Protein AF-A0A7S2WMI3-F1 (afdb_monomer)

Secondary structure (DSSP, 8-state):
-EEEEETTTTEEEETTEEE-GGG--S--PPPPP-------HHHHHHHHHHHSS-SEEEEEEEEEEEES-----SSS-----EEEEEEEES-STTTT--TT----TTS--TTEEEPPP-S-TTSS---EEEEEEEETTTEEEEEEEEEE--TTSSS-EEEEEEEEPPPSSTT--EEEEEE-TTT--EEEEEEEEEE--S-SS-HHHHHH---EEEEEE-TTS-EEEEEEE--TT--EEEEEEPPTT-----HHHHHHHHHTTEEEEEEE-TTSGGGGGGTTSTTSSGGG-GGGGTS--GGG-HHHIIIIIIHHHHHHHHHH---SEEEEEEETHHHHHHHHHHHHH-STT-SEEEEES----SGGG-TT-HHHHHHHHHHHHHHTS----GGG-PPPP--

pLDDT: mean 71.91, std 23.48, range [24.08, 98.38]

Foldseek 3Di:
DKWWAFQVVCWIADPRDTDHPPDPDDDDAADDDQDDDDDDVVNVVLVQVCLQQHLKKKKKKWFFWKAQQDAPCPDDDQQAKWKKKFFDFPFVCVSNQDPVNDPPPPGPAQRMWIGDGDSDRHGTGDTTMTMHMGRNPTTQFMKMWIWTDDPPDPDIHTQDMDTDGADPDAPDKDKDWDAGPVGRMITIMIIHMHGSRDDLDHPVLVVVLAWDWDWFQWPVQAIKIKTWDDDPQAQAEEEEEEAQQDLDDPSNVVVVCVVVRYIYIYIRFALHHPLLVQCCDGNHPNPNPNVCSRQVALCDPLVNCLVGVVVVSLVVVVVVDNHPFYEYEYEACRLVSVVVNCVVPNDPSHRIYIYHSYHDDPVSVPPPCVVSVCRRPVVVVVVVPDDPDPPPPDDDDDD

Solvent-accessible surface area (backbone atoms only — not comparable to full-atom values): 22653 Å² total; per-residue (Å²): 102,54,33,43,34,37,61,87,73,64,38,37,31,49,87,90,41,83,50,59,86,92,66,88,72,87,88,80,81,80,72,87,80,80,67,64,72,94,55,57,83,69,53,58,46,54,62,53,60,54,53,74,78,34,60,39,28,33,44,39,38,34,39,62,20,29,30,45,54,70,75,76,70,84,74,94,54,93,51,38,34,25,40,40,37,33,50,36,61,63,46,52,66,80,85,65,55,60,91,84,70,63,87,58,89,79,56,74,47,61,36,40,26,78,49,76,62,40,83,56,38,69,47,50,73,39,77,48,68,42,61,25,42,32,27,63,89,48,38,69,23,35,35,43,35,36,33,22,58,48,93,88,48,102,54,72,46,78,74,47,72,49,81,41,71,63,69,89,49,70,80,42,80,49,80,50,71,52,71,37,88,90,64,70,16,39,41,34,33,34,36,29,27,41,82,50,83,70,65,87,65,49,69,70,52,51,72,69,58,73,60,50,80,42,80,42,84,42,98,86,54,41,37,26,31,40,34,31,46,80,56,90,88,41,47,28,34,36,46,33,27,40,29,75,53,30,66,69,73,56,55,56,61,50,50,54,42,42,77,71,30,27,23,43,32,35,45,20,51,68,51,20,25,68,31,56,83,44,51,60,39,92,35,33,43,68,84,63,51,67,73,45,34,74,54,56,52,56,90,53,42,64,67,52,44,39,74,43,56,51,43,51,50,53,51,51,52,56,71,77,46,88,58,83,39,35,31,40,33,12,28,27,45,16,17,33,47,51,52,51,37,34,74,75,72,48,57,89,85,42,57,31,39,39,27,39,44,51,48,87,60,68,72,80,74,44,81,80,45,59,59,55,59,43,52,44,52,45,49,56,57,55,68,69,60,66,83,83,73,80,85,78,74,77,82,81,88,80,137

Nearest PDB structures (foldseek):
  7d79-assembly1_D  TM=6.863E-01  e=3.655E-06  Beauveria bassiana ARSEF 2860
  7yii-assembly1_B  TM=7.870E-01  e=2.075E-04  Rhodococcus opacus
  4ns4-assembly1_A  TM=6.585E-01  e=4.988E-05  Psychrobacter cryohalolentis K5
  4mj3-assembly1_A  TM=7.117E-01  e=1.233E-03  Mycolicibacterium rhodesiae JS60
  8ik2-assembly1_A  TM=6.701E-01  e=6.505E-03  Pseudomonas aeruginosa PAO1

Structure (mmCIF, N/CA/C/O backbone):
data_AF-A0A7S2WMI3-F1
#
_entry.id   AF-A0A7S2WMI3-F1
#
loop_
_atom_site.group_PDB
_atom_site.id
_atom_site.type_symbol
_atom_site.label_atom_id
_atom_site.label_alt_id
_atom_site.label_comp_id
_atom_site.label_asym_id
_atom_site.label_entity_id
_atom_site.label_seq_id
_atom_site.pdbx_PDB_ins_code
_atom_site.Cartn_x
_atom_site.Cartn_y
_atom_site.Cartn_z
_atom_site.occupancy
_atom_site.B_iso_or_equiv
_atom_site.auth_seq_id
_atom_site.auth_comp_id
_atom_site.auth_asym_id
_atom_site.auth_atom_id
_atom_site.pdbx_PDB_model_num
ATOM 1 N N . MET A 1 1 ? 2.627 -7.791 -0.827 1.00 43.22 1 MET A N 1
ATOM 2 C CA . MET A 1 1 ? 2.932 -8.992 -0.014 1.00 43.22 1 MET A CA 1
ATOM 3 C C . MET A 1 1 ? 2.017 -8.978 1.199 1.00 43.22 1 MET A C 1
ATOM 5 O O . MET A 1 1 ? 2.050 -7.990 1.911 1.00 43.22 1 MET A O 1
ATOM 9 N N . VAL A 1 2 ? 1.190 -9.999 1.443 1.00 43.16 2 VAL A N 1
ATOM 10 C CA . VAL A 1 2 ? 0.356 -10.043 2.663 1.00 43.16 2 VAL A CA 1
ATOM 11 C C . VAL A 1 2 ? 0.980 -11.013 3.652 1.00 43.16 2 VAL A C 1
ATOM 13 O O . VAL A 1 2 ? 1.246 -12.169 3.320 1.00 43.16 2 VAL A O 1
ATOM 16 N N . ILE A 1 3 ? 1.223 -10.510 4.855 1.00 52.25 3 ILE A N 1
ATOM 17 C CA . ILE A 1 3 ? 1.780 -11.245 5.975 1.00 52.25 3 ILE A CA 1
ATOM 18 C C . ILE A 1 3 ? 0.677 -11.396 7.030 1.00 52.25 3 ILE A C 1
ATOM 20 O O . ILE A 1 3 ? 0.189 -10.403 7.561 1.00 52.25 3 ILE A O 1
ATOM 24 N N . LEU A 1 4 ? 0.266 -12.623 7.345 1.00 46.03 4 LEU A N 1
ATOM 25 C CA . LEU A 1 4 ? -0.641 -12.897 8.465 1.00 46.03 4 LEU A CA 1
ATOM 26 C C . LEU A 1 4 ? 0.193 -13.355 9.657 1.00 46.03 4 LEU A C 1
ATOM 28 O O . LEU A 1 4 ? 0.969 -14.300 9.537 1.00 46.03 4 LEU A O 1
ATOM 32 N N . TYR A 1 5 ? 0.040 -12.713 10.809 1.00 43.69 5 TYR A N 1
ATOM 33 C CA . TYR A 1 5 ? 0.754 -13.089 12.023 1.00 43.69 5 TYR A CA 1
ATOM 34 C C . TYR A 1 5 ? -0.236 -13.487 13.113 1.00 43.69 5 TYR A C 1
ATOM 36 O O . TYR A 1 5 ? -1.025 -12.670 13.591 1.00 43.69 5 TYR A O 1
ATOM 44 N N . ASN A 1 6 ? -0.208 -14.764 13.501 1.00 50.44 6 ASN A N 1
ATOM 45 C CA . ASN A 1 6 ? -1.013 -15.257 14.612 1.00 50.44 6 ASN A CA 1
ATOM 46 C C . ASN A 1 6 ? -0.178 -15.215 15.893 1.00 50.44 6 ASN A C 1
ATOM 48 O O . ASN A 1 6 ? 0.730 -16.027 16.082 1.00 50.44 6 ASN A O 1
ATOM 52 N N . LEU A 1 7 ? -0.525 -14.276 16.769 1.00 56.56 7 LEU A N 1
ATOM 53 C CA . LEU A 1 7 ? 0.215 -13.957 17.988 1.00 56.56 7 LEU A CA 1
ATOM 54 C C . LEU A 1 7 ? 0.226 -15.130 18.977 1.00 56.56 7 LEU A C 1
ATOM 56 O O . LEU A 1 7 ? 1.274 -15.526 19.485 1.00 56.56 7 LEU A O 1
ATOM 60 N N . LYS A 1 8 ? -0.917 -15.808 19.130 1.00 51.38 8 LYS A N 1
ATOM 61 C CA . LYS A 1 8 ? -1.051 -16.970 20.027 1.00 51.38 8 LYS A CA 1
ATOM 62 C C . LYS A 1 8 ? -0.311 -18.209 19.523 1.00 51.38 8 LYS A C 1
ATOM 64 O O . LYS A 1 8 ? 0.090 -19.043 20.329 1.00 51.38 8 LYS A O 1
ATOM 69 N N . LEU A 1 9 ? -0.124 -18.333 18.208 1.00 43.88 9 LEU A N 1
ATOM 70 C CA . LEU A 1 9 ? 0.641 -19.424 17.594 1.00 43.88 9 LEU A CA 1
ATOM 71 C C . LEU A 1 9 ? 2.122 -19.077 17.375 1.00 43.88 9 LEU A C 1
ATOM 73 O O . LEU A 1 9 ? 2.886 -19.976 17.030 1.00 43.88 9 LEU A O 1
ATOM 77 N N . LYS A 1 10 ? 2.533 -17.812 17.564 1.00 52.00 10 LYS A N 1
ATOM 78 C CA . LYS A 1 10 ? 3.874 -17.293 17.227 1.00 52.00 10 LYS A CA 1
ATOM 79 C C . LYS A 1 10 ? 4.315 -17.656 15.800 1.00 52.00 10 LYS A C 1
ATOM 81 O O . LYS A 1 10 ? 5.463 -18.037 15.574 1.00 52.00 10 LYS A O 1
ATOM 86 N N . ALA A 1 11 ? 3.390 -17.586 14.842 1.00 41.00 11 ALA A N 1
ATOM 87 C CA . ALA A 1 11 ? 3.609 -18.036 13.468 1.00 41.00 11 ALA A CA 1
ATOM 88 C C . ALA A 1 11 ? 3.359 -16.907 12.460 1.00 41.00 11 ALA A C 1
ATOM 90 O O . ALA A 1 11 ? 2.308 -16.258 12.494 1.00 41.00 11 ALA A O 1
ATOM 91 N N . LEU A 1 12 ? 4.324 -16.707 11.555 1.00 41.56 12 LEU A N 1
ATOM 92 C CA . LEU A 1 12 ? 4.274 -15.755 10.447 1.00 41.56 12 LEU A CA 1
ATOM 93 C C . LEU A 1 12 ? 3.899 -16.481 9.156 1.00 41.56 12 LEU A C 1
ATOM 95 O O . LEU A 1 12 ? 4.557 -17.446 8.776 1.00 41.56 12 LEU A O 1
ATOM 99 N N . PHE A 1 13 ? 2.865 -16.008 8.472 1.00 37.06 13 PHE A N 1
ATOM 100 C CA . PHE A 1 13 ? 2.422 -16.541 7.193 1.00 37.06 13 PHE A CA 1
ATOM 101 C C . PHE A 1 13 ? 2.676 -15.511 6.102 1.00 37.06 13 PHE A C 1
ATOM 103 O O . PHE A 1 13 ? 2.051 -14.456 6.108 1.00 37.06 13 PHE A O 1
ATOM 110 N N . VAL A 1 14 ? 3.549 -15.821 5.146 1.00 41.81 14 VAL A N 1
ATOM 111 C CA . VAL A 1 14 ? 3.825 -14.958 3.988 1.00 41.81 14 VAL A CA 1
ATOM 112 C C . VAL A 1 14 ? 3.461 -15.727 2.728 1.00 41.81 14 VAL A C 1
ATOM 114 O O . VAL A 1 14 ? 4.039 -16.780 2.472 1.00 41.81 14 VAL A O 1
ATOM 117 N N . ASN A 1 15 ? 2.486 -15.240 1.952 1.00 36.94 15 ASN A N 1
ATOM 118 C CA . ASN A 1 15 ? 2.070 -15.859 0.681 1.00 36.94 15 ASN A CA 1
ATOM 119 C C . ASN A 1 15 ? 1.832 -17.392 0.765 1.00 36.94 15 ASN A C 1
ATOM 121 O O . ASN A 1 15 ? 2.160 -18.125 -0.162 1.00 36.94 15 ASN A O 1
ATOM 125 N N . GLY A 1 16 ? 1.288 -17.892 1.884 1.00 30.86 16 GLY A N 1
ATOM 126 C CA . GLY A 1 16 ? 1.008 -19.323 2.087 1.00 30.86 16 GLY A CA 1
ATOM 127 C C . GLY A 1 16 ? 2.137 -20.158 2.717 1.00 30.86 16 GLY A C 1
ATOM 128 O O . GLY A 1 16 ? 1.956 -21.361 2.890 1.00 30.86 16 GLY A O 1
ATOM 129 N N . HIS A 1 17 ? 3.262 -19.553 3.112 1.00 28.34 17 HIS A N 1
ATOM 130 C CA . HIS A 1 17 ? 4.374 -20.233 3.792 1.00 28.34 17 HIS A CA 1
ATOM 131 C C . HIS A 1 17 ? 4.467 -19.855 5.276 1.00 28.34 17 HIS A C 1
ATOM 133 O O . HIS A 1 17 ? 4.301 -18.686 5.614 1.00 28.34 17 HIS A O 1
ATOM 139 N N . ILE A 1 18 ? 4.758 -20.834 6.145 1.00 32.53 18 ILE A N 1
ATOM 140 C CA . ILE A 1 18 ? 4.971 -20.646 7.593 1.00 32.53 18 ILE A CA 1
ATOM 141 C C . ILE A 1 18 ? 6.452 -20.347 7.849 1.00 32.53 18 ILE A C 1
ATOM 143 O O . ILE A 1 18 ? 7.305 -21.162 7.506 1.00 32.53 18 ILE A O 1
ATOM 147 N N . LEU A 1 19 ? 6.751 -19.220 8.493 1.00 34.94 19 LEU A N 1
ATOM 148 C CA . LEU A 1 19 ? 8.080 -18.881 9.003 1.00 34.94 19 LEU A CA 1
ATOM 149 C C . LEU A 1 19 ? 8.045 -18.848 10.541 1.00 34.94 19 LEU A C 1
ATOM 151 O O . LEU A 1 19 ? 7.209 -18.169 11.143 1.00 34.94 19 LEU A O 1
ATOM 155 N N . THR A 1 20 ? 8.950 -19.598 11.174 1.00 32.44 20 THR A N 1
ATOM 156 C CA . THR A 1 20 ? 9.228 -19.557 12.620 1.00 32.44 20 THR A CA 1
ATOM 157 C C . THR A 1 20 ? 10.472 -18.703 12.886 1.00 32.44 20 THR A C 1
ATOM 159 O O . THR A 1 20 ? 11.356 -18.621 12.036 1.00 32.44 20 THR A O 1
ATOM 162 N N . PHE A 1 21 ? 10.548 -18.068 14.061 1.00 32.72 21 PHE A N 1
ATOM 163 C CA . PHE A 1 21 ? 11.524 -17.014 14.400 1.00 32.72 21 PHE A CA 1
ATOM 164 C C . PHE A 1 21 ? 13.017 -17.376 14.239 1.00 32.72 21 PHE A C 1
ATOM 166 O O . PHE A 1 21 ? 13.843 -16.473 14.148 1.00 32.72 21 PHE A O 1
ATOM 173 N N . ASP A 1 22 ? 13.379 -18.656 14.132 1.00 30.58 22 ASP A N 1
ATOM 174 C CA . ASP A 1 22 ? 14.781 -19.100 14.094 1.00 30.58 22 ASP A CA 1
ATOM 175 C C . ASP A 1 22 ? 15.519 -18.843 12.758 1.00 30.58 22 ASP A C 1
ATOM 177 O O . ASP A 1 22 ? 16.700 -19.175 12.643 1.00 30.58 22 ASP A O 1
ATOM 181 N N . HIS A 1 23 ? 14.875 -18.266 11.732 1.00 28.62 23 HIS A N 1
ATOM 182 C CA . HIS A 1 23 ? 15.432 -18.200 10.364 1.00 28.62 23 HIS A CA 1
ATOM 183 C C . HIS A 1 23 ? 15.412 -16.830 9.667 1.00 28.62 23 HIS A C 1
ATOM 185 O O . HIS A 1 23 ? 15.590 -16.761 8.451 1.00 28.62 23 HIS A O 1
ATOM 191 N N . ILE A 1 24 ? 15.267 -15.717 10.388 1.00 27.73 24 ILE A N 1
ATOM 192 C CA . ILE A 1 24 ? 15.298 -14.395 9.742 1.00 27.73 24 ILE A CA 1
ATOM 193 C C . ILE A 1 24 ? 16.750 -13.906 9.592 1.00 27.73 24 ILE A C 1
ATOM 195 O O . ILE A 1 24 ? 17.241 -13.105 10.378 1.00 27.73 24 ILE A O 1
ATOM 199 N N . HIS A 1 25 ? 17.432 -14.384 8.546 1.00 24.08 25 HIS A N 1
ATOM 200 C CA . HIS A 1 25 ? 18.592 -13.716 7.953 1.00 24.08 25 HIS A CA 1
ATOM 201 C C . HIS A 1 25 ? 18.391 -13.568 6.434 1.00 24.08 25 HIS A C 1
ATOM 203 O O . HIS A 1 25 ? 18.382 -14.548 5.698 1.00 24.08 25 HIS A O 1
ATOM 209 N N . THR A 1 26 ? 18.323 -12.303 6.000 1.00 28.83 26 THR A N 1
ATOM 210 C CA . THR A 1 26 ? 18.568 -11.758 4.645 1.00 28.83 26 THR A CA 1
ATOM 211 C C . THR A 1 26 ? 17.647 -12.128 3.463 1.00 28.83 26 THR A C 1
ATOM 213 O O . THR A 1 26 ? 17.412 -13.284 3.136 1.00 28.83 26 THR A O 1
ATOM 216 N N . SER A 1 27 ? 17.285 -11.061 2.735 1.00 24.64 27 SER A N 1
ATOM 217 C CA . SER A 1 27 ? 16.659 -10.953 1.403 1.00 24.64 27 SER A CA 1
ATOM 218 C C . SER A 1 27 ? 15.133 -11.115 1.313 1.00 24.64 27 SER A C 1
ATOM 220 O O . SER A 1 27 ? 14.593 -12.214 1.265 1.00 24.64 27 SER A O 1
ATOM 222 N N . MET A 1 28 ? 14.429 -9.980 1.219 1.00 27.03 28 MET A N 1
ATOM 223 C CA . MET A 1 28 ? 13.093 -9.890 0.618 1.00 27.03 28 MET A CA 1
ATOM 224 C C . MET A 1 28 ? 13.031 -8.601 -0.211 1.00 27.03 28 MET A C 1
ATOM 226 O O . MET A 1 28 ? 13.305 -7.524 0.314 1.00 27.03 28 MET A O 1
ATOM 230 N N . GLY A 1 29 ? 12.750 -8.741 -1.511 1.00 26.42 29 GLY A N 1
ATOM 231 C CA . GLY A 1 29 ? 12.672 -7.650 -2.487 1.00 26.42 29 GLY A CA 1
ATOM 232 C C . GLY A 1 29 ? 11.419 -6.787 -2.318 1.00 26.42 29 GLY A C 1
ATOM 233 O O . GLY A 1 29 ? 10.373 -7.255 -1.858 1.00 26.42 29 GLY A O 1
ATOM 234 N N . ALA A 1 30 ? 11.552 -5.508 -2.663 1.00 30.08 30 ALA A N 1
ATOM 235 C CA . ALA A 1 30 ? 10.540 -4.479 -2.477 1.00 30.08 30 ALA A CA 1
ATOM 236 C C . ALA A 1 30 ? 9.494 -4.498 -3.606 1.00 30.08 30 ALA A C 1
ATOM 238 O O . ALA A 1 30 ? 9.829 -4.526 -4.784 1.00 30.08 30 ALA A O 1
ATOM 239 N N . SER A 1 31 ? 8.211 -4.399 -3.255 1.00 29.03 31 SER A N 1
ATOM 240 C CA . SER A 1 31 ? 7.173 -3.943 -4.188 1.00 29.03 31 SER A CA 1
ATOM 241 C C . SER A 1 31 ? 6.920 -2.461 -3.924 1.00 29.03 31 SER A C 1
ATOM 243 O O . SER A 1 31 ? 6.578 -2.113 -2.792 1.00 29.03 31 SER A O 1
ATOM 245 N N . GLY A 1 32 ? 7.110 -1.617 -4.942 1.00 26.47 32 GLY A N 1
ATOM 246 C CA . GLY A 1 32 ? 7.045 -0.156 -4.846 1.00 26.47 32 GLY A CA 1
ATOM 247 C C . GLY A 1 32 ? 5.790 0.378 -4.148 1.00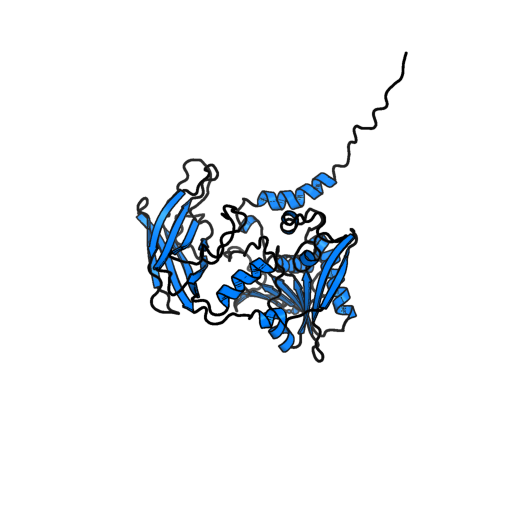 26.47 32 GLY A C 1
ATOM 248 O O . GLY A 1 32 ? 4.679 -0.111 -4.356 1.00 26.47 32 GLY A O 1
ATOM 249 N N . SER A 1 33 ? 5.987 1.391 -3.306 1.00 29.45 33 SER A N 1
ATOM 250 C CA . SER A 1 33 ? 4.928 2.181 -2.685 1.00 29.45 33 SER A CA 1
ATOM 251 C C . SER A 1 33 ? 4.384 3.219 -3.665 1.00 29.45 33 SER A C 1
ATOM 253 O O . SER A 1 33 ? 5.148 3.902 -4.344 1.00 29.45 33 SER A O 1
ATOM 255 N N . ILE A 1 34 ? 3.063 3.377 -3.691 1.00 28.48 34 ILE A N 1
ATOM 256 C CA . ILE A 1 34 ? 2.392 4.485 -4.376 1.00 28.48 34 ILE A CA 1
ATOM 257 C C . ILE A 1 34 ? 2.590 5.737 -3.511 1.00 28.48 34 ILE A C 1
ATOM 259 O O . ILE A 1 34 ? 2.104 5.791 -2.382 1.00 28.48 34 ILE A O 1
ATOM 263 N N . HIS A 1 35 ? 3.320 6.730 -4.019 1.00 28.55 35 HIS A N 1
ATOM 264 C CA . HIS A 1 35 ? 3.350 8.066 -3.428 1.00 28.55 35 HIS A CA 1
ATOM 265 C C . HIS A 1 35 ? 2.082 8.811 -3.848 1.00 28.55 35 HIS A C 1
ATOM 267 O O . HIS A 1 35 ? 1.903 9.112 -5.024 1.00 28.55 35 HIS A O 1
ATOM 273 N N . GLY A 1 36 ? 1.189 9.068 -2.892 1.00 27.41 36 GLY A N 1
ATOM 274 C CA . GLY A 1 36 ? 0.073 9.988 -3.084 1.00 27.41 36 GLY A CA 1
ATOM 275 C C . GLY A 1 36 ? 0.542 11.425 -2.875 1.00 27.41 36 GLY A C 1
ATOM 276 O O . GLY A 1 36 ? 0.925 11.779 -1.759 1.00 27.41 36 GLY A O 1
ATOM 277 N N . THR A 1 37 ? 0.509 12.230 -3.931 1.00 27.97 37 THR A N 1
ATOM 278 C CA . THR A 1 37 ? 0.487 13.697 -3.863 1.00 27.97 37 THR A CA 1
ATOM 279 C C . THR A 1 37 ? -0.924 14.208 -4.138 1.00 27.97 37 THR A C 1
ATOM 281 O O . THR A 1 37 ? -1.792 13.451 -4.575 1.00 27.97 37 THR A O 1
ATOM 284 N N . ASP A 1 38 ? -1.125 15.478 -3.793 1.00 34.00 38 ASP A N 1
ATOM 285 C CA . ASP A 1 38 ? -2.347 16.277 -3.862 1.00 34.00 38 ASP A CA 1
ATOM 286 C C . ASP A 1 38 ? -3.301 15.884 -4.986 1.00 34.00 38 ASP A C 1
ATOM 288 O O . ASP A 1 38 ? -3.156 16.271 -6.141 1.00 34.00 38 ASP A O 1
ATOM 292 N N . LEU A 1 39 ? -4.332 15.140 -4.601 1.00 31.08 39 LEU A N 1
ATOM 293 C CA . LEU A 1 39 ? -5.555 15.074 -5.368 1.00 31.08 39 LEU A CA 1
ATOM 294 C C . LEU A 1 39 ? -6.567 15.887 -4.573 1.00 31.08 39 LEU A C 1
ATOM 296 O O . LEU A 1 39 ? -6.953 15.485 -3.472 1.00 31.08 39 LEU A O 1
ATOM 300 N N . ASN A 1 40 ? -7.015 17.018 -5.121 1.00 29.55 40 ASN A N 1
ATOM 301 C CA . ASN A 1 40 ? -8.311 17.533 -4.698 1.00 29.55 40 ASN A CA 1
ATOM 302 C C . ASN A 1 40 ? -9.345 16.420 -4.946 1.00 29.55 40 ASN A C 1
ATOM 304 O O . ASN A 1 40 ? -9.131 15.555 -5.801 1.00 29.55 40 ASN A O 1
ATOM 308 N N . GLU A 1 41 ? -10.481 16.423 -4.243 1.00 34.31 41 GLU A N 1
ATOM 309 C CA . GLU A 1 41 ? -11.553 15.433 -4.476 1.00 34.31 41 GLU A CA 1
ATOM 310 C C . GLU A 1 41 ? -11.892 15.280 -5.975 1.00 34.31 41 GLU A C 1
ATOM 312 O O . GLU A 1 41 ? -12.257 14.198 -6.419 1.00 34.31 41 GLU A O 1
ATOM 317 N N . THR A 1 42 ? -11.680 16.328 -6.781 1.00 30.84 42 THR A N 1
ATOM 318 C CA . THR A 1 42 ? -11.809 16.358 -8.246 1.00 30.84 42 THR A CA 1
ATOM 319 C C . THR A 1 42 ? -10.743 15.607 -9.048 1.00 30.84 42 THR A C 1
ATOM 321 O O . THR A 1 42 ? -11.061 15.131 -10.133 1.00 30.84 42 THR A O 1
ATOM 324 N N . ASP A 1 43 ? -9.517 15.446 -8.557 1.00 31.61 43 ASP A N 1
ATOM 325 C CA . ASP A 1 43 ? -8.421 14.838 -9.327 1.00 31.61 43 ASP A CA 1
ATOM 326 C C . ASP A 1 43 ? -8.394 13.312 -9.148 1.00 31.61 43 ASP A C 1
ATOM 328 O O . ASP A 1 43 ? -8.185 12.565 -10.104 1.00 31.61 43 ASP A O 1
ATOM 332 N N . GLY A 1 44 ? -8.759 12.821 -7.956 1.00 36.00 44 GLY A N 1
ATOM 333 C CA . GLY A 1 44 ? -9.059 11.399 -7.738 1.00 36.00 44 GLY A CA 1
ATOM 334 C C . GLY A 1 44 ? -10.264 10.910 -8.555 1.00 36.00 44 GLY A C 1
ATOM 335 O O . GLY A 1 44 ? -10.332 9.734 -8.921 1.00 36.00 44 GLY A O 1
ATOM 336 N N . LEU A 1 45 ? -11.178 11.824 -8.905 1.00 35.25 45 LEU A N 1
ATOM 337 C CA . LEU A 1 45 ? -12.346 11.559 -9.746 1.00 35.25 45 LEU A CA 1
ATOM 338 C C . LEU A 1 45 ? -11.987 11.314 -11.224 1.00 35.25 45 LEU A C 1
ATOM 340 O O . LEU A 1 45 ? -12.641 10.490 -11.863 1.00 35.25 45 LEU A O 1
ATOM 344 N N . VAL A 1 46 ? -10.932 11.942 -11.759 1.00 36.75 46 VAL A N 1
ATOM 345 C CA . VAL A 1 46 ? -10.500 11.753 -13.162 1.00 36.75 46 VAL A CA 1
ATOM 346 C C . VAL A 1 46 ? -9.876 10.368 -13.372 1.00 36.75 46 VAL A C 1
ATOM 348 O O . VAL A 1 46 ? -10.185 9.683 -14.349 1.00 36.75 46 VAL A O 1
ATOM 351 N N . ILE A 1 47 ? -9.074 9.899 -12.408 1.00 41.62 47 ILE A N 1
ATOM 352 C CA . ILE A 1 47 ? -8.432 8.574 -12.455 1.00 41.62 47 ILE A CA 1
ATOM 353 C C . ILE A 1 47 ? -9.477 7.450 -12.409 1.00 41.62 47 ILE A C 1
ATOM 355 O O . ILE A 1 47 ? -9.374 6.462 -13.138 1.00 41.62 47 ILE A O 1
ATOM 359 N N . GLN A 1 48 ? -10.503 7.592 -11.566 1.00 41.47 48 GLN A N 1
ATOM 360 C CA . GLN A 1 48 ? -11.531 6.563 -11.391 1.00 41.47 48 GLN A CA 1
ATOM 361 C C . GLN A 1 48 ? -12.544 6.513 -12.545 1.00 41.47 48 GLN A C 1
ATOM 363 O O . GLN A 1 48 ? -13.005 5.424 -12.897 1.00 41.47 48 GLN A O 1
ATOM 368 N N . ASP A 1 49 ? -12.847 7.644 -13.191 1.00 39.66 49 ASP A N 1
ATOM 369 C CA . ASP A 1 49 ? -13.726 7.665 -14.368 1.00 39.66 49 ASP A CA 1
ATOM 370 C C . ASP A 1 49 ? -13.055 7.073 -15.620 1.00 39.66 49 ASP A C 1
ATOM 372 O O . ASP A 1 49 ? -13.724 6.383 -16.394 1.00 39.66 49 ASP A O 1
ATOM 376 N N . ALA A 1 50 ? -11.732 7.213 -15.778 1.00 44.12 50 ALA A N 1
ATOM 377 C CA . ALA A 1 50 ? -10.979 6.507 -16.820 1.00 44.12 50 ALA A CA 1
ATOM 378 C C . ALA A 1 50 ? -11.000 4.974 -16.628 1.00 44.12 50 ALA A C 1
ATOM 380 O O . ALA A 1 50 ? -10.997 4.219 -17.601 1.00 44.12 50 ALA A O 1
ATOM 381 N N . LEU A 1 51 ? -11.081 4.496 -15.381 1.00 45.28 51 LEU A N 1
ATOM 382 C CA . LEU A 1 51 ? -11.092 3.069 -15.039 1.00 45.28 51 LEU A CA 1
ATOM 383 C C . LEU A 1 51 ? -12.486 2.415 -15.144 1.00 45.28 51 LEU A C 1
ATOM 385 O O . LEU A 1 51 ? -12.570 1.191 -15.235 1.00 45.28 51 LEU A O 1
ATOM 389 N N . ARG A 1 52 ? -13.578 3.198 -15.206 1.00 43.56 52 ARG A N 1
ATOM 390 C CA . ARG A 1 52 ? -14.980 2.718 -15.135 1.00 43.56 52 ARG A CA 1
ATOM 391 C C . ARG A 1 52 ? -15.379 1.694 -16.203 1.00 43.56 52 ARG A C 1
ATOM 393 O O . ARG A 1 52 ? -16.257 0.873 -15.943 1.00 43.56 52 ARG A O 1
ATOM 400 N N . LYS A 1 53 ? -14.763 1.762 -17.388 1.00 47.72 53 LYS A N 1
ATOM 401 C CA . LYS A 1 53 ? -14.844 0.815 -18.528 1.00 47.72 53 LYS A CA 1
ATOM 402 C C . LYS A 1 53 ? -13.625 0.972 -19.445 1.00 47.72 53 LYS A C 1
ATOM 404 O O . LYS A 1 53 ? -13.739 0.862 -20.666 1.00 47.72 53 LYS A O 1
ATOM 409 N N . GLY A 1 54 ? -12.501 1.393 -18.875 1.00 53.59 54 GLY A N 1
ATOM 410 C CA . GLY A 1 54 ? -11.400 1.905 -19.672 1.00 53.59 54 GLY A CA 1
ATOM 411 C C . GLY A 1 54 ? -10.792 0.815 -20.550 1.00 53.59 54 GLY A C 1
ATOM 412 O O . GLY A 1 54 ? -10.800 -0.356 -20.165 1.00 53.59 54 GLY A O 1
ATOM 413 N N . PRO A 1 55 ? -10.232 1.165 -21.716 1.00 73.62 55 PRO A N 1
ATOM 414 C CA . PRO A 1 55 ? -9.541 0.227 -22.584 1.00 73.62 55 PRO A CA 1
ATOM 415 C C . PRO A 1 55 ? -8.204 -0.176 -21.953 1.00 73.62 55 PRO A C 1
ATOM 417 O O . PRO A 1 55 ? -7.219 -0.200 -22.657 1.00 73.62 55 PRO A O 1
ATOM 420 N N . PHE A 1 56 ? -8.098 -0.408 -20.643 1.00 80.94 56 PHE A N 1
ATOM 421 C CA . PHE A 1 56 ? -6.822 -0.671 -19.991 1.00 80.94 56 PHE A CA 1
ATOM 422 C C . PHE A 1 56 ? -6.597 -2.162 -19.795 1.00 80.94 56 PHE A C 1
ATOM 424 O O . PHE A 1 56 ? -7.493 -2.904 -19.398 1.00 80.94 56 PHE A O 1
ATOM 431 N N . ASP A 1 57 ? -5.360 -2.574 -20.011 1.00 87.56 57 ASP A N 1
ATOM 432 C CA . ASP A 1 57 ? -4.844 -3.868 -19.610 1.00 87.56 57 ASP A CA 1
ATOM 433 C C . ASP A 1 57 ? -3.643 -3.665 -18.689 1.00 87.56 57 ASP A C 1
ATOM 435 O O . ASP A 1 57 ? -3.049 -2.588 -18.597 1.00 87.56 57 ASP A O 1
ATOM 439 N N . ARG A 1 58 ? -3.303 -4.723 -17.962 1.00 88.50 58 ARG A N 1
ATOM 440 C CA . ARG A 1 58 ? -2.144 -4.768 -17.072 1.00 88.50 58 ARG A CA 1
ATOM 441 C C . ARG A 1 58 ? -0.996 -5.455 -17.787 1.00 88.50 58 ARG A C 1
ATOM 443 O O . ARG A 1 58 ? -1.189 -6.567 -18.283 1.00 88.50 58 ARG A O 1
ATOM 450 N N . LEU A 1 59 ? 0.184 -4.844 -17.797 1.00 91.00 59 LEU A N 1
ATOM 451 C CA . LEU A 1 59 ? 1.435 -5.494 -18.177 1.00 91.00 59 LEU A CA 1
ATOM 452 C C . LEU A 1 59 ? 2.195 -5.857 -16.900 1.00 91.00 59 LEU A C 1
ATOM 454 O O . LEU A 1 59 ? 2.659 -4.991 -16.159 1.00 91.00 59 LEU A O 1
ATOM 458 N N . HIS A 1 60 ? 2.296 -7.156 -16.648 1.00 91.69 60 HIS A N 1
ATOM 459 C CA . HIS A 1 60 ? 3.126 -7.725 -15.595 1.00 91.69 60 HIS A CA 1
ATOM 460 C C . HIS A 1 60 ? 4.521 -7.930 -16.152 1.00 91.69 60 HIS A C 1
ATOM 462 O O . HIS A 1 60 ? 4.669 -8.460 -17.253 1.00 91.69 60 HIS A O 1
ATOM 468 N N . VAL A 1 61 ? 5.534 -7.557 -15.384 1.00 92.44 61 VAL A N 1
ATOM 469 C CA . VAL A 1 61 ? 6.933 -7.676 -15.782 1.00 92.44 61 VAL A CA 1
ATOM 470 C C . VAL A 1 61 ? 7.700 -8.324 -14.642 1.00 92.44 61 VAL A C 1
ATOM 472 O O . VAL A 1 61 ? 7.594 -7.891 -13.498 1.00 92.44 61 VAL A O 1
ATOM 475 N N . ILE A 1 62 ? 8.477 -9.358 -14.947 1.00 93.00 62 ILE A N 1
ATOM 476 C CA . ILE A 1 62 ? 9.395 -9.983 -13.997 1.00 93.00 62 ILE A CA 1
ATOM 477 C C . ILE A 1 62 ? 10.794 -9.946 -14.594 1.00 93.00 62 ILE A C 1
ATOM 479 O O . ILE A 1 62 ? 11.046 -10.594 -15.612 1.00 93.00 62 ILE A O 1
ATOM 483 N N . LEU A 1 63 ? 11.700 -9.225 -13.940 1.00 92.69 63 LEU A N 1
ATOM 484 C CA . LEU A 1 63 ? 13.134 -9.407 -14.129 1.00 92.69 63 LEU A CA 1
ATOM 485 C C . LEU A 1 63 ? 13.513 -10.686 -13.384 1.00 92.69 63 LEU A C 1
ATOM 487 O O . LEU A 1 63 ? 13.059 -10.892 -12.259 1.00 92.69 63 LEU A O 1
ATOM 491 N N . TYR A 1 64 ? 14.272 -11.575 -14.021 1.00 93.56 64 TYR A N 1
ATOM 492 C CA . TYR A 1 64 ? 14.699 -12.828 -13.379 1.00 93.56 64 TYR A CA 1
ATOM 493 C C . TYR A 1 64 ? 16.159 -13.191 -13.644 1.00 93.56 64 TYR A C 1
ATOM 495 O O . TYR A 1 64 ? 16.617 -14.266 -13.256 1.00 93.56 64 TYR A O 1
ATOM 503 N N . GLY A 1 65 ? 16.914 -12.309 -14.294 1.00 91.94 65 GLY A N 1
ATOM 504 C CA . GLY A 1 65 ? 18.359 -12.434 -14.303 1.00 91.94 65 GLY A CA 1
ATOM 505 C C . GLY A 1 65 ? 19.061 -11.371 -15.122 1.00 91.94 65 GLY A C 1
ATOM 506 O O . GLY A 1 65 ? 18.525 -10.885 -16.113 1.00 91.94 65 GLY A O 1
ATOM 507 N N . ALA A 1 66 ? 20.280 -11.031 -14.732 1.00 90.50 66 ALA A N 1
ATOM 508 C CA . ALA A 1 66 ? 21.130 -10.140 -15.499 1.00 90.50 66 ALA A CA 1
ATOM 509 C C . ALA A 1 66 ? 22.604 -10.451 -15.281 1.00 90.50 66 ALA A C 1
ATOM 511 O O . ALA A 1 66 ? 23.013 -10.763 -14.172 1.00 90.50 66 ALA A O 1
ATOM 512 N N . ILE A 1 67 ? 23.387 -10.380 -16.350 1.00 88.94 67 ILE A N 1
ATOM 513 C CA . ILE A 1 67 ? 24.817 -10.693 -16.355 1.00 88.94 67 ILE A CA 1
ATOM 514 C C . ILE A 1 67 ? 25.529 -9.573 -17.100 1.00 88.94 67 ILE A C 1
ATOM 516 O O . ILE A 1 67 ? 25.093 -9.205 -18.192 1.00 88.94 67 ILE A O 1
ATOM 520 N N . ASP A 1 68 ? 26.616 -9.069 -16.519 1.00 88.00 68 ASP A N 1
ATOM 521 C CA . ASP A 1 68 ? 27.492 -8.045 -17.093 1.00 88.00 68 ASP A CA 1
ATOM 522 C C . ASP A 1 68 ? 26.731 -6.785 -17.538 1.00 88.00 68 ASP A C 1
ATOM 524 O O . ASP A 1 68 ? 26.939 -6.253 -18.634 1.00 88.00 68 ASP A O 1
ATOM 528 N N . VAL A 1 69 ? 25.809 -6.311 -16.692 1.00 86.56 69 VAL A N 1
ATOM 529 C CA . VAL A 1 69 ? 25.081 -5.059 -16.948 1.00 86.56 69 VAL A CA 1
ATOM 530 C C . VAL A 1 69 ? 26.080 -3.890 -16.934 1.00 86.56 69 VAL A C 1
ATOM 532 O O . VAL A 1 69 ? 26.897 -3.822 -16.009 1.00 86.56 69 VAL A O 1
ATOM 535 N N . PRO A 1 70 ? 26.062 -2.994 -17.943 1.00 83.88 70 PRO A N 1
ATOM 536 C CA . PRO A 1 70 ? 26.957 -1.845 -17.990 1.00 83.88 70 PRO A CA 1
ATOM 537 C C . PRO A 1 70 ? 26.833 -0.968 -16.742 1.00 83.88 70 PRO A C 1
ATOM 539 O O . PRO A 1 70 ? 25.750 -0.842 -16.179 1.00 83.88 70 PRO A O 1
ATOM 542 N N . LYS A 1 71 ? 27.946 -0.341 -16.360 1.00 78.56 71 LYS A N 1
ATOM 543 C CA . LYS A 1 71 ? 27.999 0.753 -15.385 1.00 78.56 71 LYS A CA 1
ATOM 544 C C . LYS A 1 71 ? 28.444 2.017 -16.121 1.00 78.56 71 LYS A C 1
ATOM 546 O O . LYS A 1 71 ? 29.338 1.919 -16.967 1.00 78.56 71 LYS A O 1
ATOM 551 N N . ALA A 1 72 ? 27.845 3.162 -15.831 1.00 62.69 72 ALA A N 1
ATOM 552 C CA . ALA A 1 72 ? 28.227 4.476 -16.347 1.00 62.69 72 ALA A CA 1
ATOM 553 C C . ALA A 1 72 ? 29.040 5.312 -15.342 1.00 62.69 72 ALA A C 1
ATOM 555 O O . ALA A 1 72 ? 29.354 6.458 -15.656 1.00 62.69 72 ALA A O 1
ATOM 556 N N . ASP A 1 73 ? 29.470 4.735 -14.210 1.00 65.00 73 ASP A N 1
ATOM 557 C CA . ASP A 1 73 ? 30.286 5.390 -13.177 1.00 65.00 73 ASP A CA 1
ATOM 558 C C . ASP A 1 73 ? 31.543 6.098 -13.731 1.00 65.00 73 ASP A C 1
ATOM 560 O O . ASP A 1 73 ? 32.648 5.545 -13.776 1.00 65.00 73 ASP A O 1
ATOM 564 N N . LEU A 1 74 ? 31.412 7.370 -14.110 1.00 53.56 74 LEU A N 1
ATOM 565 C CA . LEU A 1 74 ? 32.548 8.217 -14.483 1.00 53.56 74 LEU A CA 1
ATOM 566 C C . LEU A 1 74 ? 33.192 8.871 -13.252 1.00 53.56 74 LEU A C 1
ATOM 568 O O . LEU A 1 74 ? 34.368 9.233 -13.308 1.00 53.56 74 LEU A O 1
ATOM 572 N N . PHE A 1 75 ? 32.472 8.986 -12.125 1.00 49.53 75 PHE A N 1
ATOM 573 C CA . PHE A 1 75 ? 32.966 9.648 -10.912 1.00 49.53 75 PHE A CA 1
ATOM 574 C C . PHE A 1 75 ? 32.397 9.057 -9.605 1.00 49.53 75 PHE A C 1
ATOM 576 O O . PHE A 1 75 ? 31.496 9.613 -8.983 1.00 49.53 75 PHE A O 1
ATOM 583 N N . GLY A 1 76 ? 32.998 7.960 -9.134 1.00 48.03 76 GLY A N 1
ATOM 584 C CA . GLY A 1 76 ? 33.165 7.664 -7.700 1.00 48.03 76 GLY A CA 1
ATOM 585 C C . GLY A 1 76 ? 31.925 7.407 -6.827 1.00 48.03 76 GLY A C 1
ATOM 586 O O . GLY A 1 76 ? 32.085 7.343 -5.609 1.00 48.03 76 GLY A O 1
ATOM 587 N N . GLY A 1 77 ? 30.732 7.235 -7.392 1.00 53.03 77 GLY A N 1
ATOM 588 C CA . GLY A 1 77 ? 29.537 6.790 -6.669 1.00 53.03 77 GLY A CA 1
ATOM 589 C C . GLY A 1 77 ? 29.109 5.427 -7.194 1.00 53.03 77 GLY A C 1
ATOM 590 O O . GLY A 1 77 ? 29.091 5.241 -8.394 1.00 53.03 77 GLY A O 1
ATOM 591 N N . LYS A 1 78 ? 28.822 4.469 -6.310 1.00 54.06 78 LYS A N 1
ATOM 592 C CA . LYS A 1 78 ? 28.336 3.125 -6.665 1.00 54.06 78 LYS A CA 1
ATOM 593 C C . LYS A 1 78 ? 26.825 3.156 -6.923 1.00 54.06 78 LYS A C 1
ATOM 595 O O . LYS A 1 78 ? 26.076 2.525 -6.177 1.00 54.06 78 LYS A O 1
ATOM 600 N N . SER A 1 79 ? 26.356 3.967 -7.860 1.00 55.56 79 SER A N 1
ATOM 601 C CA . SER A 1 79 ? 24.967 3.813 -8.283 1.00 55.56 79 SER A CA 1
ATOM 602 C C . SER A 1 79 ? 24.980 2.749 -9.361 1.00 55.56 79 SER A C 1
ATOM 604 O O . SER A 1 79 ? 25.580 2.929 -10.405 1.00 55.56 79 SER A O 1
ATOM 606 N N . ASP A 1 80 ? 24.421 1.584 -9.071 1.00 72.00 80 ASP A N 1
ATOM 607 C CA . ASP A 1 80 ? 24.347 0.526 -10.066 1.00 72.00 80 ASP A CA 1
ATOM 608 C C . ASP A 1 80 ? 23.138 0.740 -11.009 1.00 72.00 80 ASP A C 1
ATOM 610 O O . ASP A 1 80 ? 22.194 1.467 -10.673 1.00 72.00 80 ASP A O 1
ATOM 614 N N . PRO A 1 81 ? 23.121 0.094 -12.189 1.00 80.62 81 PRO A N 1
ATOM 615 C CA . PRO A 1 81 ? 22.016 0.195 -13.135 1.00 80.62 81 PRO A CA 1
ATOM 616 C C . PRO A 1 81 ? 20.669 -0.203 -12.525 1.00 80.62 81 PRO A C 1
ATOM 618 O O . PRO A 1 81 ? 20.556 -1.189 -11.790 1.00 80.62 81 PRO A O 1
ATOM 621 N N . PHE A 1 82 ? 19.621 0.512 -12.918 1.00 85.56 82 PHE A N 1
ATOM 622 C CA . PHE A 1 82 ? 18.227 0.170 -12.657 1.00 85.56 82 PHE A CA 1
ATOM 623 C C . PHE A 1 82 ? 17.445 0.060 -13.969 1.00 85.56 82 PHE A C 1
ATOM 625 O O . PHE A 1 82 ? 17.902 0.467 -15.038 1.00 85.56 82 PHE A O 1
ATOM 632 N N . VAL A 1 83 ? 16.260 -0.546 -13.903 1.00 88.31 83 VAL A N 1
ATOM 633 C CA . VAL A 1 83 ? 15.413 -0.766 -15.082 1.00 88.31 83 VAL A CA 1
ATOM 634 C C . VAL A 1 83 ? 14.139 0.050 -14.958 1.00 88.31 83 VAL A C 1
ATOM 636 O O . VAL A 1 83 ? 13.506 0.094 -13.903 1.00 88.31 83 VAL A O 1
ATOM 639 N N . VAL A 1 84 ? 13.741 0.659 -16.067 1.00 90.12 84 VAL A N 1
ATOM 640 C CA . VAL A 1 84 ? 12.460 1.334 -16.241 1.00 90.12 84 VAL A CA 1
ATOM 641 C C . VAL A 1 84 ? 11.716 0.650 -17.379 1.00 90.12 84 VAL A C 1
ATOM 643 O O . VAL A 1 84 ? 12.278 0.423 -18.450 1.00 90.12 84 VAL A O 1
ATOM 646 N N . VAL A 1 85 ? 10.452 0.309 -17.151 1.00 90.50 85 VAL A N 1
ATOM 647 C CA . VAL A 1 85 ? 9.550 -0.197 -18.186 1.00 90.50 85 VAL A CA 1
ATOM 648 C C . VAL A 1 85 ? 8.392 0.764 -18.348 1.00 90.50 85 VAL A C 1
ATOM 650 O O . VAL A 1 85 ? 7.708 1.059 -17.376 1.00 90.50 85 VAL A O 1
ATOM 653 N N . GLU A 1 86 ? 8.159 1.224 -19.571 1.00 91.25 86 GLU A N 1
ATOM 654 C CA . GLU A 1 86 ? 7.159 2.244 -19.891 1.00 91.25 86 GLU A CA 1
ATOM 655 C C . GLU A 1 86 ? 6.242 1.746 -21.009 1.00 91.25 86 GLU A C 1
ATOM 657 O O . GLU A 1 86 ? 6.728 1.289 -22.047 1.00 91.25 86 GLU A O 1
ATOM 662 N N . ALA A 1 87 ? 4.922 1.865 -20.855 1.00 89.38 87 ALA A N 1
ATOM 663 C CA . ALA A 1 87 ? 4.004 1.674 -21.978 1.00 89.38 87 ALA A CA 1
ATOM 664 C C . ALA A 1 87 ? 4.213 2.773 -23.032 1.00 89.38 87 ALA A C 1
ATOM 666 O O . ALA A 1 87 ? 4.487 3.923 -22.695 1.00 89.38 87 ALA A O 1
ATOM 667 N N . GLN A 1 88 ? 4.094 2.424 -24.314 1.00 90.31 88 GLN A N 1
ATOM 668 C CA . GLN A 1 88 ? 4.378 3.338 -25.424 1.00 90.31 88 GLN A CA 1
ATOM 669 C C . GLN A 1 88 ? 3.188 3.457 -26.373 1.00 90.31 88 GLN A C 1
ATOM 671 O O . GLN A 1 88 ? 2.641 2.453 -26.835 1.00 90.31 88 GLN A O 1
ATOM 676 N N . GLY A 1 89 ? 2.830 4.697 -26.701 1.00 81.94 89 GLY A N 1
ATOM 677 C CA . GLY A 1 89 ? 1.649 5.062 -27.484 1.00 81.94 89 GLY A CA 1
ATOM 678 C C . GLY A 1 89 ? 0.861 6.163 -26.779 1.00 81.94 89 GLY A C 1
ATOM 679 O O . GLY A 1 89 ? 1.398 6.836 -25.902 1.00 81.94 89 GLY A O 1
ATOM 680 N N . ASP A 1 90 ? -0.419 6.319 -27.121 1.00 72.38 90 ASP A N 1
ATOM 681 C CA . ASP A 1 90 ? -1.346 7.068 -26.264 1.00 72.38 90 ASP A CA 1
ATOM 682 C C . ASP A 1 90 ? -1.644 6.190 -25.046 1.00 72.38 90 ASP A C 1
ATOM 684 O O . ASP A 1 90 ? -2.562 5.372 -25.040 1.00 72.38 90 ASP A O 1
ATOM 688 N N . CYS A 1 91 ? -0.776 6.295 -24.045 1.00 61.66 91 CYS A N 1
ATOM 689 C CA . CYS A 1 91 ? -0.883 5.609 -22.765 1.00 61.66 91 CYS A CA 1
ATOM 690 C C . CYS A 1 91 ? -1.662 6.435 -21.726 1.00 61.66 91 CYS A C 1
ATOM 692 O O . CYS A 1 91 ? -1.668 6.076 -20.552 1.00 61.66 91 CYS A O 1
ATOM 694 N N . GLY A 1 92 ? -2.345 7.511 -22.147 1.00 56.97 92 GLY A N 1
ATOM 695 C CA . GLY A 1 92 ? -3.061 8.422 -21.248 1.00 56.97 92 GLY A CA 1
ATOM 696 C C . GLY A 1 92 ? -2.178 9.464 -20.561 1.00 56.97 92 GLY A C 1
ATOM 697 O O . GLY A 1 92 ? -2.659 10.150 -19.666 1.00 56.97 92 GLY A O 1
ATOM 698 N N . SER A 1 93 ? -0.917 9.633 -20.980 1.00 56.06 93 SER A N 1
ATOM 699 C CA . SER A 1 93 ? -0.005 10.620 -20.383 1.00 56.06 93 SER A CA 1
ATOM 700 C C . SER A 1 93 ? -0.522 12.061 -20.466 1.00 56.06 93 SER A C 1
ATOM 702 O O . SER A 1 93 ? -0.151 12.871 -19.629 1.00 56.06 93 SER A O 1
ATOM 704 N N . GLU A 1 94 ? -1.369 12.385 -21.452 1.00 53.50 94 GLU A N 1
ATOM 705 C CA . GLU A 1 94 ? -2.010 13.704 -21.582 1.00 53.50 94 GLU A CA 1
ATOM 706 C C . GLU A 1 94 ? -3.188 13.903 -20.610 1.00 53.50 94 GLU A C 1
ATOM 708 O O . GLU A 1 94 ? -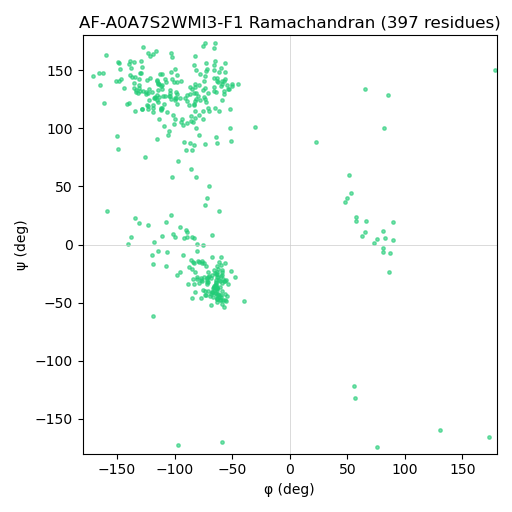3.416 15.018 -20.157 1.00 53.50 94 GLU A O 1
ATOM 713 N N . GLU A 1 95 ? -3.912 12.838 -20.243 1.00 51.06 95 GLU A N 1
ATOM 714 C CA . GLU A 1 95 ? -5.080 12.909 -19.340 1.00 51.06 95 GLU A CA 1
ATOM 715 C C . GLU A 1 95 ? -4.686 13.029 -17.858 1.00 51.06 95 GLU A C 1
ATOM 717 O O . GLU A 1 95 ? -5.517 13.371 -17.022 1.00 51.06 95 GLU A O 1
ATOM 722 N N . PHE A 1 96 ? -3.421 12.754 -17.538 1.00 49.72 96 PHE A N 1
ATOM 723 C CA . PHE A 1 96 ? -2.873 12.723 -16.180 1.00 49.72 96 PHE A CA 1
ATOM 724 C C . PHE A 1 96 ? -1.691 13.684 -16.000 1.00 49.72 96 PHE A C 1
ATOM 726 O O . PHE A 1 96 ? -0.921 13.539 -15.047 1.00 49.72 96 PHE A O 1
ATOM 733 N N . GLN A 1 97 ? -1.507 14.645 -16.916 1.00 46.06 97 GLN A N 1
ATOM 734 C CA . GLN A 1 97 ? -0.548 15.720 -16.682 1.00 46.06 97 GLN A CA 1
ATOM 735 C C . GLN A 1 97 ? -0.957 16.460 -15.414 1.00 46.06 97 GLN A C 1
ATOM 737 O O . GLN A 1 97 ? -2.090 16.925 -15.306 1.00 46.06 97 GLN A O 1
ATOM 742 N N . ASP A 1 98 ? -0.024 16.546 -14.468 1.00 44.47 98 ASP A N 1
ATOM 743 C CA . ASP A 1 98 ? -0.173 17.391 -13.295 1.00 44.47 98 ASP A CA 1
ATOM 744 C C . ASP A 1 98 ? -0.534 18.811 -13.773 1.00 44.47 98 ASP A C 1
ATOM 746 O O . ASP A 1 98 ? 0.269 19.436 -14.479 1.00 44.47 98 ASP A O 1
ATOM 750 N N . PRO A 1 99 ? -1.727 19.336 -13.439 1.00 41.22 99 PRO A N 1
ATOM 751 C CA . PRO A 1 99 ? -2.132 20.675 -13.850 1.00 41.22 99 PRO A CA 1
ATOM 752 C C . PRO A 1 99 ? -1.198 21.768 -13.303 1.00 41.22 99 PRO A C 1
ATOM 754 O O . PRO A 1 99 ? -1.221 22.889 -13.814 1.00 41.22 99 PRO A O 1
ATOM 757 N N . ALA A 1 100 ? -0.354 21.461 -12.309 1.00 41.88 100 ALA A N 1
ATOM 758 C CA . ALA A 1 100 ? 0.671 22.361 -11.790 1.00 41.88 100 ALA A CA 1
ATOM 759 C C . ALA A 1 100 ? 1.960 22.409 -12.636 1.00 41.88 100 ALA A C 1
ATOM 761 O O . ALA A 1 100 ? 2.832 23.235 -12.360 1.00 41.88 100 ALA A O 1
ATOM 762 N N . GLY A 1 101 ? 2.099 21.575 -13.675 1.00 37.38 101 GLY A N 1
ATOM 763 C CA . GLY A 1 101 ? 3.255 21.599 -14.579 1.00 37.38 101 GLY A CA 1
ATOM 764 C C . GLY A 1 101 ? 4.582 21.208 -13.920 1.00 37.38 101 GLY A C 1
ATOM 765 O O . GLY A 1 101 ? 5.643 21.569 -14.430 1.00 37.38 101 GLY A O 1
ATOM 766 N N . GLY A 1 102 ? 4.541 20.506 -12.784 1.00 41.66 102 GLY A N 1
ATOM 767 C CA . GLY A 1 102 ? 5.733 19.960 -12.152 1.00 41.66 102 GLY A CA 1
ATOM 768 C C . GLY A 1 102 ? 6.286 18.793 -12.964 1.00 41.66 102 GLY A C 1
ATOM 769 O O . GLY A 1 102 ? 5.551 17.865 -13.305 1.00 41.66 102 GLY A O 1
ATOM 770 N N . ASP A 1 103 ? 7.590 18.809 -13.247 1.00 37.97 103 ASP A N 1
ATOM 771 C CA . ASP A 1 103 ? 8.316 17.642 -13.747 1.00 37.97 103 ASP A CA 1
ATOM 772 C C . ASP A 1 103 ? 8.265 16.545 -12.669 1.00 37.97 103 ASP A C 1
ATOM 774 O O . ASP A 1 103 ? 9.118 16.448 -11.784 1.00 37.97 103 ASP A O 1
ATOM 778 N N . GLY A 1 104 ? 7.202 15.741 -12.704 1.00 37.16 104 GLY A N 1
ATOM 779 C CA . GLY A 1 104 ? 6.879 14.680 -11.753 1.00 37.16 104 GLY A CA 1
ATOM 780 C C . GLY A 1 104 ? 7.815 13.477 -11.855 1.00 37.16 104 GLY A C 1
ATOM 781 O O . GLY A 1 104 ? 7.356 12.340 -11.920 1.00 37.16 104 GLY A O 1
ATOM 782 N N . HIS A 1 105 ? 9.132 13.695 -11.841 1.00 35.38 105 HIS A N 1
ATOM 783 C CA . HIS A 1 105 ? 10.165 12.659 -11.927 1.00 35.38 105 HIS A CA 1
ATOM 784 C C . HIS A 1 105 ? 10.104 11.611 -10.797 1.00 35.38 105 HIS A C 1
ATOM 786 O O . HIS A 1 105 ? 10.747 10.560 -10.910 1.00 35.38 105 HIS A O 1
ATOM 792 N N . ASN A 1 106 ? 9.299 11.864 -9.758 1.00 36.44 106 ASN A N 1
ATOM 793 C CA . ASN A 1 106 ? 9.073 10.984 -8.610 1.00 36.44 106 ASN A CA 1
ATOM 794 C C . ASN A 1 106 ? 7.622 10.498 -8.446 1.00 36.44 106 ASN A C 1
ATOM 796 O O . ASN A 1 106 ? 7.340 9.773 -7.492 1.00 36.44 106 ASN A O 1
ATOM 800 N N . MET A 1 107 ? 6.700 10.848 -9.349 1.00 40.59 107 MET A N 1
ATOM 801 C CA . MET A 1 107 ? 5.348 10.290 -9.295 1.00 40.59 107 MET A CA 1
ATOM 802 C C . MET A 1 107 ? 5.352 8.907 -9.940 1.00 40.59 107 MET A C 1
ATOM 804 O O . MET A 1 107 ? 5.785 8.741 -11.082 1.00 40.59 107 MET A O 1
ATOM 808 N N . ALA A 1 108 ? 4.884 7.899 -9.204 1.00 51.03 108 ALA A N 1
ATOM 809 C CA . ALA A 1 108 ? 4.615 6.581 -9.760 1.00 51.03 108 ALA A CA 1
ATOM 810 C C . ALA A 1 108 ? 3.484 6.721 -10.786 1.00 51.03 108 ALA A C 1
ATOM 812 O O . ALA A 1 108 ? 2.305 6.712 -10.440 1.00 51.03 108 ALA A O 1
ATOM 813 N N . THR A 1 109 ? 3.841 6.921 -12.051 1.00 64.50 109 THR A N 1
ATOM 814 C CA . THR A 1 109 ? 2.865 6.981 -13.131 1.00 64.50 109 THR A CA 1
ATOM 815 C C . THR A 1 109 ? 2.359 5.568 -13.414 1.00 64.50 109 THR A C 1
ATOM 817 O O . THR A 1 109 ? 3.158 4.632 -13.484 1.00 64.50 109 THR A O 1
ATOM 820 N N . PRO A 1 110 ? 1.041 5.362 -13.577 1.00 68.19 110 PRO A N 1
ATOM 821 C CA . PRO A 1 110 ? 0.487 4.018 -13.708 1.00 68.19 110 PRO A CA 1
ATOM 822 C C . PRO A 1 110 ? 0.984 3.285 -14.961 1.00 68.19 110 PRO A C 1
ATOM 824 O O . PRO A 1 110 ? 0.901 2.064 -15.003 1.00 68.19 110 PRO A O 1
ATOM 827 N N . TRP A 1 111 ? 1.521 3.994 -15.958 1.00 79.69 111 TRP A N 1
ATOM 828 C CA . TRP A 1 111 ? 2.088 3.441 -17.195 1.00 79.69 111 TRP A CA 1
ATOM 829 C C . TRP A 1 111 ? 3.598 3.161 -17.140 1.00 79.69 111 TRP A C 1
ATOM 831 O O . TRP A 1 111 ? 4.170 2.770 -18.161 1.00 79.69 111 TRP A O 1
ATOM 841 N N . THR A 1 112 ? 4.235 3.316 -15.975 1.00 81.12 112 THR A N 1
ATOM 842 C CA . THR A 1 112 ? 5.668 3.065 -15.792 1.00 81.12 112 THR A CA 1
ATOM 843 C C . THR A 1 112 ? 5.929 2.184 -14.571 1.00 81.12 112 THR A C 1
ATOM 845 O O . THR A 1 112 ? 5.405 2.415 -13.487 1.00 81.12 112 THR A O 1
ATOM 848 N N . ALA A 1 113 ? 6.798 1.186 -14.724 1.00 82.81 113 ALA A N 1
ATOM 849 C CA . ALA A 1 113 ? 7.334 0.381 -13.633 1.00 82.81 113 ALA A CA 1
ATOM 850 C C . ALA A 1 113 ? 8.844 0.622 -13.506 1.00 82.81 113 ALA A C 1
ATOM 852 O O . ALA A 1 113 ? 9.594 0.409 -14.460 1.00 82.81 113 ALA A O 1
ATOM 853 N N . ARG A 1 114 ? 9.293 1.055 -12.324 1.00 84.50 114 ARG A N 1
ATOM 854 C CA . ARG A 1 114 ? 10.717 1.196 -11.987 1.00 84.50 114 ARG A CA 1
ATOM 855 C C . ARG A 1 114 ? 11.149 0.050 -11.083 1.00 84.50 114 ARG A C 1
ATOM 857 O O . ARG A 1 114 ? 10.471 -0.262 -10.108 1.00 84.50 114 ARG A O 1
ATOM 864 N N . PHE A 1 115 ? 12.275 -0.558 -11.418 1.00 84.25 115 PHE A N 1
ATOM 865 C CA . PHE A 1 115 ? 12.864 -1.673 -10.691 1.00 84.25 115 PHE A CA 1
ATOM 866 C C . PHE A 1 115 ? 14.042 -1.181 -9.849 1.00 84.25 115 PHE A C 1
ATOM 868 O O . PHE A 1 115 ? 14.707 -0.226 -10.252 1.00 84.25 115 PHE A O 1
ATOM 875 N N . PRO A 1 116 ? 14.310 -1.803 -8.689 1.00 79.31 116 PRO A N 1
ATOM 876 C CA . PRO A 1 116 ? 15.406 -1.392 -7.823 1.00 79.31 116 PRO A CA 1
ATOM 877 C C . PRO A 1 116 ? 16.764 -1.602 -8.494 1.00 79.31 116 PRO A C 1
ATOM 879 O O . PRO A 1 116 ? 16.913 -2.426 -9.392 1.00 79.31 116 PRO A O 1
ATOM 882 N N . VAL A 1 117 ? 17.755 -0.860 -8.015 1.00 81.56 117 VAL A N 1
ATOM 883 C CA . VAL A 1 117 ? 19.146 -0.885 -8.478 1.00 81.56 117 VAL A CA 1
ATOM 884 C C . VAL A 1 117 ? 19.784 -2.280 -8.344 1.00 81.56 117 VAL A C 1
ATOM 886 O O . VAL A 1 117 ? 19.639 -2.955 -7.321 1.00 81.56 117 VAL A O 1
ATOM 889 N N . LYS A 1 118 ? 20.547 -2.708 -9.359 1.00 80.62 118 LYS A N 1
ATOM 890 C CA . LYS A 1 118 ? 21.284 -3.983 -9.375 1.00 80.62 118 LYS A CA 1
ATOM 891 C C . LYS A 1 118 ? 22.698 -3.855 -8.814 1.00 80.62 118 LYS A C 1
ATOM 893 O O . LYS A 1 118 ? 23.666 -3.857 -9.563 1.00 80.62 118 LYS A O 1
ATOM 898 N N . ASN A 1 119 ? 22.821 -3.872 -7.489 1.00 75.19 119 ASN A N 1
ATOM 899 C CA . ASN A 1 119 ? 24.097 -3.613 -6.800 1.00 75.19 119 ASN A CA 1
ATOM 900 C C . ASN A 1 119 ? 25.295 -4.509 -7.214 1.00 75.19 119 ASN A C 1
ATOM 902 O O . ASN A 1 119 ? 26.456 -4.117 -7.142 1.00 75.19 119 ASN A O 1
ATOM 906 N N . ASP A 1 120 ? 25.035 -5.753 -7.623 1.00 79.31 120 ASP A N 1
ATOM 907 C CA . ASP A 1 120 ? 26.065 -6.651 -8.158 1.00 79.31 120 ASP A CA 1
ATOM 908 C C . ASP A 1 120 ? 25.766 -6.951 -9.625 1.00 79.31 120 ASP A C 1
ATOM 910 O O . ASP A 1 120 ? 25.043 -7.896 -9.932 1.00 79.31 120 ASP A O 1
ATOM 914 N N . THR A 1 121 ? 26.306 -6.159 -10.547 1.00 78.12 121 THR A N 1
ATOM 915 C CA . THR A 1 121 ? 26.036 -6.315 -11.987 1.00 78.12 121 THR A CA 1
ATOM 916 C C . THR A 1 121 ? 26.596 -7.599 -12.601 1.00 78.12 121 THR A C 1
ATOM 918 O O . THR A 1 121 ? 26.247 -7.931 -13.735 1.00 78.12 121 THR A O 1
ATOM 921 N N . THR A 1 122 ? 27.437 -8.333 -11.864 1.00 74.25 122 THR A N 1
ATOM 922 C CA . THR A 1 122 ? 28.022 -9.608 -12.302 1.00 74.25 122 THR A CA 1
ATOM 923 C C . THR A 1 122 ? 27.236 -10.817 -11.805 1.00 74.25 122 THR A C 1
ATOM 925 O O . THR A 1 122 ? 27.271 -11.878 -12.430 1.00 74.25 122 THR A O 1
ATOM 928 N N . HIS A 1 123 ? 26.485 -10.670 -10.710 1.00 79.62 123 HIS A N 1
ATOM 929 C CA . HIS A 1 123 ? 25.665 -11.752 -10.184 1.00 79.62 123 HIS A CA 1
ATOM 930 C C . HIS A 1 123 ? 24.431 -11.991 -11.068 1.00 79.62 123 HIS A C 1
ATOM 932 O O . HIS A 1 123 ? 23.633 -11.065 -11.237 1.00 79.62 123 HIS A O 1
ATOM 938 N N . PRO A 1 124 ? 24.205 -13.227 -11.555 1.00 82.88 124 PRO A N 1
ATOM 939 C CA . PRO A 1 124 ? 23.187 -13.528 -12.559 1.00 82.88 124 PRO A CA 1
ATOM 940 C C . PRO A 1 124 ? 21.753 -13.305 -12.080 1.00 82.88 124 PRO A C 1
ATOM 942 O O . PRO A 1 124 ? 20.857 -13.164 -12.905 1.00 82.88 124 PRO A O 1
ATOM 945 N N . GLU A 1 125 ? 21.510 -13.311 -10.772 1.00 87.00 125 GLU A N 1
ATOM 946 C CA . GLU A 1 125 ? 20.164 -13.186 -10.213 1.00 87.00 125 GLU A CA 1
ATOM 947 C C . GLU A 1 125 ? 19.748 -11.727 -10.040 1.00 87.00 125 GLU A C 1
ATOM 949 O O . GLU A 1 125 ? 20.458 -10.924 -9.428 1.00 87.00 125 GLU A O 1
ATOM 954 N N . TRP A 1 126 ? 18.561 -11.416 -10.556 1.00 86.06 126 TRP A N 1
ATOM 955 C CA . TRP A 1 126 ? 17.845 -10.164 -10.342 1.00 86.06 126 TRP A CA 1
ATOM 956 C C . TRP A 1 126 ? 16.355 -10.488 -10.419 1.00 86.06 126 TRP A C 1
ATOM 958 O O . TRP A 1 126 ? 15.823 -10.590 -11.519 1.00 86.06 126 TRP A O 1
ATOM 968 N N . TYR A 1 127 ? 15.723 -10.765 -9.278 1.00 88.25 127 TYR A N 1
ATOM 969 C CA . TYR A 1 127 ? 14.328 -11.209 -9.209 1.00 88.25 127 TYR A CA 1
ATOM 970 C C . TYR A 1 127 ? 13.440 -10.084 -8.707 1.00 88.25 127 TYR A C 1
ATOM 972 O O . TYR A 1 127 ? 13.273 -9.914 -7.505 1.00 88.25 127 TYR A O 1
ATOM 980 N N . GLU A 1 128 ? 12.863 -9.338 -9.639 1.00 85.88 128 GLU A N 1
ATOM 981 C CA . GLU A 1 128 ? 12.031 -8.185 -9.319 1.00 85.88 128 GLU A CA 1
ATOM 982 C C . GLU A 1 128 ? 10.759 -8.209 -10.155 1.00 85.88 128 GLU A C 1
ATOM 984 O O . GLU A 1 128 ? 10.775 -8.618 -11.318 1.00 85.88 128 GLU A O 1
ATOM 989 N N . SER A 1 129 ? 9.649 -7.763 -9.573 1.00 86.38 129 SER A N 1
ATOM 990 C CA . SER A 1 129 ? 8.348 -7.741 -10.242 1.00 86.38 129 SER A CA 1
ATOM 991 C C . SER A 1 129 ? 7.774 -6.334 -10.291 1.00 86.38 129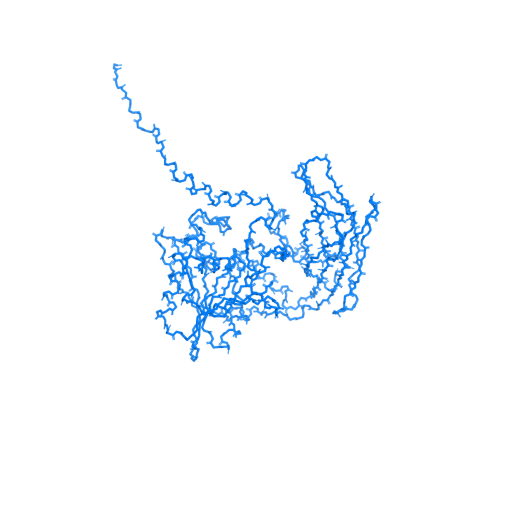 SER A C 1
ATOM 993 O O . SER A 1 129 ? 7.730 -5.649 -9.272 1.00 86.38 129 SER A O 1
ATOM 995 N N . GLY A 1 130 ? 7.274 -5.949 -11.459 1.00 84.06 130 GLY A N 1
ATOM 996 C CA . GLY A 1 130 ? 6.604 -4.682 -11.702 1.00 84.06 130 GLY A CA 1
ATOM 997 C C . GLY A 1 130 ? 5.257 -4.889 -12.384 1.00 84.06 130 GLY A C 1
ATOM 998 O O . GLY A 1 130 ? 5.008 -5.911 -13.032 1.00 84.06 130 GLY A O 1
ATOM 999 N N . LEU A 1 131 ? 4.390 -3.896 -12.232 1.00 85.44 131 LEU A N 1
ATOM 1000 C CA . LEU A 1 131 ? 3.080 -3.833 -12.862 1.00 85.44 131 LEU A CA 1
ATOM 1001 C C . LEU A 1 131 ? 2.889 -2.425 -13.411 1.00 85.44 131 LEU A C 1
ATOM 1003 O O . LEU A 1 131 ? 3.143 -1.457 -12.699 1.00 85.44 131 LEU A O 1
ATOM 1007 N N . LEU A 1 132 ? 2.402 -2.327 -14.641 1.00 86.44 132 LEU A N 1
ATOM 1008 C CA . LEU A 1 132 ? 1.926 -1.074 -15.212 1.00 86.44 132 LEU A CA 1
ATOM 1009 C C . LEU A 1 132 ? 0.596 -1.291 -15.945 1.00 86.44 132 LEU A C 1
ATOM 1011 O O . LEU A 1 132 ? 0.257 -2.407 -16.348 1.00 86.44 132 LEU A O 1
ATOM 1015 N N . LEU A 1 133 ? -0.160 -0.213 -16.099 1.00 84.44 133 LEU A N 1
ATOM 1016 C CA . LEU A 1 133 ? -1.387 -0.120 -16.875 1.00 84.44 133 LEU A CA 1
ATOM 1017 C C . LEU A 1 133 ? -1.083 0.475 -18.248 1.00 84.44 133 LEU A C 1
ATOM 1019 O O . LEU A 1 133 ? -0.229 1.346 -18.389 1.00 84.44 133 LEU A O 1
ATOM 1023 N N . TYR A 1 134 ? -1.804 0.025 -19.266 1.00 85.25 134 TYR A N 1
ATOM 1024 C CA . TYR A 1 134 ? -1.698 0.585 -20.609 1.00 85.25 134 TYR A CA 1
ATOM 1025 C C . TYR A 1 134 ? -3.039 0.524 -21.333 1.00 85.25 134 TYR A C 1
ATOM 1027 O O . TYR A 1 134 ? -3.834 -0.378 -21.073 1.00 85.25 134 TYR A O 1
ATOM 1035 N N . LYS A 1 135 ? -3.293 1.462 -22.253 1.00 85.56 135 LYS A N 1
ATOM 1036 C CA . LYS A 1 135 ? -4.501 1.461 -23.091 1.00 85.56 135 LYS A CA 1
ATOM 1037 C C . LYS A 1 135 ? -4.378 0.392 -24.194 1.00 85.56 135 LYS A C 1
ATOM 1039 O O . LYS A 1 135 ? -3.616 0.573 -25.138 1.00 85.56 135 LYS A O 1
ATOM 1044 N N . ARG A 1 136 ? -5.119 -0.709 -24.095 1.00 85.44 136 ARG A N 1
ATOM 1045 C CA . ARG A 1 136 ? -5.251 -1.845 -25.022 1.00 85.44 136 ARG A CA 1
ATOM 1046 C C . ARG A 1 136 ? -5.272 -1.449 -26.497 1.00 85.44 136 ARG A C 1
ATOM 1048 O O . ARG A 1 136 ? -4.539 -2.040 -27.281 1.00 85.44 136 ARG A O 1
ATOM 1055 N N . ASP A 1 137 ? -6.082 -0.458 -26.862 1.00 84.56 137 ASP A N 1
ATOM 1056 C CA . ASP A 1 137 ? -6.347 -0.147 -28.275 1.00 84.56 137 ASP A CA 1
ATOM 1057 C C . ASP A 1 137 ? -5.334 0.832 -28.890 1.00 84.56 137 ASP A C 1
ATOM 1059 O O . ASP A 1 137 ? -5.208 0.912 -30.112 1.00 84.56 137 ASP A O 1
ATOM 1063 N N . THR A 1 138 ? -4.608 1.583 -28.060 1.00 86.69 138 THR A N 1
ATOM 1064 C CA . THR A 1 138 ? -3.721 2.674 -28.500 1.00 86.69 138 THR A CA 1
ATOM 1065 C C . THR A 1 138 ? -2.255 2.472 -28.117 1.00 86.69 138 THR A C 1
ATOM 1067 O O . THR A 1 138 ? -1.385 3.206 -28.590 1.00 86.69 138 THR A O 1
ATOM 1070 N N . THR A 1 139 ? -1.954 1.473 -27.286 1.00 89.69 139 THR A N 1
ATOM 1071 C CA . THR A 1 139 ? -0.583 1.130 -26.894 1.00 89.69 139 THR A CA 1
ATOM 1072 C C . THR A 1 139 ? 0.047 0.236 -27.957 1.00 89.69 139 THR A C 1
ATOM 1074 O O . THR A 1 139 ? -0.432 -0.859 -28.239 1.00 89.69 139 THR A O 1
ATOM 1077 N N . ALA A 1 140 ? 1.154 0.689 -28.541 1.00 90.75 140 ALA A N 1
ATOM 1078 C CA . ALA A 1 140 ? 1.869 -0.044 -29.586 1.00 90.75 140 ALA A CA 1
ATOM 1079 C C . ALA A 1 140 ? 2.811 -1.124 -29.023 1.00 90.75 140 ALA A C 1
ATOM 1081 O O . ALA A 1 140 ? 3.171 -2.076 -29.719 1.00 90.75 140 ALA A O 1
ATOM 1082 N N . GLY A 1 141 ? 3.244 -0.962 -27.774 1.00 94.56 141 GLY A N 1
ATOM 1083 C CA . GLY A 1 141 ? 4.269 -1.786 -27.151 1.00 94.56 141 GLY A CA 1
ATOM 1084 C C . GLY A 1 141 ? 4.672 -1.252 -25.785 1.00 94.56 141 GLY A C 1
ATOM 1085 O O . GLY A 1 141 ? 4.028 -0.366 -25.223 1.00 94.56 141 GLY A O 1
ATOM 1086 N N . PHE A 1 142 ? 5.785 -1.760 -25.279 1.00 95.12 142 PHE A N 1
ATOM 1087 C CA . PHE A 1 142 ? 6.455 -1.208 -24.111 1.00 95.12 142 PHE A CA 1
ATOM 1088 C C . PHE A 1 142 ? 7.937 -1.001 -24.409 1.00 95.12 142 PHE A C 1
ATOM 1090 O O . PHE A 1 142 ? 8.551 -1.743 -25.180 1.00 95.12 142 PHE A O 1
ATOM 1097 N N . LYS A 1 143 ? 8.507 0.028 -23.796 1.00 95.81 143 LYS A N 1
ATOM 1098 C CA . LYS A 1 143 ? 9.934 0.320 -23.817 1.00 95.81 143 LYS A CA 1
ATOM 1099 C C . LYS A 1 143 ? 10.539 -0.207 -22.530 1.00 95.81 143 LYS A C 1
ATOM 1101 O O . LYS A 1 143 ? 10.007 0.060 -21.457 1.00 95.81 143 LYS A O 1
ATOM 1106 N N . LEU A 1 144 ? 11.638 -0.940 -22.639 1.00 96.12 144 LEU A N 1
ATOM 1107 C CA . LEU A 1 144 ? 12.479 -1.278 -21.500 1.00 96.12 144 LEU A CA 1
ATOM 1108 C C . LEU A 1 144 ? 13.780 -0.496 -21.636 1.00 96.12 144 LEU A C 1
ATOM 1110 O O . LEU A 1 144 ? 14.487 -0.660 -22.630 1.00 96.12 144 LEU A O 1
ATOM 1114 N N . SER A 1 145 ? 14.081 0.322 -20.635 1.00 94.06 145 SER A N 1
ATOM 1115 C CA . SER A 1 145 ? 15.285 1.141 -20.551 1.00 94.06 145 SER A CA 1
ATOM 1116 C C . SER A 1 145 ? 16.102 0.701 -19.341 1.00 94.06 145 SER A C 1
ATOM 1118 O O . SER A 1 145 ? 15.585 0.611 -18.229 1.00 94.06 145 SER A O 1
ATOM 1120 N N . CYS A 1 146 ? 17.377 0.405 -19.562 1.00 91.69 146 CYS A N 1
ATOM 1121 C CA . CYS A 1 146 ? 18.360 0.241 -18.503 1.00 91.69 1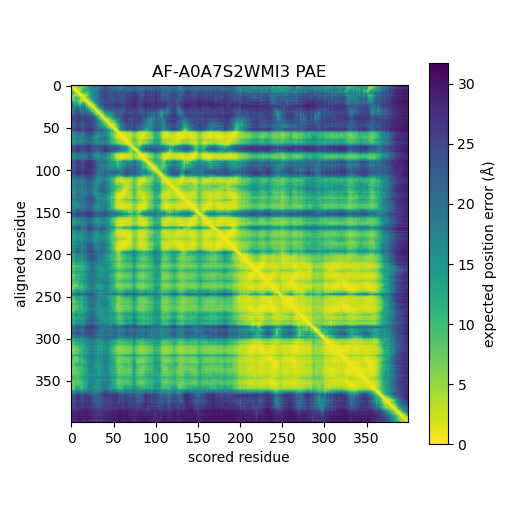46 CYS A CA 1
ATOM 1122 C C . CYS A 1 146 ? 19.083 1.573 -18.336 1.00 91.69 146 CYS A C 1
ATOM 1124 O O . CYS A 1 146 ? 19.589 2.135 -19.311 1.00 91.69 146 CYS A O 1
ATOM 1126 N N . VAL A 1 147 ? 19.088 2.079 -17.116 1.00 87.94 147 VAL A N 1
ATOM 1127 C CA . VAL A 1 147 ? 19.485 3.442 -16.799 1.00 87.94 147 VAL A CA 1
ATOM 1128 C C . VAL A 1 147 ? 20.472 3.400 -15.648 1.00 87.94 147 VAL A C 1
ATOM 1130 O O . VAL A 1 147 ? 20.322 2.588 -14.737 1.00 87.94 147 VAL A O 1
ATOM 1133 N N . ASP A 1 148 ? 21.468 4.270 -15.692 1.00 83.62 148 ASP A N 1
ATOM 1134 C CA . ASP A 1 148 ? 22.365 4.517 -14.576 1.00 83.62 148 ASP A CA 1
ATOM 1135 C C . ASP A 1 148 ? 22.133 5.917 -14.002 1.00 83.62 148 ASP A C 1
ATOM 1137 O O . ASP A 1 148 ? 21.938 6.881 -14.745 1.00 83.62 148 ASP A O 1
ATOM 1141 N N . LYS A 1 149 ? 22.124 6.034 -12.673 1.00 70.75 149 LYS A N 1
ATOM 1142 C CA . LYS A 1 149 ? 21.870 7.302 -11.986 1.00 70.75 149 LYS A CA 1
ATOM 1143 C C . LYS A 1 149 ? 23.164 7.870 -11.429 1.00 70.75 149 LYS A C 1
ATOM 1145 O O . LYS A 1 149 ? 23.562 7.575 -10.298 1.00 70.75 149 LYS A O 1
ATOM 1150 N N . ASP A 1 150 ? 23.752 8.791 -12.177 1.00 67.75 150 ASP A N 1
ATOM 1151 C CA . ASP A 1 150 ? 24.885 9.573 -11.704 1.00 67.75 150 ASP A CA 1
ATOM 1152 C C . ASP A 1 150 ? 24.434 10.577 -10.632 1.00 67.75 150 ASP A C 1
ATOM 1154 O O . ASP A 1 150 ? 23.691 11.520 -10.894 1.00 67.75 150 ASP A O 1
ATOM 1158 N N . TRP A 1 151 ? 24.951 10.431 -9.412 1.00 52.88 151 TRP A N 1
ATOM 1159 C CA . TRP A 1 151 ? 24.649 11.324 -8.283 1.00 52.88 151 TRP A CA 1
ATOM 1160 C C . TRP A 1 151 ? 25.016 12.801 -8.533 1.00 52.88 151 TRP A C 1
ATOM 1162 O O . TRP A 1 151 ? 24.489 13.688 -7.864 1.00 52.88 151 TRP A O 1
ATOM 1172 N N . ALA A 1 152 ? 25.929 13.068 -9.474 1.00 57.75 152 ALA A N 1
ATOM 1173 C CA . ALA A 1 152 ? 26.482 14.393 -9.754 1.00 57.75 152 ALA A CA 1
ATOM 1174 C C . ALA A 1 152 ? 25.969 15.037 -11.057 1.00 57.75 152 ALA A C 1
ATOM 1176 O O . ALA A 1 152 ? 26.295 16.198 -11.321 1.00 57.75 152 ALA A O 1
ATOM 1177 N N . LYS A 1 153 ? 25.190 14.323 -11.881 1.00 54.41 153 LYS A N 1
ATOM 1178 C CA . LYS A 1 153 ? 24.610 14.870 -13.116 1.00 54.41 153 LYS A CA 1
ATOM 1179 C C . LYS A 1 153 ? 23.106 15.078 -12.953 1.00 54.41 153 LYS A C 1
ATOM 1181 O O . LYS A 1 153 ? 22.411 14.271 -12.353 1.00 54.41 153 LYS A O 1
ATOM 1186 N N . LEU A 1 154 ? 22.594 16.159 -13.541 1.00 55.69 154 LEU A N 1
ATOM 1187 C CA . LEU A 1 154 ? 21.161 16.488 -13.623 1.00 55.69 154 LEU A CA 1
ATOM 1188 C C . LEU A 1 154 ? 20.406 15.593 -14.633 1.00 55.69 154 LEU A C 1
ATOM 1190 O O . LEU A 1 154 ? 19.505 16.062 -15.323 1.00 55.69 154 LEU A O 1
ATOM 1194 N N . GLY A 1 155 ? 20.798 14.329 -14.779 1.00 62.84 155 GLY A N 1
ATOM 1195 C CA . GLY A 1 155 ? 20.218 13.436 -15.770 1.00 62.84 155 GLY A CA 1
ATOM 1196 C C . GLY A 1 155 ? 20.671 11.996 -15.597 1.00 62.84 155 GLY A C 1
ATOM 1197 O O . GLY A 1 155 ? 21.809 11.726 -15.222 1.00 62.84 155 GLY A O 1
ATOM 1198 N N . ASP A 1 156 ? 19.738 11.108 -15.891 1.00 74.25 156 ASP A N 1
ATOM 1199 C CA . ASP A 1 156 ? 19.894 9.665 -15.936 1.00 74.25 156 ASP A CA 1
ATOM 1200 C C . ASP A 1 156 ? 20.679 9.256 -17.204 1.00 74.25 156 ASP A C 1
ATOM 1202 O O . ASP A 1 156 ? 20.305 9.632 -18.321 1.00 74.25 156 ASP A O 1
ATOM 1206 N N . ASP A 1 157 ? 21.762 8.485 -17.054 1.00 81.56 157 ASP A N 1
ATOM 1207 C CA . ASP A 1 157 ? 22.574 7.988 -18.168 1.00 81.56 157 ASP A CA 1
ATOM 1208 C C . ASP A 1 157 ? 21.909 6.731 -18.760 1.00 81.56 157 ASP A C 1
ATOM 1210 O O . ASP A 1 157 ? 21.876 5.653 -18.161 1.00 81.56 157 ASP A O 1
ATOM 1214 N N . LEU A 1 158 ? 21.354 6.856 -19.968 1.00 87.00 158 LEU A N 1
ATOM 1215 C CA . LEU A 1 158 ? 20.739 5.733 -20.675 1.00 87.00 158 LEU A CA 1
ATOM 1216 C C . LEU A 1 158 ? 21.809 4.732 -21.140 1.00 87.00 158 LEU A C 1
ATOM 1218 O O . LEU A 1 158 ? 22.612 5.036 -22.024 1.00 87.00 158 LEU A O 1
ATOM 1222 N N . LEU A 1 159 ? 21.781 3.515 -20.593 1.00 89.50 159 LEU A N 1
ATOM 1223 C CA . LEU A 1 159 ? 22.741 2.459 -20.925 1.00 89.50 159 LEU A CA 1
ATOM 1224 C C . LEU A 1 159 ? 22.335 1.674 -22.174 1.00 89.50 159 LEU A C 1
ATOM 1226 O O . LEU A 1 159 ? 23.159 1.392 -23.042 1.00 89.50 159 LEU A O 1
ATOM 1230 N N . GLU A 1 160 ? 21.065 1.280 -22.243 1.00 94.38 160 GLU A N 1
ATOM 1231 C CA . GLU A 1 160 ? 20.462 0.598 -23.388 1.00 94.38 160 GLU A CA 1
ATOM 1232 C C . GLU A 1 160 ? 18.941 0.715 -23.286 1.00 94.38 160 GLU A C 1
AT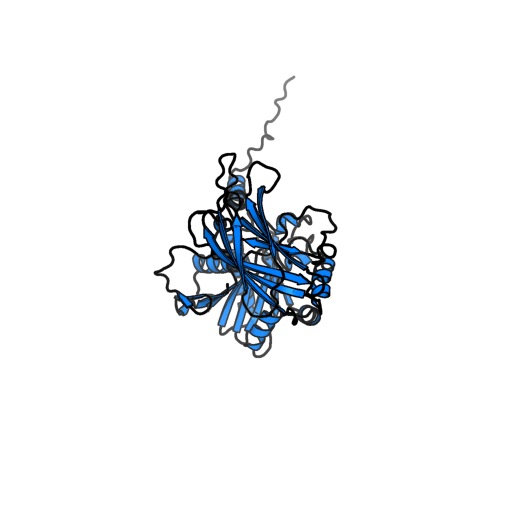OM 1234 O O . GLU A 1 160 ? 18.375 0.689 -22.192 1.00 94.38 160 GLU A O 1
ATOM 1239 N N . GLU A 1 161 ? 18.267 0.783 -24.427 1.00 95.00 161 GLU A N 1
ATOM 1240 C CA . GLU A 1 161 ? 16.815 0.681 -24.495 1.00 95.00 161 GLU A CA 1
ATOM 1241 C C . GLU A 1 161 ? 16.376 -0.192 -25.658 1.00 95.00 161 GLU A C 1
ATOM 1243 O O . GLU A 1 161 ? 17.043 -0.290 -26.692 1.00 95.00 161 GLU A O 1
ATOM 1248 N N . GLN A 1 162 ? 15.217 -0.819 -25.497 1.00 97.19 162 GLN A N 1
ATOM 1249 C CA . GLN A 1 162 ? 14.592 -1.558 -26.576 1.00 97.19 162 GLN A CA 1
ATOM 1250 C C . GLN A 1 162 ? 13.071 -1.514 -26.470 1.00 97.19 162 GLN A C 1
ATOM 1252 O O . GLN A 1 162 ? 12.487 -1.633 -25.393 1.00 97.19 162 GLN A O 1
ATOM 1257 N N . MET A 1 163 ? 12.444 -1.379 -27.637 1.00 96.94 163 MET A N 1
ATOM 1258 C CA . MET A 1 163 ? 11.006 -1.500 -27.824 1.00 96.94 163 MET A CA 1
ATOM 1259 C C . MET A 1 163 ? 10.599 -2.958 -28.007 1.00 96.94 163 MET A C 1
ATOM 1261 O O . MET A 1 163 ? 11.187 -3.680 -28.818 1.00 96.94 163 MET A O 1
ATOM 1265 N N . TYR A 1 164 ? 9.547 -3.362 -27.304 1.00 96.44 164 TYR A N 1
ATOM 1266 C CA . TYR A 1 164 ? 8.945 -4.686 -27.392 1.00 96.44 164 TYR A CA 1
ATOM 1267 C C . TYR A 1 164 ? 7.454 -4.566 -27.725 1.00 96.44 164 TYR A C 1
ATOM 1269 O O . TYR A 1 164 ? 6.784 -3.656 -27.228 1.00 96.44 164 TYR A O 1
ATOM 1277 N N . PRO A 1 165 ? 6.908 -5.463 -28.566 1.00 95.12 165 PRO A N 1
ATOM 1278 C CA . PRO A 1 165 ? 5.467 -5.538 -28.759 1.00 95.12 165 PRO A CA 1
ATOM 1279 C C . PRO A 1 165 ? 4.789 -6.001 -27.465 1.00 95.12 165 PRO A C 1
ATOM 1281 O O . PRO A 1 165 ? 5.389 -6.712 -26.658 1.00 95.12 165 PRO A O 1
ATOM 1284 N N . LEU A 1 166 ? 3.520 -5.639 -27.287 1.00 93.25 166 LEU A N 1
ATOM 1285 C CA . LEU A 1 166 ? 2.709 -6.218 -26.218 1.00 93.25 166 LEU A CA 1
ATOM 1286 C C . LEU A 1 166 ? 2.533 -7.736 -26.434 1.00 93.25 166 LEU A C 1
ATOM 1288 O O . LEU A 1 166 ? 2.365 -8.165 -27.583 1.00 93.25 166 LEU A O 1
ATOM 1292 N N . PRO A 1 167 ? 2.519 -8.539 -25.354 1.00 93.06 167 PRO A N 1
ATOM 1293 C CA . PRO A 1 167 ? 2.202 -9.961 -25.424 1.00 93.06 167 PRO A CA 1
ATOM 1294 C C . PRO A 1 167 ? 0.873 -10.234 -26.127 1.00 93.06 167 PRO A C 1
ATOM 1296 O O . PRO A 1 167 ? -0.138 -9.592 -25.836 1.00 93.06 167 PRO A O 1
ATOM 1299 N N . LYS A 1 168 ? 0.866 -11.210 -27.039 1.00 81.75 168 LYS A N 1
ATOM 1300 C CA . LYS A 1 168 ? -0.300 -11.502 -27.898 1.00 81.75 168 LYS A CA 1
ATOM 1301 C C . LYS A 1 168 ? -1.369 -12.328 -27.194 1.00 81.75 168 LYS A C 1
ATOM 1303 O O . LYS A 1 168 ? -2.536 -12.276 -27.573 1.00 81.75 168 LYS A O 1
ATOM 1308 N N . SER A 1 169 ? -0.964 -13.135 -26.217 1.00 76.81 169 SER A N 1
ATOM 1309 C CA . SER A 1 169 ? -1.850 -14.015 -25.457 1.00 76.81 169 SER A CA 1
ATOM 1310 C C . SER A 1 169 ? -1.965 -13.540 -24.016 1.00 76.81 169 SER A C 1
ATOM 1312 O O . SER A 1 169 ? -0.983 -13.573 -23.272 1.00 76.81 169 SER A O 1
ATOM 1314 N N . HIS A 1 170 ? -3.175 -13.168 -23.602 1.00 82.25 170 HIS A N 1
ATOM 1315 C CA . HIS A 1 170 ? -3.458 -12.881 -22.200 1.00 82.25 170 HIS A CA 1
ATOM 1316 C C . HIS A 1 170 ? -3.168 -14.103 -21.317 1.00 82.25 170 HIS A C 1
ATOM 1318 O O . HIS A 1 170 ? -3.460 -15.243 -21.687 1.00 82.25 170 HIS A O 1
ATOM 1324 N N . GLY A 1 171 ? -2.602 -13.864 -20.135 1.00 81.75 171 GLY A N 1
ATOM 1325 C CA . GLY A 1 171 ? -2.383 -14.899 -19.121 1.00 81.75 171 GLY A CA 1
ATOM 1326 C C . GLY A 1 171 ? -1.213 -15.855 -19.382 1.00 81.75 171 GLY A C 1
ATOM 1327 O O . GLY A 1 171 ? -1.032 -16.794 -18.610 1.00 81.75 171 GLY A O 1
ATOM 1328 N N . SER A 1 172 ? -0.416 -15.643 -20.436 1.00 91.06 172 SER A N 1
ATOM 1329 C CA . SER A 1 172 ? 0.801 -16.423 -20.704 1.00 91.06 172 SER A CA 1
ATOM 1330 C C . SER A 1 172 ? 2.046 -15.547 -20.619 1.00 91.06 172 SER A C 1
ATOM 1332 O O . SER A 1 172 ? 2.036 -14.401 -21.063 1.00 91.06 172 SER A O 1
ATOM 1334 N N . TRP A 1 173 ? 3.118 -16.096 -20.047 1.00 95.25 173 TRP A N 1
ATOM 1335 C CA . TRP A 1 173 ? 4.409 -15.416 -19.960 1.00 95.25 173 TRP A CA 1
ATOM 1336 C C . TRP A 1 173 ? 5.172 -15.516 -21.285 1.00 95.25 173 TRP A C 1
ATOM 1338 O O . TRP A 1 173 ? 5.386 -16.617 -21.790 1.00 95.25 173 TRP A O 1
ATOM 1348 N N . GLU A 1 174 ? 5.626 -14.379 -21.805 1.00 96.62 174 GLU A N 1
ATOM 1349 C CA . GLU A 1 174 ? 6.563 -14.277 -22.927 1.00 96.62 174 GLU A CA 1
ATOM 1350 C C . GLU A 1 174 ? 7.948 -13.880 -22.396 1.00 96.62 174 GLU A C 1
ATOM 1352 O O . GLU A 1 174 ? 8.073 -12.924 -21.630 1.00 96.62 174 GLU A O 1
ATOM 1357 N N . GLU A 1 175 ? 8.987 -14.638 -22.758 1.00 97.19 175 GLU A N 1
ATOM 1358 C CA . GLU A 1 175 ? 10.365 -14.393 -22.316 1.00 97.19 175 GLU A CA 1
ATOM 1359 C C . GLU A 1 175 ? 11.146 -13.551 -23.328 1.00 97.19 175 GLU A C 1
ATOM 1361 O O . GLU A 1 175 ? 11.074 -13.763 -24.541 1.00 97.19 175 GLU A O 1
ATOM 1366 N N . HIS A 1 176 ? 11.961 -12.636 -22.813 1.00 97.06 176 HIS A N 1
ATOM 1367 C CA . HIS A 1 176 ? 12.786 -11.735 -23.599 1.00 97.06 176 HIS A CA 1
ATOM 1368 C C . HIS A 1 176 ? 14.182 -11.583 -22.994 1.00 97.06 176 HIS A C 1
ATOM 1370 O O . HIS A 1 176 ? 14.421 -11.799 -21.802 1.00 97.06 176 HIS A O 1
ATOM 1376 N N . VAL A 1 177 ? 15.122 -11.182 -23.851 1.00 96.94 177 VAL A N 1
ATOM 1377 C CA . VAL A 1 177 ? 16.501 -10.890 -23.465 1.00 96.94 177 VAL A CA 1
ATOM 1378 C C . VAL A 1 177 ? 16.921 -9.577 -24.110 1.00 96.94 177 VAL A C 1
ATOM 1380 O O . VAL A 1 177 ? 17.044 -9.508 -25.334 1.00 96.94 177 VAL A O 1
ATOM 1383 N N . LEU A 1 178 ? 17.187 -8.566 -23.286 1.00 96.19 178 LEU A N 1
ATOM 1384 C CA . LEU A 1 178 ? 17.889 -7.359 -23.708 1.00 96.19 178 LEU A CA 1
ATOM 1385 C C . LEU A 1 178 ? 19.393 -7.652 -23.709 1.00 96.19 178 LEU A C 1
ATOM 1387 O O . LEU A 1 178 ? 19.918 -8.186 -22.732 1.00 96.19 178 LEU A O 1
ATOM 1391 N N . LYS A 1 179 ? 20.088 -7.318 -24.799 1.00 96.00 179 LYS A N 1
ATOM 1392 C CA . LYS A 1 179 ? 21.548 -7.448 -24.907 1.00 96.00 179 LYS A CA 1
ATOM 1393 C C . LYS A 1 179 ? 22.185 -6.068 -24.889 1.00 96.00 179 LYS A C 1
ATOM 1395 O O . LYS A 1 179 ? 21.818 -5.233 -25.707 1.00 96.00 179 LYS A O 1
ATOM 1400 N N . PHE A 1 180 ? 23.163 -5.869 -24.016 1.00 93.81 180 PHE A N 1
ATOM 1401 C CA . PHE A 1 180 ? 23.884 -4.606 -23.900 1.00 93.81 180 PHE A CA 1
ATOM 1402 C C . PHE A 1 180 ? 25.002 -4.539 -24.936 1.00 93.81 180 PHE A C 1
ATOM 1404 O O . PHE A 1 180 ? 25.910 -5.373 -24.928 1.00 93.81 180 PHE A O 1
ATOM 1411 N N . LYS A 1 181 ? 24.970 -3.547 -25.832 1.00 92.19 181 LYS A N 1
ATOM 1412 C CA . LYS A 1 181 ? 25.987 -3.420 -26.897 1.00 92.19 181 LYS A CA 1
ATOM 1413 C C . LYS A 1 181 ? 27.397 -3.166 -26.362 1.00 92.19 181 LYS A C 1
ATOM 1415 O O . LYS A 1 181 ? 28.362 -3.604 -26.981 1.00 92.19 181 LYS A O 1
ATOM 1420 N N . SER A 1 182 ? 27.515 -2.452 -25.245 1.00 88.62 182 SER A N 1
ATOM 1421 C CA . SER A 1 182 ? 28.798 -2.025 -24.674 1.00 88.62 182 SER A CA 1
ATOM 1422 C C . SER A 1 182 ? 29.556 -3.156 -23.979 1.00 88.62 182 SER A C 1
ATOM 1424 O O . SER A 1 182 ? 30.774 -3.241 -24.117 1.00 88.62 182 SER A O 1
ATOM 1426 N N . THR A 1 183 ? 28.854 -4.035 -23.261 1.00 89.31 183 THR A N 1
ATOM 1427 C CA . THR A 1 183 ? 29.467 -5.118 -22.473 1.00 89.31 183 THR A CA 1
ATOM 1428 C C . THR A 1 183 ? 29.268 -6.503 -23.081 1.00 89.31 183 THR A C 1
ATOM 1430 O O . THR A 1 183 ? 29.977 -7.437 -22.721 1.00 89.31 183 THR A O 1
ATOM 1433 N N . GLY A 1 184 ? 28.297 -6.671 -23.984 1.00 92.38 184 GLY A N 1
ATOM 1434 C CA . GLY A 1 184 ? 27.822 -7.990 -24.411 1.00 92.38 184 GLY A CA 1
ATOM 1435 C C . GLY A 1 184 ? 26.979 -8.711 -23.352 1.00 92.38 184 GLY A C 1
ATOM 1436 O O . GLY A 1 184 ? 26.522 -9.828 -23.606 1.00 92.38 184 GLY A O 1
ATOM 1437 N N . GLY A 1 185 ? 26.754 -8.076 -22.196 1.00 92.56 185 GLY A N 1
ATOM 1438 C CA . GLY A 1 185 ? 25.917 -8.585 -21.121 1.00 92.56 185 GLY A CA 1
ATOM 1439 C C . GLY A 1 185 ? 24.452 -8.706 -21.522 1.00 92.56 185 GLY A C 1
ATOM 1440 O O . GLY A 1 185 ? 24.021 -8.271 -22.597 1.00 92.56 185 GLY A O 1
ATOM 1441 N N . THR A 1 186 ? 23.653 -9.288 -20.634 1.00 95.00 186 THR A N 1
ATOM 1442 C CA . THR A 1 186 ? 22.231 -9.531 -20.892 1.00 95.00 186 THR A CA 1
ATOM 1443 C C . THR A 1 186 ? 21.364 -9.238 -19.684 1.00 95.00 186 THR A C 1
ATOM 1445 O O . THR A 1 186 ? 21.765 -9.537 -18.565 1.00 95.00 186 THR A O 1
ATOM 1448 N N . LEU A 1 187 ? 20.149 -8.753 -19.925 1.00 95.62 187 LEU A N 1
ATOM 1449 C CA . LEU A 1 187 ? 19.051 -8.693 -18.963 1.00 95.62 187 LEU A CA 1
ATOM 1450 C C . LEU A 1 187 ? 17.920 -9.598 -19.462 1.00 95.62 187 LEU A C 1
ATOM 1452 O O . LEU A 1 187 ? 17.447 -9.454 -20.590 1.00 95.62 187 LEU A O 1
ATOM 1456 N N . ARG A 1 188 ? 17.497 -10.542 -18.625 1.00 96.50 188 ARG A N 1
ATOM 1457 C CA . ARG A 1 188 ? 16.418 -11.496 -18.878 1.00 96.50 188 ARG A CA 1
ATOM 1458 C C . ARG A 1 188 ? 15.181 -11.081 -18.109 1.00 96.50 188 ARG A C 1
ATOM 1460 O O . ARG A 1 188 ? 15.229 -10.838 -16.901 1.00 96.50 188 ARG A O 1
ATOM 1467 N N . PHE A 1 189 ? 14.070 -11.046 -18.820 1.00 97.12 189 PHE A N 1
ATOM 1468 C CA . PHE A 1 189 ? 12.797 -10.670 -18.246 1.00 97.12 189 PHE A CA 1
ATOM 1469 C C . PHE A 1 189 ? 11.668 -11.390 -18.963 1.00 97.12 189 PHE A C 1
ATOM 1471 O O . PHE A 1 189 ? 11.814 -11.863 -20.090 1.00 97.12 189 PHE A O 1
ATOM 1478 N N . LYS A 1 190 ? 10.540 -11.515 -18.277 1.00 96.75 190 LYS A N 1
ATOM 1479 C CA . LYS A 1 190 ? 9.322 -12.071 -18.847 1.00 96.75 190 LYS A CA 1
ATOM 1480 C C . LYS A 1 190 ? 8.165 -11.137 -18.592 1.00 96.75 190 LYS A C 1
ATOM 1482 O O . LYS A 1 190 ? 8.117 -10.466 -17.560 1.00 96.75 190 LYS A O 1
ATOM 1487 N N . VAL A 1 191 ? 7.242 -11.117 -19.534 1.00 96.81 191 VAL A N 1
ATOM 1488 C CA . VAL A 1 191 ? 6.070 -10.254 -19.486 1.00 96.81 191 VAL A CA 1
ATOM 1489 C C . VAL A 1 191 ? 4.796 -11.046 -19.703 1.00 96.81 191 VAL A C 1
ATOM 1491 O O . VAL A 1 191 ? 4.803 -12.092 -20.345 1.00 96.81 191 VAL A O 1
ATOM 1494 N N . MET A 1 192 ? 3.697 -10.552 -19.155 1.00 94.88 192 MET A N 1
ATOM 1495 C CA . MET A 1 192 ? 2.370 -11.121 -19.351 1.00 94.88 192 MET A CA 1
ATOM 1496 C C . MET A 1 192 ? 1.352 -9.992 -19.347 1.00 94.88 192 MET A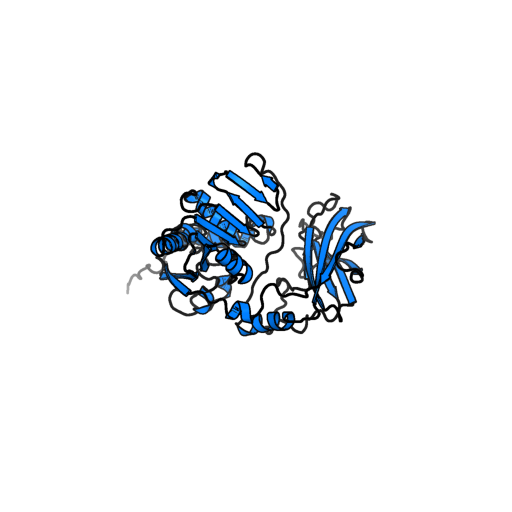 C 1
ATOM 1498 O O . MET A 1 192 ? 1.454 -9.061 -18.550 1.00 94.88 192 MET A O 1
ATOM 1502 N N . THR A 1 193 ? 0.336 -10.097 -20.196 1.00 92.62 193 THR A N 1
ATOM 1503 C CA . THR A 1 193 ? -0.804 -9.183 -20.162 1.00 92.62 193 THR A CA 1
ATOM 1504 C C . THR A 1 193 ? -1.985 -9.836 -19.466 1.00 92.62 193 THR A C 1
ATOM 1506 O O . THR A 1 193 ? -2.268 -11.020 -19.662 1.00 92.62 193 THR A O 1
ATOM 1509 N N . THR A 1 194 ? -2.704 -9.071 -18.651 1.00 88.00 194 THR A N 1
ATOM 1510 C CA . THR A 1 194 ? -3.991 -9.509 -18.094 1.00 88.00 194 THR A CA 1
ATOM 1511 C C . THR A 1 194 ? -5.034 -8.422 -18.288 1.00 88.00 194 THR A C 1
ATOM 1513 O O . THR A 1 194 ? -4.715 -7.263 -17.995 1.00 88.00 194 THR A O 1
ATOM 1516 N N . PRO A 1 195 ? -6.266 -8.774 -18.691 1.00 85.94 195 PRO A N 1
ATOM 1517 C CA . PRO A 1 195 ? -7.326 -7.794 -18.846 1.00 85.94 195 PRO A CA 1
ATOM 1518 C C . PRO A 1 195 ? -7.575 -7.013 -17.554 1.00 85.94 195 PRO A C 1
ATOM 1520 O O . PRO A 1 195 ? -7.510 -7.592 -16.464 1.00 85.94 195 PRO A O 1
ATOM 1523 N N . CYS A 1 196 ? -7.834 -5.709 -17.646 1.00 79.75 196 CYS A N 1
ATOM 1524 C CA . CYS A 1 196 ? -8.330 -4.901 -16.525 1.00 79.75 196 CYS A CA 1
ATOM 1525 C C . CYS A 1 196 ? -9.840 -4.661 -16.695 1.00 79.75 196 CYS A C 1
ATOM 1527 O O . CYS A 1 196 ? -10.296 -3.534 -16.841 1.00 79.75 196 CYS A O 1
ATOM 1529 N N . GLU A 1 197 ? -10.610 -5.749 -16.779 1.00 71.38 197 GLU A N 1
ATOM 1530 C CA . GLU A 1 197 ? -12.044 -5.697 -17.119 1.00 71.38 197 GLU A CA 1
ATOM 1531 C C . GLU A 1 197 ? -12.937 -5.323 -15.935 1.00 71.38 197 GLU A C 1
ATOM 1533 O O . GLU A 1 197 ? -13.990 -4.717 -16.121 1.00 71.38 197 GLU A O 1
ATOM 1538 N N . GLU A 1 198 ? -12.515 -5.665 -14.720 1.00 62.41 198 GLU A N 1
ATOM 1539 C CA . GLU A 1 198 ? -13.294 -5.442 -13.509 1.00 62.41 198 GLU A CA 1
ATOM 1540 C C . GLU A 1 198 ? -12.532 -4.511 -12.574 1.00 62.41 198 GLU A C 1
ATOM 1542 O O . GLU A 1 198 ? -11.425 -4.811 -12.114 1.00 62.41 198 GLU A O 1
ATOM 1547 N N . MET A 1 199 ? -13.144 -3.366 -12.271 1.00 63.38 199 MET A N 1
ATOM 1548 C CA . MET A 1 199 ? -12.699 -2.564 -11.145 1.00 63.38 199 MET A CA 1
ATOM 1549 C C . MET A 1 199 ? -12.955 -3.347 -9.862 1.00 63.38 199 MET A C 1
ATOM 1551 O O . MET A 1 199 ? -14.056 -3.845 -9.637 1.00 63.38 199 MET A O 1
ATOM 1555 N N . ILE A 1 200 ? -11.946 -3.403 -8.994 1.00 67.38 200 ILE A N 1
ATOM 1556 C CA . ILE A 1 200 ? -12.071 -4.064 -7.690 1.00 67.38 200 ILE A CA 1
ATOM 1557 C C . ILE A 1 200 ? -13.165 -3.380 -6.847 1.00 67.38 200 ILE A C 1
ATOM 1559 O O . ILE A 1 200 ? -13.833 -4.031 -6.047 1.00 67.38 200 ILE A O 1
ATOM 1563 N N . VAL A 1 201 ? -13.353 -2.067 -7.031 1.00 70.88 201 VAL A N 1
ATOM 1564 C CA . VAL A 1 201 ? -14.397 -1.260 -6.390 1.00 70.88 201 VAL A CA 1
ATOM 1565 C C . VAL A 1 201 ? -14.886 -0.205 -7.374 1.00 70.88 201 VAL A C 1
ATOM 1567 O O . VAL A 1 201 ? -14.087 0.459 -8.029 1.00 70.88 201 VAL A O 1
ATOM 1570 N N . THR A 1 202 ? -16.200 -0.050 -7.472 1.00 73.38 202 THR A N 1
ATOM 1571 C CA . THR A 1 202 ? -16.848 1.029 -8.225 1.00 73.38 202 THR A CA 1
ATOM 1572 C C . THR A 1 202 ? -16.939 2.302 -7.395 1.00 73.38 202 THR A C 1
ATOM 1574 O O . THR A 1 202 ? -16.998 2.252 -6.169 1.00 73.38 202 THR A O 1
ATOM 1577 N N . ARG A 1 203 ? -17.011 3.457 -8.057 1.00 71.56 203 ARG A N 1
ATOM 1578 C CA . ARG A 1 203 ? -17.245 4.737 -7.384 1.00 71.56 203 ARG A CA 1
ATOM 1579 C C . ARG A 1 203 ? -18.504 4.692 -6.521 1.00 71.56 203 ARG A C 1
ATOM 1581 O O . ARG A 1 203 ? -18.462 5.103 -5.373 1.00 71.56 203 ARG A O 1
ATOM 1588 N N . GLU A 1 204 ? -19.584 4.125 -7.048 1.00 79.50 204 GLU A N 1
ATOM 1589 C CA . GLU A 1 204 ? -20.838 3.945 -6.323 1.00 79.50 204 GLU A CA 1
ATOM 1590 C C . GLU A 1 204 ? -20.643 3.094 -5.061 1.00 79.50 204 GLU A C 1
ATOM 1592 O O . GLU A 1 204 ? -21.216 3.402 -4.021 1.00 79.50 204 GLU A O 1
ATOM 1597 N N . GLN A 1 205 ? -19.818 2.041 -5.125 1.00 78.75 205 GLN A N 1
ATOM 1598 C CA . GLN A 1 205 ? -19.463 1.250 -3.945 1.00 78.75 205 GLN A CA 1
ATOM 1599 C C . GLN A 1 205 ? -18.629 2.054 -2.948 1.00 78.75 205 GLN A C 1
ATOM 1601 O O . GLN A 1 205 ? -18.889 1.935 -1.758 1.00 78.75 205 GLN A O 1
ATOM 1606 N N . THR A 1 206 ? -17.669 2.865 -3.399 1.00 78.94 206 THR A N 1
ATOM 1607 C CA . THR A 1 206 ? -16.880 3.746 -2.523 1.00 78.94 206 THR A CA 1
ATOM 1608 C C . THR A 1 206 ? -17.764 4.789 -1.843 1.00 78.94 206 THR A C 1
ATOM 1610 O O . THR A 1 206 ? -17.730 4.910 -0.625 1.00 78.94 206 THR A O 1
ATOM 1613 N N . GLU A 1 207 ? -18.609 5.489 -2.600 1.00 80.75 207 GLU A N 1
ATOM 1614 C CA . GLU A 1 207 ? -19.538 6.504 -2.082 1.00 80.75 207 GLU A CA 1
ATOM 1615 C C . GLU A 1 207 ? -20.586 5.896 -1.138 1.00 80.75 207 GLU A C 1
ATOM 1617 O O . GLU A 1 207 ? -20.972 6.515 -0.149 1.00 80.75 207 GLU A O 1
ATOM 1622 N N . ALA A 1 208 ? -21.037 4.667 -1.405 1.00 84.88 208 ALA A N 1
ATOM 1623 C CA . ALA A 1 208 ? -21.943 3.943 -0.516 1.00 84.88 208 ALA A CA 1
ATOM 1624 C C . ALA A 1 208 ? -21.246 3.396 0.742 1.00 84.88 208 ALA A C 1
ATOM 1626 O O . ALA A 1 208 ? -21.921 3.021 1.709 1.00 84.88 208 ALA A O 1
ATOM 1627 N N . TYR A 1 209 ? -19.913 3.328 0.748 1.00 85.94 209 TYR A N 1
ATOM 1628 C CA . TYR A 1 209 ? -19.119 2.819 1.859 1.00 85.94 209 TYR A CA 1
ATOM 1629 C C . TYR A 1 209 ? -18.842 3.916 2.892 1.00 85.94 209 TYR A C 1
ATOM 1631 O O . TYR A 1 209 ? -17.712 4.331 3.122 1.00 85.94 209 TYR A O 1
ATOM 1639 N N . VAL A 1 210 ? -19.912 4.397 3.523 1.00 86.75 210 VAL A N 1
ATOM 1640 C CA . VAL A 1 210 ? -19.841 5.453 4.538 1.00 86.75 210 VAL A CA 1
ATOM 1641 C C . VAL A 1 210 ? -19.496 4.859 5.904 1.00 86.75 210 VAL A C 1
ATOM 1643 O O . VAL A 1 210 ? -20.142 3.908 6.359 1.00 86.75 210 VAL A O 1
ATOM 1646 N N . MET A 1 211 ? -18.508 5.452 6.572 1.00 91.56 211 MET A N 1
ATOM 1647 C CA . MET A 1 211 ? -18.121 5.149 7.952 1.00 91.56 211 MET A CA 1
ATOM 1648 C C . MET A 1 211 ? -18.437 6.346 8.858 1.00 91.56 211 MET A C 1
ATOM 1650 O O . MET A 1 211 ? -18.374 7.495 8.429 1.00 91.56 211 MET A O 1
ATOM 1654 N N . GLU A 1 212 ? -18.809 6.077 10.108 1.00 95.06 212 GLU A N 1
ATOM 1655 C CA . GLU A 1 212 ? -18.937 7.107 11.141 1.00 95.06 212 GLU A CA 1
ATOM 1656 C C . GLU A 1 212 ? -17.548 7.601 11.554 1.00 95.06 212 GLU A C 1
ATOM 1658 O O . GLU A 1 212 ? -16.588 6.840 11.512 1.00 95.06 212 GLU A O 1
ATOM 1663 N N . GLU A 1 213 ? -17.430 8.850 11.997 1.00 95.19 213 GLU A N 1
ATOM 1664 C CA . GLU A 1 213 ? -16.156 9.433 12.424 1.00 95.19 213 GLU A CA 1
ATOM 1665 C C . GLU A 1 213 ? -16.172 9.720 13.927 1.00 95.19 213 GLU A C 1
ATOM 1667 O O . GLU A 1 213 ? -17.145 10.235 14.483 1.00 95.19 213 GLU A O 1
ATOM 1672 N N . HIS A 1 214 ? -15.064 9.409 14.591 1.00 96.44 214 HIS A N 1
ATOM 1673 C CA . HIS A 1 214 ? -14.785 9.845 15.948 1.00 96.44 214 HIS A CA 1
ATOM 1674 C C . HIS A 1 214 ? -13.458 10.602 15.983 1.00 96.44 214 HIS A C 1
ATOM 1676 O O . HIS A 1 214 ? -12.410 10.045 15.658 1.00 96.44 214 HIS A O 1
ATOM 1682 N N . ILE A 1 215 ? -13.514 11.871 16.389 1.00 95.75 215 ILE A N 1
ATOM 1683 C CA . ILE A 1 215 ? -12.329 12.713 16.556 1.00 95.75 215 ILE A CA 1
ATOM 1684 C C . ILE A 1 215 ? -11.646 12.347 17.874 1.00 95.75 215 ILE A C 1
ATOM 1686 O O . ILE A 1 215 ? -12.257 12.388 18.944 1.00 95.75 215 ILE A O 1
ATOM 1690 N N . LEU A 1 216 ? -10.370 11.996 17.780 1.00 95.00 216 LEU A N 1
ATOM 1691 C CA . LEU A 1 216 ? -9.491 11.738 18.906 1.00 95.00 216 LEU A CA 1
ATOM 1692 C C . LEU A 1 216 ? -8.723 13.019 19.228 1.00 95.00 216 LEU A C 1
ATOM 1694 O O . LEU A 1 216 ? -7.790 13.376 18.516 1.00 95.00 216 LEU A O 1
ATOM 1698 N N . GLU A 1 217 ? -9.105 13.682 20.315 1.00 93.44 217 GLU A N 1
ATOM 1699 C CA . GLU A 1 217 ? -8.357 14.816 20.868 1.00 93.44 217 GLU A CA 1
ATOM 1700 C C . GLU A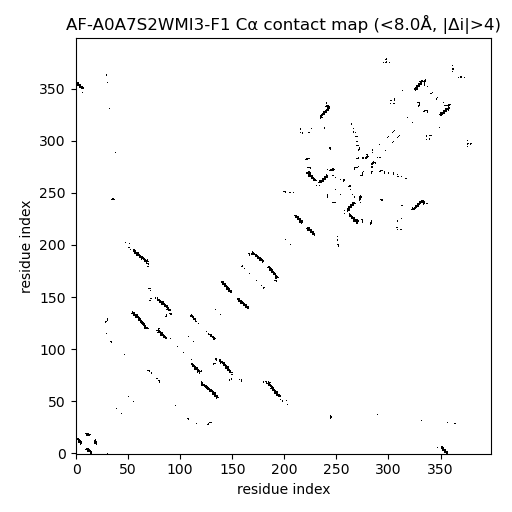 1 217 ? -7.069 14.309 21.538 1.00 93.44 217 GLU A C 1
ATOM 1702 O O . GLU A 1 217 ? -7.130 13.458 22.444 1.00 93.44 217 GLU A O 1
ATOM 1707 N N . LEU A 1 218 ? -5.913 14.812 21.100 1.00 89.56 218 LEU A N 1
ATOM 1708 C CA . LEU A 1 218 ? -4.586 14.416 21.579 1.00 89.56 218 LEU A CA 1
ATOM 1709 C C . LEU A 1 218 ? -4.018 15.465 22.552 1.00 89.56 218 LEU A C 1
ATOM 1711 O O . LEU A 1 218 ? -4.493 16.598 22.644 1.00 89.56 218 LEU A O 1
ATOM 1715 N N . LYS A 1 219 ? -3.026 15.077 2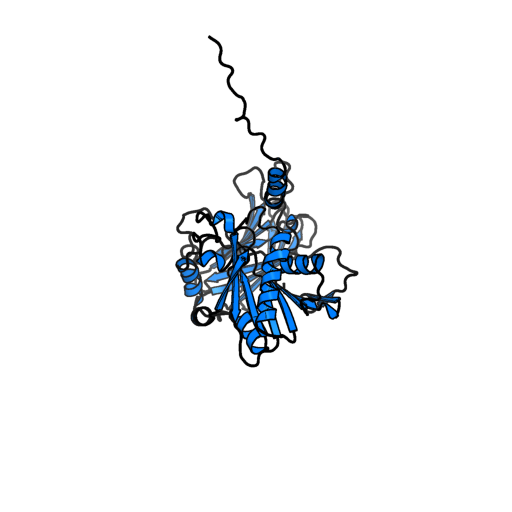3.357 1.00 87.25 219 LYS A N 1
ATOM 1716 C CA . LYS A 1 219 ? -2.491 15.876 24.477 1.00 87.25 219 LYS A CA 1
ATOM 1717 C C . LYS A 1 219 ? -1.852 17.190 24.042 1.00 87.25 219 LYS A C 1
ATOM 1719 O O . LYS A 1 219 ? -1.813 18.126 24.835 1.00 87.25 219 LYS A O 1
ATOM 1724 N N . ASP A 1 220 ? -1.325 17.239 22.829 1.00 83.31 220 ASP A N 1
ATOM 1725 C CA . ASP A 1 220 ? -0.678 18.402 22.224 1.00 83.31 220 ASP A CA 1
ATOM 1726 C C . ASP A 1 220 ? -1.664 19.313 21.472 1.00 83.31 220 ASP A C 1
ATOM 1728 O O . ASP A 1 220 ? -1.242 20.281 20.847 1.00 83.31 220 ASP A O 1
ATOM 1732 N N . GLY A 1 221 ? -2.970 19.033 21.555 1.00 83.75 221 GLY A N 1
ATOM 1733 C CA . GLY A 1 221 ? -4.007 19.761 20.825 1.00 83.75 221 GLY A CA 1
ATOM 1734 C C . GLY A 1 221 ? -4.164 19.308 19.374 1.00 83.75 221 GLY A C 1
ATOM 1735 O O . GLY A 1 221 ? -5.068 19.790 18.695 1.00 83.75 221 GLY A O 1
ATOM 1736 N N . VAL A 1 222 ? -3.334 18.367 18.906 1.00 85.94 222 VAL A N 1
ATOM 1737 C CA . VAL A 1 222 ? -3.504 17.721 17.602 1.00 85.94 222 VAL A CA 1
ATOM 1738 C C . VAL A 1 222 ? -4.687 16.755 17.667 1.00 85.94 222 VAL A C 1
ATOM 1740 O O . VAL A 1 222 ? -5.070 16.266 18.731 1.00 85.94 222 VAL A O 1
ATOM 1743 N N . LYS A 1 223 ? -5.286 16.471 16.515 1.00 90.31 223 LYS A N 1
ATOM 1744 C CA . LYS A 1 223 ? -6.413 15.559 16.361 1.00 90.31 223 LYS A CA 1
ATOM 1745 C C . LYS A 1 223 ? -6.074 14.426 15.402 1.00 90.31 223 LYS A C 1
ATOM 1747 O O . LYS A 1 223 ? -5.400 14.613 14.388 1.00 90.31 223 LYS A O 1
ATOM 1752 N N . ALA A 1 224 ? -6.591 13.247 15.722 1.00 92.12 224 ALA A N 1
ATOM 1753 C CA . ALA A 1 224 ? -6.649 12.093 14.828 1.00 92.12 224 ALA A CA 1
ATOM 1754 C C . ALA A 1 224 ? -8.112 11.696 14.592 1.00 92.12 224 ALA A C 1
ATOM 1756 O O . ALA A 1 224 ? -9.005 12.112 15.335 1.00 92.12 224 ALA A O 1
ATOM 1757 N N . ILE A 1 225 ? -8.378 10.886 13.569 1.00 93.62 225 ILE A N 1
ATOM 1758 C CA . ILE A 1 225 ? -9.737 10.440 13.243 1.00 93.62 225 ILE A CA 1
ATOM 1759 C C . ILE A 1 225 ? -9.793 8.925 13.254 1.00 93.62 225 ILE A C 1
ATOM 1761 O O . ILE A 1 225 ? -9.065 8.249 12.530 1.00 93.62 225 ILE A O 1
ATOM 1765 N N . LEU A 1 226 ? -10.709 8.391 14.053 1.00 96.12 226 LEU A N 1
ATOM 1766 C CA . LEU A 1 226 ? -11.100 6.996 13.994 1.00 96.12 226 LEU A CA 1
ATOM 1767 C C . LEU A 1 226 ? -12.412 6.884 13.221 1.00 96.12 226 LEU A C 1
ATOM 1769 O O . LEU A 1 226 ? -13.482 7.188 13.750 1.00 96.12 226 LEU A O 1
ATOM 1773 N N . SER A 1 227 ? -12.334 6.431 11.976 1.00 95.19 227 SER A N 1
ATOM 1774 C CA . SER A 1 227 ? -13.517 6.098 11.185 1.00 95.19 227 SER A CA 1
ATOM 1775 C C . SER A 1 227 ? -13.980 4.695 11.560 1.00 95.19 227 SER A C 1
ATOM 1777 O O . SER A 1 227 ? -13.151 3.801 11.714 1.00 95.19 227 SER A O 1
ATOM 1779 N N . TYR A 1 228 ? -15.277 4.443 11.704 1.00 96.12 228 TYR A N 1
ATOM 1780 C CA . TYR A 1 228 ? -15.766 3.124 12.092 1.00 96.12 228 TYR A CA 1
ATOM 1781 C C . TYR A 1 228 ? -17.129 2.762 11.501 1.00 96.12 228 TYR A C 1
ATOM 1783 O O . TYR A 1 228 ? -17.944 3.615 11.159 1.00 96.12 228 TYR A O 1
ATOM 1791 N N . ARG A 1 229 ? -17.386 1.458 11.400 1.00 95.25 229 ARG A N 1
ATOM 1792 C CA . ARG A 1 229 ? -18.663 0.888 10.972 1.00 95.25 229 ARG A CA 1
ATOM 1793 C C . ARG A 1 229 ? -18.959 -0.350 11.799 1.00 95.25 229 ARG A C 1
ATOM 1795 O O . ARG A 1 229 ? -18.174 -1.295 11.836 1.00 95.25 229 ARG A O 1
ATOM 1802 N N . VAL A 1 230 ? -20.087 -0.307 12.498 1.00 95.81 230 VAL A N 1
ATOM 1803 C CA . VAL A 1 230 ? -20.533 -1.361 13.410 1.00 95.81 230 VAL A CA 1
ATOM 1804 C C . VAL A 1 230 ? -21.835 -1.933 12.869 1.00 95.81 230 VAL A C 1
ATOM 1806 O O . VAL A 1 230 ? -22.780 -1.184 12.623 1.00 95.81 230 VAL A O 1
ATOM 1809 N N . LYS A 1 231 ? -21.900 -3.254 12.690 1.00 95.00 231 LYS A N 1
ATOM 1810 C CA . LYS A 1 231 ? -23.107 -3.961 12.247 1.00 95.00 231 LYS A CA 1
ATOM 1811 C C . LYS A 1 231 ? -23.675 -4.823 13.368 1.00 95.00 231 LYS A C 1
ATOM 1813 O O . LYS A 1 231 ? -22.964 -5.389 14.204 1.00 95.00 231 LYS A O 1
ATOM 1818 N N . GLU A 1 232 ? -24.998 -4.935 13.387 1.00 94.81 232 GLU A N 1
ATOM 1819 C CA . GLU A 1 232 ? -25.675 -5.879 14.271 1.00 94.81 232 GLU A CA 1
ATOM 1820 C C . GLU A 1 232 ? -25.272 -7.318 13.912 1.00 94.81 232 GLU A C 1
ATOM 1822 O O . GLU A 1 232 ? -25.111 -7.660 12.744 1.00 94.81 232 GLU A O 1
ATOM 1827 N N . GLY A 1 233 ? -25.081 -8.165 14.925 1.00 95.56 233 GLY A N 1
ATOM 1828 C CA . GLY A 1 233 ? -24.681 -9.564 14.742 1.00 95.56 233 GLY A CA 1
ATOM 1829 C C . GLY A 1 233 ? -23.172 -9.798 14.637 1.00 95.56 233 GLY A C 1
ATOM 1830 O O . GLY A 1 233 ? -22.715 -10.875 15.020 1.00 95.56 233 GLY A O 1
ATOM 1831 N N . ASN A 1 234 ? -22.385 -8.795 14.237 1.00 97.56 234 ASN A N 1
ATOM 1832 C CA . ASN A 1 234 ? -20.927 -8.884 14.307 1.00 97.56 234 ASN A CA 1
ATOM 1833 C C . ASN A 1 234 ? -20.478 -9.073 15.758 1.00 97.56 234 ASN A C 1
ATOM 1835 O O . ASN A 1 234 ? -21.118 -8.594 16.694 1.00 97.56 234 ASN A O 1
ATOM 1839 N N . ASN A 1 235 ? -19.381 -9.778 15.985 1.00 98.00 235 ASN A N 1
ATOM 1840 C CA . ASN A 1 235 ? -18.858 -10.032 17.331 1.00 98.00 235 ASN A CA 1
ATOM 1841 C C . ASN A 1 235 ? -17.333 -9.957 17.403 1.00 98.00 235 ASN A C 1
ATOM 1843 O O . ASN A 1 235 ? -16.769 -10.109 18.487 1.00 98.00 235 ASN A O 1
ATOM 1847 N N . ASN A 1 236 ? -16.684 -9.667 16.279 1.00 98.31 236 ASN A N 1
ATOM 1848 C CA . ASN A 1 236 ? -15.257 -9.417 16.168 1.00 98.31 236 ASN A CA 1
ATOM 1849 C C . ASN A 1 236 ? -15.025 -7.977 15.700 1.00 98.31 236 ASN A C 1
ATOM 1851 O O . ASN A 1 236 ? -15.962 -7.326 15.245 1.00 98.31 236 ASN A O 1
ATOM 1855 N N . ALA A 1 237 ? -13.796 -7.486 15.802 1.00 98.38 237 ALA A N 1
ATOM 1856 C CA . ALA A 1 237 ? -13.414 -6.170 15.312 1.00 98.38 237 ALA A CA 1
ATOM 1857 C C . ALA A 1 237 ? -12.040 -6.183 14.638 1.00 98.38 237 ALA A C 1
ATOM 1859 O O . ALA A 1 237 ? -11.194 -7.032 14.935 1.00 98.38 237 ALA A O 1
ATOM 1860 N N . VAL A 1 238 ? -11.820 -5.225 13.741 1.00 97.81 238 VAL A N 1
ATOM 1861 C CA . VAL A 1 238 ? -10.512 -4.917 13.155 1.00 97.81 238 VAL A CA 1
ATOM 1862 C C . VAL A 1 238 ? -10.198 -3.446 13.388 1.00 97.81 238 VAL A C 1
ATOM 1864 O O . VAL A 1 238 ? -11.020 -2.594 13.063 1.00 97.81 238 VAL A O 1
ATOM 1867 N N . LEU A 1 239 ? -9.003 -3.158 13.908 1.00 97.69 239 LEU A N 1
ATOM 1868 C CA . LEU A 1 239 ? -8.405 -1.827 13.869 1.00 97.69 239 LEU A CA 1
ATOM 1869 C C . LEU A 1 239 ? -7.393 -1.766 12.721 1.00 97.69 239 LEU A C 1
ATOM 1871 O O . LEU A 1 239 ? -6.323 -2.372 12.767 1.00 97.69 239 LEU A O 1
ATOM 1875 N N . TRP A 1 240 ? -7.760 -1.039 11.676 1.00 95.94 240 TRP A N 1
ATOM 1876 C CA . TRP A 1 240 ? -6.972 -0.788 10.483 1.00 95.94 240 TRP A CA 1
ATOM 1877 C C . TRP A 1 240 ? -6.143 0.486 10.656 1.00 95.94 240 TRP A C 1
ATOM 1879 O O . TRP A 1 240 ? -6.690 1.555 10.904 1.00 95.94 240 TRP A O 1
ATOM 1889 N N . ILE A 1 241 ? -4.830 0.394 10.456 1.00 93.94 241 ILE A N 1
ATOM 1890 C CA . ILE A 1 241 ? -3.920 1.540 10.370 1.00 93.94 241 ILE A CA 1
ATOM 1891 C C . ILE A 1 241 ? -3.410 1.632 8.920 1.00 93.94 241 ILE A C 1
ATOM 1893 O O . ILE A 1 241 ? -2.801 0.675 8.419 1.00 93.94 241 ILE A O 1
ATOM 1897 N N . PRO A 1 242 ? -3.722 2.718 8.192 1.00 89.56 242 PRO A N 1
ATOM 1898 C CA . PRO A 1 242 ? -3.343 2.877 6.799 1.00 89.56 242 PRO A CA 1
ATOM 1899 C C . PRO A 1 242 ? -1.844 3.178 6.669 1.00 89.56 242 PRO A C 1
ATOM 1901 O O . PRO A 1 242 ? -1.124 3.349 7.654 1.00 89.56 242 PRO A O 1
ATOM 1904 N N . GLY A 1 243 ? -1.359 3.206 5.430 1.00 84.62 243 GLY A N 1
ATOM 1905 C CA . GLY A 1 243 ? 0.021 3.591 5.146 1.00 84.62 243 GLY A CA 1
ATOM 1906 C C . GLY A 1 243 ? 0.246 5.098 5.248 1.00 84.62 243 GLY A C 1
ATOM 1907 O O . GLY A 1 243 ? -0.694 5.890 5.308 1.00 84.62 243 GLY A O 1
ATOM 1908 N N . ARG A 1 244 ? 1.518 5.500 5.187 1.00 78.38 244 ARG A N 1
ATOM 1909 C CA . ARG A 1 244 ? 1.917 6.906 5.042 1.00 78.38 244 ARG A CA 1
ATOM 1910 C C . ARG A 1 244 ? 1.235 7.515 3.814 1.00 78.38 244 ARG A C 1
ATOM 1912 O O . ARG A 1 244 ? 1.170 6.866 2.772 1.00 78.38 244 ARG A O 1
ATOM 1919 N N . ASN A 1 245 ? 0.740 8.747 3.946 1.00 72.75 245 ASN A N 1
ATOM 1920 C CA . ASN A 1 245 ? 0.026 9.486 2.893 1.00 72.75 245 ASN A CA 1
ATOM 1921 C C . ASN A 1 245 ? -1.218 8.796 2.329 1.00 72.75 245 ASN A C 1
ATOM 1923 O O . ASN A 1 245 ? -1.634 9.073 1.207 1.00 72.75 245 ASN A O 1
ATOM 1927 N N . SER A 1 246 ? -1.822 7.901 3.102 1.00 73.50 246 SER A N 1
ATOM 1928 C CA . SER A 1 246 ? -2.970 7.132 2.657 1.00 73.50 246 SER A CA 1
ATOM 1929 C C . SER A 1 246 ? -4.233 7.583 3.391 1.00 73.50 246 SER A C 1
ATOM 1931 O O . SER A 1 246 ? -4.261 7.619 4.615 1.00 73.50 246 SER A O 1
ATOM 1933 N N . CYS A 1 247 ? -5.290 7.901 2.643 1.00 68.12 247 CYS A N 1
ATOM 1934 C CA . CYS A 1 247 ? -6.684 7.949 3.118 1.00 68.12 247 CYS A CA 1
ATOM 1935 C C . CYS A 1 247 ? -7.421 6.639 2.830 1.00 68.12 247 CYS A C 1
ATOM 1937 O O . CYS A 1 247 ? -8.643 6.562 2.832 1.00 68.12 247 CYS A O 1
ATOM 1939 N N . PHE A 1 248 ? -6.665 5.593 2.506 1.00 64.81 248 PHE A N 1
ATOM 1940 C CA . PHE A 1 248 ? -7.202 4.465 1.782 1.00 64.81 248 PHE A CA 1
ATOM 1941 C C . PHE A 1 248 ? -7.836 3.448 2.719 1.00 64.81 248 PHE A C 1
ATOM 1943 O O . PHE A 1 248 ? -7.161 2.660 3.384 1.00 64.81 248 PHE A O 1
ATOM 1950 N N . GLN A 1 249 ? -9.159 3.425 2.706 1.00 67.19 249 GLN A N 1
ATOM 1951 C CA . GLN A 1 249 ? -9.942 2.281 3.136 1.00 67.19 249 GLN A CA 1
ATOM 1952 C C . GLN A 1 249 ? -10.354 1.556 1.864 1.00 67.19 249 GLN A C 1
ATOM 1954 O O . GLN A 1 249 ? -10.905 2.177 0.966 1.00 67.19 249 GLN A O 1
ATOM 1959 N N . HIS A 1 250 ? -10.050 0.266 1.735 1.00 78.62 250 HIS A N 1
ATOM 1960 C CA . HIS A 1 250 ? -10.457 -0.516 0.569 1.00 78.62 250 HIS A CA 1
ATOM 1961 C C . HIS A 1 250 ? -11.894 -1.019 0.785 1.00 78.62 250 HIS A C 1
ATOM 1963 O O . HIS A 1 250 ? -12.053 -1.990 1.535 1.00 78.62 250 HIS A O 1
ATOM 1969 N N . PRO A 1 251 ? -12.940 -0.466 0.132 1.00 84.38 251 PRO A N 1
ATOM 1970 C CA . PRO A 1 251 ? -14.322 -0.840 0.450 1.00 84.38 251 PRO A CA 1
ATOM 1971 C C . PRO A 1 251 ? -14.610 -2.331 0.268 1.00 84.38 251 PRO A C 1
ATOM 1973 O O . PRO A 1 251 ? -15.365 -2.913 1.039 1.00 84.38 251 PRO A O 1
ATOM 1976 N N . HIS A 1 252 ? -13.964 -2.984 -0.704 1.00 81.94 252 HIS A N 1
ATOM 1977 C CA . HIS A 1 252 ? -14.069 -4.432 -0.909 1.00 81.94 252 HIS A CA 1
ATOM 1978 C C . HIS A 1 252 ? -13.443 -5.249 0.231 1.00 81.94 252 HIS A C 1
ATOM 1980 O O . HIS A 1 252 ? -14.026 -6.248 0.641 1.00 81.94 252 HIS A O 1
ATOM 1986 N N . VAL A 1 253 ? -12.283 -4.839 0.764 1.00 87.19 253 VAL A N 1
ATOM 1987 C CA . VAL A 1 253 ? -11.653 -5.524 1.910 1.00 87.19 253 VAL A CA 1
ATOM 1988 C C . VAL A 1 253 ? -12.488 -5.296 3.160 1.00 87.19 253 VAL A C 1
ATOM 1990 O O . VAL A 1 253 ? -12.748 -6.238 3.900 1.00 87.19 253 VAL A O 1
ATOM 1993 N N . GLY A 1 254 ? -12.939 -4.058 3.368 1.00 88.88 254 GLY A N 1
ATOM 1994 C CA . GLY A 1 254 ? -13.830 -3.717 4.465 1.00 88.88 254 GLY A CA 1
ATOM 1995 C C . GLY A 1 254 ? -15.118 -4.542 4.420 1.00 88.88 254 GLY A C 1
ATOM 1996 O O . GLY A 1 254 ? -15.407 -5.281 5.354 1.00 88.88 254 GLY A O 1
ATOM 1997 N N . SER A 1 255 ? -15.821 -4.541 3.288 1.00 88.94 255 SER A N 1
ATOM 1998 C CA . SER A 1 255 ? -17.040 -5.343 3.106 1.00 88.94 255 SER A CA 1
ATOM 1999 C C . SER A 1 255 ? -16.793 -6.834 3.361 1.00 88.94 255 SER A C 1
ATOM 2001 O O . SER A 1 255 ? -17.568 -7.464 4.070 1.00 88.94 255 SER A O 1
ATOM 2003 N N . ALA A 1 256 ? -15.678 -7.392 2.872 1.00 90.44 256 ALA A N 1
ATOM 2004 C CA . ALA A 1 256 ? -15.334 -8.792 3.119 1.00 90.44 256 ALA A CA 1
ATOM 2005 C C . ALA A 1 256 ? -15.089 -9.103 4.609 1.00 90.44 256 ALA A C 1
ATOM 2007 O O . ALA A 1 256 ? -15.461 -10.175 5.083 1.00 90.44 256 ALA A O 1
ATOM 2008 N N . LEU A 1 257 ? -14.477 -8.181 5.361 1.00 92.75 257 LEU A N 1
ATOM 2009 C CA . LEU A 1 257 ? -14.303 -8.312 6.811 1.00 92.75 257 LEU A CA 1
ATOM 2010 C C . LEU A 1 257 ? -15.646 -8.212 7.547 1.00 92.75 257 LEU A C 1
ATOM 2012 O O . LEU A 1 257 ? -15.914 -9.012 8.444 1.00 92.75 257 LEU A O 1
ATOM 2016 N N . GLU A 1 258 ? -16.509 -7.282 7.141 1.00 93.81 258 GLU A N 1
ATOM 2017 C CA . GLU A 1 258 ? -17.854 -7.146 7.702 1.00 93.81 258 GLU A CA 1
ATOM 2018 C C . GLU A 1 258 ? -18.695 -8.403 7.474 1.00 93.81 258 GLU A C 1
ATOM 2020 O O . GLU A 1 258 ? -19.314 -8.898 8.413 1.00 93.81 258 GLU A O 1
ATOM 2025 N N . ASP A 1 259 ? -18.673 -8.952 6.259 1.00 93.31 259 ASP A N 1
ATOM 2026 C CA . ASP A 1 259 ? -19.372 -10.192 5.906 1.00 93.31 259 ASP A CA 1
ATOM 2027 C C . ASP A 1 259 ? -18.813 -11.404 6.675 1.00 93.31 259 ASP A C 1
ATOM 2029 O O . ASP A 1 259 ? -19.527 -12.373 6.934 1.00 93.31 259 ASP A O 1
ATOM 2033 N N . ALA A 1 260 ? -17.547 -11.334 7.100 1.00 95.31 260 ALA A N 1
ATOM 2034 C CA . ALA A 1 260 ? -16.909 -12.311 7.978 1.00 95.31 260 ALA A CA 1
ATOM 2035 C C . ALA A 1 260 ? -17.202 -12.087 9.479 1.00 95.31 260 ALA A C 1
ATOM 2037 O O . ALA A 1 260 ? -16.648 -12.795 10.325 1.00 95.31 260 ALA A O 1
ATOM 2038 N N . GLY A 1 261 ? -18.066 -11.132 9.835 1.00 97.44 261 GLY A N 1
ATOM 2039 C CA . GLY A 1 261 ? -18.503 -10.889 11.212 1.00 97.44 261 GLY A CA 1
ATOM 2040 C C . GLY A 1 261 ? -17.643 -9.896 12.002 1.00 97.44 261 GLY A C 1
ATOM 2041 O O . GLY A 1 261 ? -17.676 -9.921 13.240 1.00 97.44 261 GLY A O 1
ATOM 2042 N N . TYR A 1 262 ? -16.853 -9.058 11.320 1.00 98.00 262 TYR A N 1
ATOM 2043 C CA . TYR A 1 262 ? -16.000 -8.043 11.942 1.00 98.00 262 TYR A CA 1
ATOM 2044 C C . TYR A 1 262 ? -16.583 -6.635 11.814 1.00 98.00 262 TYR A C 1
ATOM 2046 O O . TYR A 1 262 ? -16.868 -6.161 10.721 1.00 98.00 262 TYR A O 1
ATOM 2054 N N . ASP A 1 263 ? -16.685 -5.932 12.936 1.00 97.88 263 ASP A N 1
ATOM 2055 C CA . ASP A 1 263 ? -16.846 -4.482 12.952 1.00 97.88 263 ASP A CA 1
ATOM 2056 C C . ASP A 1 263 ? -15.516 -3.813 12.571 1.00 97.88 263 ASP A C 1
ATOM 2058 O O . ASP A 1 263 ? -14.430 -4.313 12.883 1.00 97.88 263 ASP A O 1
ATOM 2062 N N . LEU A 1 264 ? -15.589 -2.688 11.868 1.00 96.75 264 LEU A N 1
ATOM 2063 C CA . LEU A 1 264 ? -14.416 -2.038 11.297 1.00 96.75 264 LEU A CA 1
ATOM 2064 C C . LEU A 1 264 ? -14.125 -0.717 11.968 1.00 96.75 264 LEU A C 1
ATOM 2066 O O . LEU A 1 264 ? -15.018 0.101 12.164 1.00 96.75 264 LEU A O 1
ATOM 2070 N N . TYR A 1 265 ? -12.847 -0.504 12.239 1.00 97.31 265 TYR A N 1
ATOM 2071 C CA . TYR A 1 265 ? -12.289 0.730 12.751 1.00 97.31 265 TYR A CA 1
ATOM 2072 C C . TYR A 1 265 ? -11.042 1.041 11.931 1.00 97.31 265 TYR A C 1
ATOM 2074 O O . TYR A 1 265 ? -10.215 0.158 11.730 1.00 97.31 265 TYR A O 1
ATOM 2082 N N . ALA A 1 266 ? -10.898 2.264 11.444 1.00 95.38 266 ALA A N 1
ATOM 2083 C CA . ALA A 1 266 ? -9.765 2.717 10.655 1.00 95.38 266 ALA A CA 1
ATOM 2084 C C . ALA A 1 266 ? -9.211 4.005 11.265 1.00 95.38 266 ALA A C 1
ATOM 2086 O O . ALA A 1 266 ? -9.907 5.016 11.338 1.00 95.38 266 ALA A O 1
ATOM 2087 N N . LEU A 1 267 ? -7.969 3.947 11.738 1.00 95.06 267 LEU A N 1
ATOM 2088 C CA . LEU A 1 267 ? -7.285 5.069 12.367 1.00 95.06 267 LEU A CA 1
ATOM 2089 C C . LEU A 1 267 ? -6.551 5.885 11.305 1.00 95.06 267 LEU A C 1
ATOM 2091 O O . LEU A 1 267 ? -5.475 5.500 10.855 1.00 95.06 267 LEU A O 1
ATOM 2095 N N . SER A 1 268 ? -7.105 7.039 10.950 1.00 91.50 268 SER A N 1
ATOM 2096 C CA . SER A 1 268 ? -6.338 8.114 10.326 1.00 91.50 268 SER A CA 1
ATOM 2097 C C . SER A 1 268 ? -5.566 8.827 11.429 1.00 91.50 268 SER A C 1
ATOM 2099 O O . SER A 1 268 ? -6.107 9.687 12.126 1.00 91.50 268 SER A O 1
ATOM 2101 N N . TYR A 1 269 ? -4.321 8.402 11.637 1.00 88.81 269 TYR A N 1
ATOM 2102 C CA . TYR A 1 269 ? -3.426 9.033 12.602 1.00 88.81 269 TYR A CA 1
ATOM 2103 C C . TYR A 1 269 ? -3.076 10.466 12.165 1.00 88.81 269 TYR A C 1
ATOM 2105 O O . TYR A 1 269 ? -3.420 10.896 11.056 1.00 88.81 269 TYR A O 1
ATOM 2113 N N . ARG A 1 270 ? -2.449 11.241 13.054 1.00 85.50 270 ARG A N 1
ATOM 2114 C CA . ARG A 1 270 ? -2.195 12.676 12.847 1.00 85.50 270 ARG A CA 1
ATOM 2115 C C . ARG A 1 270 ? -1.662 12.994 11.441 1.00 85.50 270 ARG A C 1
ATOM 2117 O O . ARG A 1 270 ? -0.787 12.304 10.917 1.00 85.50 270 ARG A O 1
ATOM 2124 N N . ASN A 1 271 ? -2.180 14.072 10.851 1.00 77.56 271 ASN A N 1
ATOM 2125 C CA . ASN A 1 271 ? -1.760 14.642 9.561 1.00 77.56 271 ASN A CA 1
ATOM 2126 C C . ASN A 1 271 ? -1.930 13.753 8.314 1.00 77.56 271 ASN A C 1
ATOM 2128 O O . ASN A 1 271 ? -1.497 14.144 7.227 1.00 77.56 271 ASN A O 1
ATOM 2132 N N . ILE A 1 272 ? -2.581 12.592 8.420 1.00 79.56 272 ILE A N 1
ATOM 2133 C CA . ILE A 1 272 ? -2.814 11.704 7.277 1.00 79.56 272 ILE A CA 1
ATOM 2134 C C . ILE A 1 272 ? -4.286 11.318 7.126 1.00 79.56 272 ILE A C 1
ATOM 2136 O O . ILE A 1 272 ? -5.114 11.539 8.005 1.00 79.56 272 ILE A O 1
ATOM 2140 N N . GLY A 1 273 ? -4.595 10.693 5.994 1.00 80.38 273 GLY A N 1
ATOM 2141 C CA . GLY A 1 273 ? -5.891 10.092 5.733 1.00 80.38 273 GLY A CA 1
ATOM 2142 C C . GLY A 1 273 ? -7.063 11.058 5.850 1.00 80.38 273 GLY A C 1
ATOM 2143 O O . GLY A 1 273 ? -7.009 12.160 5.306 1.00 80.38 273 GLY A O 1
ATOM 2144 N N . GLU A 1 274 ? -8.106 10.642 6.567 1.00 84.94 274 GLU A N 1
ATOM 2145 C CA . GLU A 1 274 ? -9.331 11.429 6.768 1.00 84.94 274 GLU A CA 1
ATOM 2146 C C . GLU A 1 274 ? -9.076 12.749 7.511 1.00 84.94 274 GLU A C 1
ATOM 2148 O O . GLU A 1 274 ? -9.846 13.694 7.362 1.00 84.94 274 GLU A O 1
ATOM 2153 N N . CYS A 1 275 ? -7.965 12.886 8.250 1.00 83.56 275 CYS A N 1
ATOM 2154 C CA . CYS A 1 275 ? -7.607 14.152 8.903 1.00 83.56 275 CYS A CA 1
ATOM 2155 C C . CYS A 1 275 ? -7.447 15.302 7.892 1.00 83.56 275 CYS A C 1
ATOM 2157 O O . CYS A 1 275 ? -7.617 16.466 8.250 1.00 83.56 275 CYS A O 1
ATOM 2159 N N . ARG A 1 276 ? -7.156 14.991 6.620 1.00 78.12 276 ARG A N 1
ATOM 2160 C CA . ARG A 1 276 ? -7.009 15.981 5.539 1.00 78.12 276 ARG A CA 1
ATOM 2161 C C . ARG A 1 276 ? -8.317 16.685 5.181 1.00 78.12 276 ARG A C 1
ATOM 2163 O O . ARG A 1 276 ? -8.276 17.825 4.734 1.00 78.12 276 ARG A O 1
ATOM 2170 N N . LYS A 1 277 ? -9.467 16.050 5.421 1.00 80.69 277 LYS A N 1
ATOM 2171 C CA . LYS A 1 277 ? -10.799 16.646 5.219 1.00 80.69 277 LYS A CA 1
ATOM 2172 C C . LYS A 1 277 ? -11.013 17.910 6.059 1.00 80.69 277 LYS A C 1
ATOM 2174 O O . LYS A 1 277 ? -11.777 18.782 5.662 1.00 80.69 277 LYS A O 1
ATOM 2179 N N . TYR A 1 278 ? -10.313 18.009 7.188 1.00 83.00 278 TYR A N 1
ATOM 2180 C CA . TYR A 1 278 ? -10.404 19.099 8.161 1.00 83.00 278 TYR A CA 1
ATOM 2181 C C . TYR A 1 278 ? -9.166 20.007 8.130 1.00 83.00 278 TYR A C 1
ATOM 2183 O O . TYR A 1 278 ? -8.871 20.703 9.099 1.00 83.00 278 TYR A O 1
ATOM 2191 N N . CYS A 1 279 ? -8.393 19.979 7.039 1.00 78.19 279 CYS A N 1
ATOM 2192 C CA . CYS A 1 279 ? -7.196 20.804 6.906 1.00 78.19 279 CYS A CA 1
ATOM 2193 C C . CYS A 1 279 ? -7.533 22.298 7.073 1.00 78.19 279 CYS A C 1
ATOM 2195 O O . CYS A 1 279 ? -8.484 22.801 6.474 1.00 78.19 279 CYS A O 1
ATOM 2197 N N . GLY A 1 280 ? -6.757 23.007 7.899 1.00 74.31 280 GLY A N 1
ATOM 2198 C CA . GLY A 1 280 ? -7.022 24.401 8.268 1.00 74.31 280 GLY A CA 1
ATOM 2199 C C . GLY A 1 280 ? -7.959 24.607 9.467 1.00 74.31 280 GLY A C 1
ATOM 2200 O O . GLY A 1 280 ? -8.080 25.742 9.930 1.00 74.31 280 GLY A O 1
ATOM 2201 N N . GLU A 1 281 ? -8.583 23.556 10.005 1.00 85.44 281 GLU A N 1
ATOM 2202 C CA . GLU A 1 281 ? -9.260 23.618 11.305 1.00 85.44 281 GLU A CA 1
ATOM 2203 C C . GLU A 1 281 ? -8.264 23.471 12.469 1.00 85.44 281 GLU A C 1
ATOM 2205 O O . GLU A 1 281 ? -7.240 22.797 12.355 1.00 85.44 281 GLU A O 1
ATOM 2210 N N . GLU A 1 282 ? -8.576 24.086 13.616 1.00 83.69 282 GLU A N 1
ATOM 2211 C CA . GLU A 1 282 ? -7.740 24.025 14.825 1.00 83.69 282 GLU A CA 1
ATOM 2212 C C . GLU A 1 282 ? -7.515 22.572 15.278 1.00 83.69 282 GLU A C 1
ATOM 2214 O O . GLU A 1 282 ? -8.469 21.797 15.442 1.00 83.69 282 GLU A O 1
ATOM 2219 N N . GLY A 1 283 ? -6.249 22.215 15.506 1.00 79.38 283 GLY A N 1
ATOM 2220 C CA . GLY A 1 283 ? -5.828 20.870 15.907 1.00 79.38 283 GLY A CA 1
ATOM 2221 C C . GLY A 1 283 ? -5.718 19.856 14.763 1.00 79.38 283 GLY A C 1
ATOM 2222 O O . GLY A 1 283 ? -5.235 18.748 14.979 1.00 79.38 283 GLY A O 1
ATOM 2223 N N . PHE A 1 284 ? -6.116 20.206 13.541 1.00 82.31 284 PHE A N 1
ATOM 2224 C CA . PHE A 1 284 ? -5.757 19.453 12.335 1.00 82.31 284 PHE A CA 1
ATOM 2225 C C . PHE A 1 284 ? -4.549 20.112 11.657 1.00 82.31 284 PHE A C 1
ATOM 2227 O O . PHE A 1 284 ? -3.929 20.988 12.250 1.00 82.31 284 PHE A O 1
ATOM 2234 N N . VAL A 1 285 ? -4.155 19.666 10.458 1.00 68.88 285 VAL A N 1
ATOM 2235 C CA . VAL A 1 285 ? -2.973 20.185 9.738 1.00 68.88 285 VAL A CA 1
ATOM 2236 C C . VAL A 1 285 ? -3.049 21.720 9.643 1.00 68.88 285 VAL A C 1
ATOM 2238 O O . VAL A 1 285 ? -3.794 22.272 8.827 1.00 68.88 285 VAL A O 1
ATOM 2241 N N . GLU A 1 286 ? -2.310 22.410 10.517 1.00 58.03 286 GLU A N 1
ATOM 2242 C CA . GLU A 1 286 ? -2.319 23.869 10.603 1.00 58.03 286 GLU A CA 1
ATOM 2243 C C . GLU A 1 286 ? -1.542 24.474 9.430 1.00 58.03 286 GLU A C 1
ATOM 2245 O O . GLU A 1 286 ? -0.495 23.979 9.017 1.00 58.03 286 GLU A O 1
ATOM 2250 N N . GLY A 1 287 ? -2.060 25.574 8.881 1.00 53.69 287 GLY A N 1
ATOM 2251 C CA . GLY A 1 287 ? -1.386 26.322 7.817 1.00 53.69 287 GLY A CA 1
ATOM 2252 C C . GLY A 1 287 ? -1.587 25.780 6.402 1.00 53.69 287 GLY A C 1
ATOM 2253 O O . GLY A 1 287 ? -1.007 26.335 5.473 1.00 53.69 287 GLY A O 1
ATOM 2254 N N . ASN A 1 288 ? -2.435 24.760 6.216 1.00 49.59 288 ASN A N 1
ATOM 2255 C CA . ASN A 1 288 ? -2.726 24.175 4.903 1.00 49.59 288 ASN A CA 1
ATOM 2256 C C . ASN A 1 288 ? -1.469 23.645 4.182 1.00 49.59 288 ASN A C 1
ATOM 2258 O O . ASN A 1 288 ? -1.461 23.504 2.959 1.00 49.59 288 ASN A O 1
ATOM 2262 N N . ASP A 1 289 ? -0.392 23.384 4.931 1.00 58.31 289 ASP A N 1
ATOM 2263 C CA . ASP A 1 289 ? 0.864 22.918 4.366 1.00 58.31 289 ASP A CA 1
ATOM 2264 C C . ASP A 1 289 ? 0.798 21.404 4.157 1.00 58.31 289 ASP A C 1
ATOM 2266 O O . ASP A 1 289 ? 1.208 20.592 4.990 1.00 58.31 289 ASP A O 1
ATOM 2270 N N . LEU A 1 290 ? 0.249 21.028 3.004 1.00 55.09 290 LEU A N 1
ATOM 2271 C CA . LEU A 1 290 ? 0.147 19.641 2.566 1.00 55.09 290 LEU A CA 1
ATOM 2272 C C . LEU A 1 290 ? 1.528 18.975 2.440 1.00 55.09 290 LEU A C 1
ATOM 2274 O O . LEU A 1 290 ? 1.611 17.747 2.517 1.00 55.09 290 LEU A O 1
ATOM 2278 N N . SER A 1 291 ? 2.628 19.739 2.366 1.00 52.44 291 SER A N 1
ATOM 2279 C CA . SER A 1 291 ? 3.984 19.174 2.380 1.00 52.44 291 SER A CA 1
ATOM 2280 C C . SER A 1 291 ? 4.351 18.549 3.736 1.00 52.44 291 SER A C 1
ATOM 2282 O O . SER A 1 291 ? 5.051 17.532 3.779 1.00 52.44 291 SER A O 1
ATOM 2284 N N . LEU A 1 292 ? 3.778 19.049 4.840 1.00 52.59 292 LEU A N 1
ATOM 2285 C CA . LEU A 1 292 ? 3.945 18.483 6.186 1.00 52.59 292 LEU A CA 1
ATOM 2286 C C . LEU A 1 292 ? 3.126 17.203 6.409 1.00 52.59 292 LEU A C 1
ATOM 2288 O O . LEU A 1 292 ? 3.389 16.462 7.355 1.00 52.59 292 LEU A O 1
ATOM 2292 N N . THR A 1 293 ? 2.166 16.891 5.531 1.00 53.50 293 THR A N 1
ATOM 2293 C CA . THR A 1 293 ? 1.376 15.646 5.622 1.00 53.50 293 THR A CA 1
ATOM 2294 C C . THR A 1 293 ? 2.193 14.408 5.271 1.00 53.50 293 THR A C 1
ATOM 2296 O O . THR A 1 293 ? 1.886 13.309 5.730 1.00 53.50 293 THR A O 1
ATOM 2299 N N . SER A 1 294 ? 3.263 14.597 4.492 1.00 50.81 294 SER A N 1
ATOM 2300 C CA . SER A 1 294 ? 4.200 13.534 4.146 1.00 50.81 294 SER A CA 1
ATOM 2301 C C . SER A 1 294 ? 5.245 13.326 5.226 1.00 50.81 294 SER A C 1
ATOM 2303 O O . SER A 1 294 ? 5.640 12.190 5.449 1.00 50.81 294 SER A O 1
ATOM 2305 N N . HIS A 1 295 ? 5.673 14.374 5.922 1.00 55.50 295 HIS A N 1
ATOM 2306 C CA . HIS A 1 295 ? 6.727 14.317 6.935 1.00 55.50 295 HIS A CA 1
ATOM 2307 C C . HIS A 1 295 ? 6.170 14.901 8.223 1.00 55.50 295 HIS A C 1
ATOM 2309 O O . HIS A 1 295 ? 6.447 16.059 8.551 1.00 55.50 295 HIS A O 1
ATOM 2315 N N . PRO A 1 296 ? 5.312 14.141 8.919 1.00 52.75 296 PRO A N 1
ATOM 2316 C CA . PRO A 1 296 ? 4.722 14.642 10.135 1.00 52.75 296 PRO A CA 1
ATOM 2317 C C . PRO A 1 296 ? 5.922 14.803 11.086 1.00 52.75 296 PRO A C 1
ATOM 2319 O O . PRO A 1 296 ? 6.694 13.868 11.282 1.00 52.75 296 PRO A O 1
ATOM 2322 N N . GLY A 1 297 ? 6.192 16.040 11.521 1.00 54.94 297 GLY A N 1
ATOM 2323 C CA . GLY A 1 297 ? 7.450 16.416 12.180 1.00 54.94 297 GLY A CA 1
ATOM 2324 C C . GLY A 1 297 ? 7.743 15.611 13.460 1.00 54.94 297 GLY A C 1
ATOM 2325 O O . GLY A 1 297 ? 7.011 14.679 13.783 1.00 54.94 297 GLY A O 1
ATOM 2326 N N . PRO A 1 298 ? 8.746 15.980 14.279 1.00 53.81 298 PRO A N 1
ATOM 2327 C CA . PRO A 1 298 ? 9.172 15.197 15.459 1.00 53.81 298 PRO A CA 1
ATOM 2328 C C . PRO A 1 298 ? 8.037 14.798 16.427 1.00 53.81 298 PRO A C 1
ATOM 2330 O O . PRO A 1 298 ? 8.149 13.802 17.139 1.00 53.81 298 PRO A O 1
ATOM 2333 N N . ALA A 1 299 ? 6.918 15.527 16.412 1.00 53.53 299 ALA A N 1
ATOM 2334 C CA . ALA A 1 299 ? 5.671 15.182 17.092 1.00 53.53 299 ALA A CA 1
ATOM 2335 C C . ALA A 1 299 ? 4.942 13.938 16.527 1.00 53.53 299 ALA A C 1
ATOM 2337 O O . ALA A 1 299 ? 3.816 13.676 16.924 1.00 53.53 299 ALA A O 1
ATOM 2338 N N . SER A 1 300 ? 5.534 13.175 15.605 1.00 58.94 300 SER A N 1
ATOM 2339 C CA . SER A 1 300 ? 4.845 12.110 14.850 1.00 58.94 300 SER A CA 1
ATOM 2340 C C . SER A 1 300 ? 5.643 10.814 14.780 1.00 58.94 300 SER A C 1
ATOM 2342 O O . SER A 1 300 ? 5.444 9.988 13.889 1.00 58.94 300 SER A O 1
ATOM 2344 N N . SER A 1 301 ? 6.555 10.631 15.735 1.00 73.62 301 SER A N 1
ATOM 2345 C CA . SER A 1 301 ? 7.254 9.364 15.912 1.00 73.62 301 SER A CA 1
ATOM 2346 C C . SER A 1 301 ? 6.262 8.229 16.188 1.00 73.62 301 SER A C 1
ATOM 2348 O O . SER A 1 301 ? 5.195 8.436 16.775 1.00 73.62 301 SER A O 1
ATOM 2350 N N . PHE A 1 302 ? 6.633 7.001 15.816 1.00 76.56 302 PHE A N 1
ATOM 2351 C CA . PHE A 1 302 ? 5.802 5.825 16.096 1.00 76.56 302 PHE A CA 1
ATOM 2352 C C . PHE A 1 302 ? 5.487 5.663 17.586 1.00 76.56 302 PHE A C 1
ATOM 2354 O O . PHE A 1 302 ? 4.393 5.217 17.914 1.00 76.56 302 PHE A O 1
ATOM 2361 N N . GLY A 1 303 ? 6.391 6.087 18.476 1.00 76.44 303 GLY A N 1
ATOM 2362 C CA . GLY A 1 303 ? 6.145 6.072 19.918 1.00 76.44 303 GLY A CA 1
ATOM 2363 C C . GLY A 1 303 ? 4.957 6.949 20.325 1.00 76.44 303 GLY A C 1
ATOM 2364 O O . GLY A 1 303 ? 4.108 6.505 21.089 1.00 76.44 303 GLY A O 1
ATOM 2365 N N . ILE A 1 304 ? 4.836 8.162 19.769 1.00 81.25 304 ILE A N 1
ATOM 2366 C CA . ILE A 1 304 ? 3.697 9.056 20.048 1.00 81.25 304 ILE A CA 1
ATOM 2367 C C . ILE A 1 304 ? 2.396 8.459 19.498 1.00 81.25 304 ILE A C 1
ATOM 2369 O O . ILE A 1 304 ? 1.385 8.418 20.202 1.00 81.25 304 ILE A O 1
ATOM 2373 N N . ILE A 1 305 ? 2.432 7.952 18.261 1.00 86.56 305 ILE A N 1
ATOM 2374 C CA . ILE A 1 305 ? 1.266 7.333 17.618 1.00 86.56 305 ILE A CA 1
ATOM 2375 C C . ILE A 1 305 ? 0.775 6.129 18.441 1.00 86.56 305 ILE A C 1
ATOM 2377 O O . ILE A 1 305 ? -0.426 5.994 18.676 1.00 86.56 305 ILE A O 1
ATOM 2381 N N . ASN A 1 306 ? 1.682 5.281 18.930 1.00 85.88 306 ASN A N 1
ATOM 2382 C CA . ASN A 1 306 ? 1.333 4.108 19.734 1.00 85.88 306 ASN A CA 1
ATOM 2383 C C . ASN A 1 306 ? 0.770 4.480 21.113 1.00 85.88 306 ASN A C 1
ATOM 2385 O O . ASN A 1 306 ? -0.315 4.024 21.486 1.00 85.88 306 ASN A O 1
ATOM 2389 N N . GLU A 1 307 ? 1.484 5.329 21.859 1.00 86.38 307 GLU A N 1
ATOM 2390 C CA . GLU A 1 307 ? 1.141 5.697 23.242 1.00 86.38 307 GLU A CA 1
ATOM 2391 C C . GLU A 1 307 ? -0.177 6.464 23.354 1.00 86.38 307 GLU A C 1
ATOM 2393 O O . GLU A 1 307 ? -0.831 6.458 24.405 1.00 86.38 307 GLU A O 1
ATOM 2398 N N . GLU A 1 308 ? -0.577 7.136 22.277 1.00 90.81 308 GLU A N 1
ATOM 2399 C CA . GLU A 1 308 ? -1.756 7.979 22.291 1.00 90.81 308 GLU A CA 1
ATOM 2400 C C . GLU A 1 308 ? -2.837 7.534 21.313 1.00 90.81 308 GLU A C 1
ATOM 2402 O O . GLU A 1 308 ? -3.940 7.198 21.740 1.00 90.81 308 GLU A O 1
ATOM 2407 N N . GLU A 1 309 ? -2.558 7.516 20.016 1.00 93.25 309 GLU A N 1
ATOM 2408 C CA . GLU A 1 309 ? -3.591 7.373 18.987 1.00 93.25 309 GLU A CA 1
ATOM 2409 C C . GLU A 1 309 ? -4.081 5.930 18.864 1.00 93.25 309 GLU A C 1
ATOM 2411 O O . GLU A 1 309 ? -5.293 5.681 18.879 1.00 93.25 309 GLU A O 1
ATOM 2416 N N . VAL A 1 310 ? -3.160 4.961 18.830 1.00 95.88 310 VAL A N 1
ATOM 2417 C CA . VAL A 1 310 ? -3.506 3.530 18.848 1.00 95.88 310 VAL A CA 1
ATOM 2418 C C . VAL A 1 310 ? -4.210 3.191 20.158 1.00 95.88 310 VAL A C 1
ATOM 2420 O O . VAL A 1 310 ? -5.287 2.593 20.146 1.00 95.88 310 VAL A O 1
ATOM 2423 N N . LYS A 1 311 ? -3.665 3.639 21.293 1.00 95.06 311 LYS A N 1
ATOM 2424 C CA . LYS A 1 311 ? -4.258 3.398 22.610 1.00 95.06 311 LYS A CA 1
ATOM 2425 C C . LYS A 1 311 ? -5.676 3.962 22.738 1.00 95.06 311 LYS A C 1
ATOM 2427 O O . LYS A 1 311 ? -6.587 3.215 23.094 1.00 95.06 311 LYS A O 1
ATOM 2432 N N . LYS A 1 312 ? -5.896 5.238 22.401 1.00 96.81 312 LYS A N 1
ATOM 2433 C CA . LYS A 1 312 ? -7.232 5.865 22.419 1.00 96.81 312 LYS A CA 1
ATOM 2434 C C . LYS A 1 312 ? -8.198 5.159 21.470 1.00 96.81 312 LYS A C 1
ATOM 2436 O O . LYS A 1 312 ? -9.370 4.994 21.803 1.00 96.81 312 LYS A O 1
ATOM 2441 N N . SER A 1 313 ? -7.713 4.688 20.320 1.00 97.56 313 SER A N 1
ATOM 2442 C CA . SER A 1 313 ? -8.526 3.900 19.389 1.00 97.56 313 SER A CA 1
ATOM 2443 C C . SER A 1 313 ? -8.976 2.577 20.008 1.00 97.56 313 SER A C 1
ATOM 2445 O O . SER A 1 313 ? -10.157 2.242 19.959 1.00 97.56 313 SER A O 1
ATOM 2447 N N . LEU A 1 314 ? -8.066 1.840 20.649 1.00 97.44 314 LEU A N 1
ATOM 2448 C CA . LEU A 1 314 ? -8.377 0.583 21.339 1.00 97.44 314 LEU A CA 1
ATOM 2449 C C . LEU A 1 314 ? -9.330 0.790 22.529 1.00 97.44 314 LEU A C 1
ATOM 2451 O O . LEU A 1 314 ? -10.237 -0.020 22.747 1.00 97.44 314 LEU A O 1
ATOM 2455 N N . GLU A 1 315 ? -9.169 1.885 23.275 1.00 96.50 315 GLU A N 1
ATOM 2456 C CA . GLU A 1 315 ? -10.080 2.289 24.353 1.00 96.50 315 GLU A CA 1
ATOM 2457 C C . GLU A 1 315 ? -11.484 2.589 23.810 1.00 96.50 315 GLU A C 1
ATOM 2459 O O . GLU A 1 315 ? -12.476 2.074 24.336 1.00 96.50 315 GLU A O 1
ATOM 2464 N N . PHE A 1 316 ? -11.581 3.344 22.713 1.00 97.81 316 PHE A N 1
ATOM 2465 C CA . PHE A 1 316 ? -12.850 3.619 22.045 1.00 97.81 316 PHE A CA 1
ATOM 2466 C C . PHE A 1 316 ? -13.528 2.334 21.559 1.00 97.81 316 PHE A C 1
ATOM 2468 O O . PHE A 1 316 ? -14.705 2.116 21.856 1.00 97.81 316 PHE A O 1
ATOM 2475 N N . ILE A 1 317 ? -12.791 1.449 20.881 1.00 97.75 317 ILE A N 1
ATOM 2476 C CA . ILE A 1 317 ? -13.289 0.144 20.415 1.00 97.75 317 ILE A CA 1
ATOM 2477 C C . ILE A 1 317 ? -13.856 -0.656 21.591 1.00 97.75 317 ILE A C 1
ATOM 2479 O O . ILE A 1 317 ? -14.991 -1.135 21.533 1.00 97.75 317 ILE A O 1
ATOM 2483 N N . SER A 1 318 ? -13.099 -0.735 22.686 1.00 95.94 318 SER A N 1
ATOM 2484 C CA . SER A 1 318 ? -13.499 -1.452 23.900 1.00 95.94 318 SER A CA 1
ATOM 2485 C C . SER A 1 318 ? -14.736 -0.842 24.567 1.00 95.94 318 SER A C 1
ATOM 2487 O O . SER A 1 318 ? -15.544 -1.568 25.148 1.00 95.94 318 SER A O 1
ATOM 2489 N N . SER A 1 319 ? -14.916 0.480 24.467 1.00 96.38 319 SER A N 1
ATOM 2490 C CA . SER A 1 319 ? -16.086 1.184 25.007 1.00 96.38 319 SER A CA 1
ATOM 2491 C C . SER A 1 319 ? -17.371 0.917 24.219 1.00 96.38 319 SER A C 1
ATOM 2493 O O . SER A 1 319 ? -18.460 0.941 24.792 1.00 96.38 319 SER A O 1
ATOM 2495 N N . LYS A 1 320 ? -17.262 0.641 22.911 1.00 94.25 320 LYS A N 1
ATOM 2496 C CA . LYS A 1 320 ? -18.423 0.384 22.049 1.00 94.25 320 LYS A CA 1
ATOM 2497 C C . LYS A 1 320 ? -19.027 -0.983 22.320 1.00 94.25 320 LYS A C 1
ATOM 2499 O O . LYS A 1 320 ? -20.250 -1.120 22.350 1.00 94.25 320 LYS A O 1
ATOM 2504 N N . LYS A 1 321 ? -18.179 -2.004 22.463 1.00 93.06 321 LYS A N 1
ATOM 2505 C CA . LYS A 1 321 ? -18.621 -3.398 22.515 1.00 93.06 321 LYS A CA 1
ATOM 2506 C C . LYS A 1 321 ? -17.516 -4.311 23.024 1.00 93.06 321 LYS A C 1
ATOM 2508 O O . LYS A 1 321 ? -16.341 -4.122 22.730 1.00 93.06 321 LYS A O 1
ATOM 2513 N N . LYS A 1 322 ? -17.909 -5.374 23.730 1.00 95.56 322 LYS A N 1
ATOM 2514 C CA . LYS A 1 322 ? -16.994 -6.463 24.077 1.00 95.56 322 LYS A CA 1
ATOM 2515 C C . LYS A 1 322 ? -16.862 -7.423 22.895 1.00 95.56 322 LYS A C 1
ATOM 2517 O O . LYS A 1 322 ? -17.726 -8.276 22.692 1.00 95.56 322 LYS A O 1
ATOM 2522 N N . TYR A 1 323 ? -15.779 -7.284 22.144 1.00 97.69 323 TYR A N 1
ATOM 2523 C CA . TYR A 1 323 ? -15.460 -8.162 21.023 1.00 97.69 323 TYR A CA 1
ATOM 2524 C C . TYR A 1 323 ? -14.878 -9.504 21.484 1.00 97.69 323 TYR A C 1
ATOM 2526 O O . TYR A 1 323 ? -14.194 -9.590 22.503 1.00 97.69 323 TYR A O 1
ATOM 2534 N N . GLN A 1 324 ? -15.171 -10.569 20.736 1.00 97.50 324 GLN A N 1
ATOM 2535 C CA . GLN A 1 324 ? -14.576 -11.895 20.929 1.00 97.50 324 GLN A CA 1
ATOM 2536 C C . GLN A 1 324 ? -13.169 -11.974 20.339 1.00 97.50 324 GLN A C 1
ATOM 2538 O O . GLN A 1 324 ? -12.325 -12.706 20.862 1.00 97.50 324 GLN A O 1
ATOM 2543 N N . LYS A 1 325 ? -12.950 -11.247 19.238 1.00 97.25 325 LYS A N 1
ATOM 2544 C CA . LYS A 1 325 ? -11.663 -11.086 18.573 1.00 97.25 325 LYS A CA 1
ATOM 2545 C C . LYS A 1 325 ? -11.426 -9.638 18.199 1.00 97.25 325 LYS A C 1
ATOM 2547 O O . LYS A 1 325 ? -12.340 -9.003 17.680 1.00 97.25 325 LYS A O 1
ATOM 2552 N N . LEU A 1 326 ? -10.202 -9.164 18.396 1.00 97.75 326 LEU A N 1
ATOM 2553 C CA . LEU A 1 326 ? -9.740 -7.886 17.863 1.00 97.75 326 LEU A CA 1
ATOM 2554 C C . LEU A 1 326 ? -8.485 -8.110 17.022 1.00 97.75 326 LEU A C 1
ATOM 2556 O O . LEU A 1 326 ? -7.492 -8.624 17.525 1.00 97.75 326 LEU A O 1
ATOM 2560 N N . LEU A 1 327 ? -8.532 -7.763 15.738 1.00 97.62 327 LEU A N 1
ATOM 2561 C CA . LEU A 1 327 ? -7.377 -7.860 14.845 1.00 97.62 327 LEU A CA 1
ATOM 2562 C C . LEU A 1 327 ? -6.753 -6.486 14.636 1.00 97.62 327 LEU A C 1
ATOM 2564 O O . LEU A 1 327 ? -7.470 -5.501 14.470 1.00 97.62 327 LEU A O 1
ATOM 2568 N N . GLY A 1 328 ? -5.428 -6.442 14.560 1.00 96.50 328 GLY A N 1
ATOM 2569 C CA . GLY A 1 328 ? -4.730 -5.312 13.961 1.00 96.50 328 GLY A CA 1
ATOM 2570 C C . GLY A 1 328 ? -4.557 -5.540 12.465 1.00 96.50 328 GLY A C 1
ATOM 2571 O O . GLY A 1 328 ? -4.084 -6.593 12.048 1.00 96.50 328 GLY A O 1
ATOM 2572 N N . TYR A 1 329 ? -4.938 -4.578 11.637 1.00 95.69 329 TYR A N 1
ATOM 2573 C CA . TYR A 1 329 ? -4.624 -4.571 10.212 1.00 95.69 329 TYR A CA 1
ATOM 2574 C C . TYR A 1 329 ? -3.717 -3.377 9.930 1.00 95.69 329 TYR A C 1
ATOM 2576 O O . TYR A 1 329 ? -4.043 -2.258 10.309 1.00 95.69 329 TYR A O 1
ATOM 2584 N N . GLY A 1 330 ? -2.589 -3.585 9.260 1.00 92.81 330 GLY A N 1
ATOM 2585 C CA . GLY A 1 330 ? -1.655 -2.522 8.906 1.00 92.81 330 GLY A CA 1
ATOM 2586 C C . GLY A 1 330 ? -1.275 -2.579 7.437 1.00 92.81 330 GLY A C 1
ATOM 2587 O O . GLY A 1 330 ? -0.901 -3.642 6.944 1.00 92.81 330 GLY A O 1
ATOM 2588 N N . HIS A 1 331 ? -1.332 -1.446 6.741 1.00 88.75 331 HIS A N 1
ATOM 2589 C CA . HIS A 1 331 ? -0.813 -1.323 5.378 1.00 88.75 331 HIS A CA 1
ATOM 2590 C C . HIS A 1 331 ? 0.426 -0.428 5.341 1.00 88.75 331 HIS A C 1
ATOM 2592 O O . HIS A 1 331 ? 0.401 0.650 5.925 1.00 88.75 331 HIS A O 1
ATOM 2598 N N . GLY A 1 332 ? 1.501 -0.836 4.657 1.00 86.75 332 GLY A N 1
ATOM 2599 C CA . GLY A 1 332 ? 2.709 -0.010 4.553 1.00 86.75 332 GLY A CA 1
ATOM 2600 C C . GLY A 1 332 ? 3.255 0.359 5.934 1.00 86.75 332 GLY A C 1
ATOM 2601 O O . GLY A 1 332 ? 3.510 -0.516 6.765 1.00 86.75 332 GLY A O 1
ATOM 2602 N N . VAL A 1 333 ? 3.361 1.665 6.194 1.00 86.31 333 VAL A N 1
ATOM 2603 C CA . VAL A 1 333 ? 3.757 2.221 7.502 1.00 86.31 333 VAL A CA 1
ATOM 2604 C C . VAL A 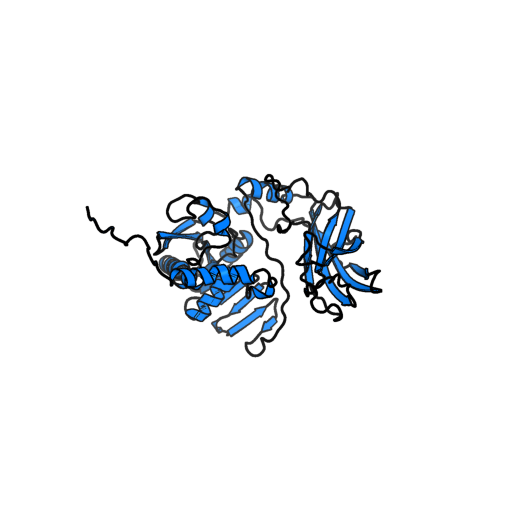1 333 ? 2.792 1.843 8.632 1.00 86.31 333 VAL A C 1
ATOM 2606 O O . VAL A 1 333 ? 3.235 1.613 9.751 1.00 86.31 333 VAL A O 1
ATOM 2609 N N . GLY A 1 334 ? 1.498 1.655 8.363 1.00 90.31 334 GLY A N 1
ATOM 2610 C CA . GLY A 1 334 ? 0.555 1.145 9.361 1.00 90.31 334 GLY A CA 1
ATOM 2611 C C . GLY A 1 334 ? 0.888 -0.270 9.839 1.00 90.31 334 GLY A C 1
ATOM 2612 O O . GLY A 1 334 ? 0.612 -0.628 10.981 1.00 90.31 334 GLY A O 1
ATOM 2613 N N . GLY A 1 335 ? 1.544 -1.073 8.992 1.00 90.62 335 GLY A N 1
ATOM 2614 C CA . GLY A 1 335 ? 2.116 -2.353 9.406 1.00 90.62 335 GLY A CA 1
ATOM 2615 C C . GLY A 1 335 ? 3.281 -2.176 10.382 1.00 90.62 335 GLY A C 1
ATOM 2616 O O . GLY A 1 335 ? 3.362 -2.896 11.373 1.00 90.62 335 GLY A O 1
ATOM 2617 N N . THR A 1 336 ? 4.145 -1.190 10.138 1.00 88.31 336 THR A N 1
ATOM 2618 C CA . THR A 1 336 ? 5.255 -0.816 11.029 1.00 88.31 336 THR A CA 1
ATOM 2619 C C . THR A 1 336 ? 4.755 -0.328 12.381 1.00 88.31 336 THR A C 1
ATOM 2621 O O . THR A 1 336 ? 5.283 -0.752 13.402 1.00 88.31 336 THR A O 1
ATOM 2624 N N . ILE A 1 337 ? 3.712 0.510 12.391 1.00 90.94 337 ILE A N 1
ATOM 2625 C CA . ILE A 1 337 ? 3.074 1.015 13.614 1.00 90.94 337 ILE A CA 1
ATOM 2626 C C . ILE A 1 337 ? 2.578 -0.161 14.460 1.00 90.94 337 ILE A C 1
ATOM 2628 O O . ILE A 1 337 ? 2.929 -0.255 15.632 1.00 90.94 337 ILE A O 1
ATOM 2632 N N . TRP A 1 338 ? 1.870 -1.125 13.856 1.00 93.12 338 TRP A N 1
ATOM 2633 C CA . TRP A 1 338 ? 1.447 -2.339 14.561 1.00 93.12 338 TRP A CA 1
ATOM 2634 C C . TRP A 1 338 ? 2.612 -3.156 15.114 1.00 93.12 338 TRP A C 1
ATOM 2636 O O . TRP A 1 338 ? 2.553 -3.596 16.259 1.00 93.12 338 TRP A O 1
ATOM 2646 N N . ILE A 1 339 ? 3.668 -3.366 14.325 1.00 90.19 339 ILE A N 1
ATOM 2647 C CA . ILE A 1 339 ? 4.860 -4.084 14.793 1.00 90.19 339 ILE A CA 1
ATOM 2648 C C . ILE A 1 339 ? 5.470 -3.357 15.995 1.00 90.19 339 ILE A C 1
ATOM 2650 O O . ILE A 1 339 ? 5.732 -3.998 17.011 1.00 90.19 339 ILE A O 1
ATOM 2654 N N . ASN A 1 340 ? 5.649 -2.037 15.907 1.00 88.56 340 ASN A N 1
ATOM 2655 C CA . ASN A 1 340 ? 6.210 -1.246 16.997 1.00 88.56 340 ASN A CA 1
ATOM 2656 C C . ASN A 1 340 ? 5.324 -1.309 18.249 1.00 88.56 340 ASN A C 1
ATOM 2658 O O . ASN A 1 340 ? 5.827 -1.542 19.343 1.00 88.56 340 ASN A O 1
ATOM 2662 N N . HIS A 1 341 ? 4.000 -1.209 18.081 1.00 90.50 341 HIS A N 1
ATOM 2663 C CA . HIS A 1 341 ? 3.040 -1.301 19.183 1.00 90.50 341 HIS A CA 1
ATOM 2664 C C . HIS A 1 341 ? 3.196 -2.609 19.957 1.00 90.50 341 HIS A C 1
ATOM 2666 O O . HIS A 1 341 ? 3.297 -2.587 21.180 1.00 90.50 341 HIS A O 1
ATOM 2672 N N . ILE A 1 342 ? 3.273 -3.740 19.247 1.00 91.06 342 ILE A N 1
ATOM 2673 C CA . ILE A 1 342 ? 3.446 -5.061 19.865 1.00 91.06 342 ILE A CA 1
ATOM 2674 C C . ILE A 1 342 ? 4.808 -5.201 20.551 1.00 91.06 342 ILE A C 1
ATOM 2676 O O . ILE A 1 342 ? 4.896 -5.828 21.606 1.00 91.06 342 ILE A O 1
ATOM 2680 N N . LEU A 1 343 ? 5.873 -4.641 19.972 1.00 86.81 343 LEU A N 1
ATOM 2681 C CA . LEU A 1 343 ? 7.209 -4.682 20.575 1.00 86.81 343 LEU A CA 1
ATOM 2682 C C . LEU A 1 343 ? 7.284 -3.866 21.875 1.00 86.81 343 LEU A C 1
ATOM 2684 O O . LEU A 1 343 ? 7.949 -4.294 22.816 1.00 86.81 343 LEU A O 1
ATOM 2688 N N . GLU A 1 344 ? 6.603 -2.722 21.932 1.00 86.69 344 GLU A N 1
ATOM 2689 C CA . GLU A 1 344 ? 6.607 -1.813 23.084 1.00 86.69 344 GLU A CA 1
ATOM 2690 C C . GLU A 1 344 ? 5.630 -2.248 24.189 1.00 86.69 344 GLU A C 1
ATOM 2692 O O . GLU A 1 344 ? 5.962 -2.185 25.373 1.00 86.69 344 GLU A O 1
ATOM 2697 N N . HIS A 1 345 ? 4.436 -2.714 23.813 1.00 88.31 345 HIS A N 1
ATOM 2698 C CA . HIS A 1 345 ? 3.314 -2.921 24.738 1.00 88.31 345 HIS A CA 1
ATOM 2699 C C . HIS A 1 345 ? 2.915 -4.392 24.912 1.00 88.31 345 HIS A C 1
ATOM 2701 O O . HIS A 1 345 ? 2.055 -4.706 25.737 1.00 88.31 345 HIS A O 1
ATOM 2707 N N . GLY A 1 346 ? 3.525 -5.302 24.151 1.00 89.81 346 GLY A N 1
ATOM 2708 C CA . GLY A 1 346 ? 3.080 -6.687 24.056 1.00 89.81 346 GLY A CA 1
ATOM 2709 C C . GLY A 1 346 ? 1.827 -6.843 23.193 1.00 89.81 346 GLY A C 1
ATOM 2710 O O . GLY A 1 346 ? 1.347 -5.909 22.553 1.00 89.81 346 GLY A O 1
ATOM 2711 N N . ASP A 1 347 ? 1.289 -8.058 23.159 1.00 89.69 347 ASP A N 1
ATOM 2712 C CA . ASP A 1 347 ? 0.232 -8.459 22.231 1.00 89.69 347 ASP A CA 1
ATOM 2713 C C . ASP A 1 347 ? -1.129 -8.728 22.877 1.00 89.69 347 ASP A C 1
ATOM 2715 O O . ASP A 1 347 ? -2.065 -9.150 22.207 1.00 89.69 347 ASP A O 1
ATOM 2719 N N . GLU A 1 348 ? -1.285 -8.432 24.166 1.00 91.94 348 GLU A N 1
ATOM 2720 C CA . GLU A 1 348 ? -2.491 -8.780 24.926 1.00 91.94 348 GLU A CA 1
ATOM 2721 C C . GLU A 1 348 ? -3.770 -8.092 24.415 1.00 91.94 348 GLU A C 1
ATOM 2723 O O . GLU A 1 348 ? -4.877 -8.585 24.641 1.00 91.94 348 GLU A O 1
ATOM 2728 N N . GLN A 1 349 ? -3.628 -6.958 23.724 1.00 91.31 349 GLN A N 1
ATOM 2729 C CA . GLN A 1 349 ? -4.745 -6.142 23.243 1.00 91.31 349 GLN A CA 1
ATOM 2730 C C . GLN A 1 349 ? -5.326 -6.616 21.903 1.00 91.31 349 GLN A C 1
ATOM 2732 O O . GLN A 1 349 ? -6.426 -6.195 21.550 1.00 91.31 349 GLN A O 1
ATOM 2737 N N . VAL A 1 350 ? -4.627 -7.474 21.154 1.00 94.56 350 VAL A N 1
ATOM 2738 C CA . VAL A 1 350 ? -5.060 -7.945 19.828 1.00 94.56 350 VAL A CA 1
ATOM 2739 C C . VAL A 1 350 ? -4.821 -9.449 19.664 1.00 94.56 350 VAL A C 1
ATOM 2741 O O . VAL A 1 350 ? -3.848 -10.012 20.144 1.00 94.56 350 VAL A O 1
ATOM 2744 N N . ASP A 1 351 ? -5.711 -10.150 18.966 1.00 95.69 351 ASP A N 1
ATOM 2745 C CA . ASP A 1 351 ? -5.606 -11.601 18.771 1.00 95.69 351 ASP A CA 1
ATOM 2746 C C . ASP A 1 351 ? -4.683 -11.996 17.609 1.00 95.69 351 ASP A C 1
ATOM 2748 O O . ASP A 1 351 ? -4.117 -13.094 17.623 1.00 95.69 351 ASP A O 1
ATOM 2752 N N . ALA A 1 352 ? -4.580 -11.154 16.577 1.00 95.38 352 ALA A N 1
ATOM 2753 C CA . ALA A 1 352 ? -3.725 -11.383 15.413 1.00 95.38 352 ALA A CA 1
ATOM 2754 C C . ALA A 1 352 ? -3.438 -10.073 14.665 1.00 95.38 352 ALA A C 1
ATOM 2756 O O . ALA A 1 352 ? -4.180 -9.097 14.812 1.00 95.38 352 ALA A O 1
ATOM 2757 N N . LEU A 1 353 ? -2.404 -10.092 13.819 1.00 94.75 353 LEU A N 1
ATOM 2758 C CA . LEU A 1 353 ? -2.088 -9.006 12.893 1.00 94.75 353 LEU A CA 1
ATOM 2759 C C . LEU A 1 353 ? -2.219 -9.444 11.428 1.00 94.75 353 LEU A C 1
ATOM 2761 O O . LEU A 1 353 ? -1.816 -10.545 11.049 1.00 94.75 353 LEU A O 1
ATOM 2765 N N . ILE A 1 354 ? -2.731 -8.541 10.596 1.00 93.50 354 ILE A N 1
ATOM 2766 C CA . ILE A 1 354 ? -2.728 -8.614 9.135 1.00 93.50 354 ILE A CA 1
ATOM 2767 C C . ILE A 1 354 ? -1.829 -7.484 8.636 1.00 93.50 354 ILE A C 1
ATOM 2769 O O . ILE A 1 354 ? -2.184 -6.314 8.727 1.00 93.50 354 ILE A O 1
ATOM 2773 N N . LEU A 1 355 ? -0.654 -7.821 8.121 1.00 90.56 355 LEU A N 1
ATOM 2774 C CA . LEU A 1 355 ? 0.354 -6.866 7.674 1.00 90.56 355 LEU A CA 1
ATOM 2775 C C . LEU A 1 355 ? 0.429 -6.897 6.145 1.00 90.56 355 LEU A C 1
ATOM 2777 O O . LEU A 1 355 ? 1.004 -7.800 5.537 1.00 90.56 355 LEU A O 1
ATOM 2781 N N . ASN A 1 356 ? -0.183 -5.910 5.503 1.00 85.75 356 ASN A N 1
ATOM 2782 C CA . ASN A 1 356 ? -0.203 -5.765 4.056 1.00 85.75 356 ASN A CA 1
ATOM 2783 C C . ASN A 1 356 ? 0.954 -4.872 3.590 1.00 85.75 356 ASN A C 1
ATOM 2785 O O . ASN A 1 356 ? 0.887 -3.646 3.685 1.00 85.75 356 ASN A O 1
ATOM 2789 N N . SER A 1 357 ? 1.996 -5.508 3.056 1.00 83.12 357 SER A N 1
ATOM 2790 C CA . SER A 1 357 ? 3.239 -4.892 2.588 1.00 83.12 357 SER A CA 1
ATOM 2791 C C . SER A 1 357 ? 3.845 -3.974 3.657 1.00 83.12 357 SER A C 1
ATOM 2793 O O . SER A 1 357 ? 3.950 -2.773 3.419 1.00 83.12 357 SER A O 1
ATOM 2795 N N . PRO A 1 358 ? 4.177 -4.501 4.855 1.00 82.38 358 PRO A N 1
ATOM 2796 C CA . PRO A 1 358 ? 4.692 -3.672 5.934 1.00 82.38 358 PRO A CA 1
ATOM 2797 C C . PRO A 1 358 ? 6.010 -3.021 5.526 1.00 82.38 358 PRO A C 1
ATOM 2799 O O . PRO A 1 358 ? 6.870 -3.654 4.911 1.00 82.38 358 PRO A O 1
ATOM 2802 N N . PHE A 1 359 ? 6.170 -1.761 5.905 1.00 78.50 359 PHE A N 1
ATOM 2803 C CA . PHE A 1 359 ? 7.424 -1.046 5.747 1.00 78.50 359 PHE A CA 1
ATOM 2804 C C . PHE A 1 359 ? 8.361 -1.396 6.917 1.00 78.50 359 PHE A C 1
ATOM 2806 O O . PHE A 1 359 ? 7.968 -1.269 8.072 1.00 78.50 359 PHE A O 1
ATOM 2813 N N . LEU A 1 360 ? 9.573 -1.894 6.662 1.00 77.38 360 LEU A N 1
ATOM 2814 C CA . LEU A 1 360 ? 10.440 -2.419 7.737 1.00 77.38 360 LEU A CA 1
ATOM 2815 C C . LEU A 1 360 ? 11.775 -1.685 7.893 1.00 77.38 360 LEU A C 1
ATOM 2817 O O . LEU A 1 360 ? 12.428 -1.849 8.918 1.00 77.38 360 LEU A O 1
ATOM 2821 N N . SER A 1 361 ? 12.206 -0.905 6.901 1.00 71.12 361 SER A N 1
ATOM 2822 C CA . SER A 1 361 ? 13.486 -0.192 6.946 1.00 71.12 361 SER A CA 1
ATOM 2823 C C . SER A 1 361 ? 13.545 0.893 5.870 1.00 71.12 361 SER A C 1
ATOM 2825 O O . SER A 1 361 ? 13.160 0.650 4.725 1.00 71.12 361 SER A O 1
ATOM 2827 N N . TRP A 1 362 ? 14.065 2.068 6.238 1.00 63.56 362 TRP A N 1
ATOM 2828 C CA . TRP A 1 362 ? 14.367 3.161 5.305 1.00 63.56 362 TRP A CA 1
ATOM 2829 C C . TRP A 1 362 ? 15.579 2.849 4.425 1.00 63.56 362 TRP A C 1
ATOM 2831 O O . TRP A 1 362 ? 15.574 3.210 3.251 1.00 63.56 362 TRP A O 1
ATOM 2841 N N . ASP A 1 363 ? 16.540 2.072 4.930 1.00 54.47 363 ASP A N 1
ATOM 2842 C CA . ASP A 1 363 ? 17.733 1.642 4.188 1.00 54.47 363 ASP A CA 1
ATOM 2843 C C . ASP A 1 363 ? 17.365 0.886 2.898 1.00 54.47 363 ASP A C 1
ATOM 2845 O O . ASP A 1 363 ? 18.066 0.961 1.888 1.00 54.47 363 ASP A O 1
ATOM 2849 N N . GLN A 1 364 ? 16.236 0.168 2.910 1.00 49.84 364 GLN A N 1
ATOM 2850 C CA . GLN A 1 364 ? 15.747 -0.614 1.771 1.00 49.84 364 GLN A CA 1
ATOM 2851 C C . GLN A 1 364 ? 15.108 0.232 0.659 1.00 49.84 364 GLN A C 1
ATOM 2853 O O . GLN A 1 364 ? 14.960 -0.265 -0.455 1.00 49.84 364 GLN A O 1
ATOM 2858 N N . LEU A 1 365 ? 14.757 1.497 0.919 1.00 49.84 365 LEU A N 1
ATOM 2859 C CA . LEU A 1 365 ? 14.237 2.425 -0.097 1.00 49.84 365 LEU A CA 1
ATOM 2860 C C . LEU A 1 365 ? 15.345 3.220 -0.810 1.00 49.84 365 LEU A C 1
ATOM 2862 O O . LEU A 1 365 ? 15.056 4.133 -1.581 1.00 49.84 365 LEU A O 1
ATOM 2866 N N . GLY A 1 366 ? 16.607 2.831 -0.603 1.00 39.44 366 GLY A N 1
ATOM 2867 C CA . GLY A 1 366 ? 17.774 3.503 -1.155 1.00 39.44 366 GLY A CA 1
ATOM 2868 C C . GLY A 1 366 ? 18.207 4.653 -0.251 1.00 39.44 366 GLY A C 1
ATOM 2869 O O . GLY A 1 366 ? 17.407 5.515 0.106 1.00 39.44 366 GLY A O 1
ATOM 2870 N N . GLY A 1 367 ? 19.493 4.672 0.103 1.00 35.75 367 GLY A N 1
ATOM 2871 C CA . GLY A 1 367 ? 20.145 5.628 1.012 1.00 35.75 367 GLY A CA 1
ATOM 2872 C C . GLY A 1 367 ? 20.129 7.110 0.595 1.00 35.75 367 GLY A C 1
ATOM 2873 O O . GLY A 1 367 ? 21.039 7.849 0.949 1.00 35.75 367 GLY A O 1
ATOM 2874 N N . GLN A 1 368 ? 19.123 7.572 -0.154 1.00 41.19 368 GLN A N 1
ATOM 2875 C CA . GLN A 1 368 ? 18.784 8.993 -0.286 1.00 41.19 368 GLN A CA 1
ATOM 2876 C C . GLN A 1 368 ? 17.856 9.485 0.841 1.00 41.19 368 GLN A C 1
ATOM 2878 O O . GLN A 1 368 ? 17.743 10.693 1.035 1.00 41.19 368 GLN A O 1
ATOM 2883 N N . TYR A 1 369 ? 17.255 8.575 1.620 1.00 42.00 369 TYR A N 1
ATOM 2884 C CA . TYR A 1 369 ? 16.351 8.898 2.733 1.00 42.00 369 TYR A CA 1
ATOM 2885 C C . TYR A 1 369 ? 16.997 8.838 4.124 1.00 42.00 369 TYR A C 1
ATOM 2887 O O . TYR A 1 369 ? 16.304 9.053 5.116 1.00 42.00 369 TYR A O 1
ATOM 2895 N N . ASP A 1 370 ? 18.318 8.633 4.222 1.00 35.59 370 ASP A N 1
ATOM 2896 C CA . ASP A 1 370 ? 19.039 8.830 5.491 1.00 35.59 370 ASP A CA 1
ATOM 2897 C C . ASP A 1 370 ? 18.764 10.229 6.050 1.00 35.59 370 ASP A C 1
ATOM 2899 O O . ASP A 1 370 ? 18.612 10.391 7.257 1.00 35.59 370 ASP A O 1
ATOM 2903 N N . ASN A 1 371 ? 18.591 11.222 5.169 1.00 39.00 371 ASN A N 1
ATOM 2904 C CA . ASN A 1 371 ? 18.169 12.561 5.551 1.00 39.00 371 ASN A CA 1
ATOM 2905 C C . ASN A 1 371 ? 16.762 12.596 6.152 1.00 39.00 371 ASN A C 1
ATOM 2907 O O . ASN A 1 371 ? 16.575 13.361 7.077 1.00 39.00 371 ASN A O 1
ATOM 2911 N N . ASP A 1 372 ? 15.798 11.786 5.715 1.00 38.16 372 ASP A N 1
ATOM 2912 C CA . ASP A 1 372 ? 14.432 11.808 6.263 1.00 38.16 372 ASP A CA 1
ATOM 2913 C C . ASP A 1 372 ? 14.376 11.190 7.662 1.00 38.16 372 ASP A C 1
ATOM 2915 O O . ASP A 1 372 ? 13.814 11.793 8.573 1.00 38.16 372 ASP A O 1
ATOM 2919 N N . TYR A 1 373 ? 15.049 10.053 7.874 1.00 37.31 373 TYR A N 1
ATOM 2920 C CA . TYR A 1 373 ? 15.221 9.491 9.216 1.00 37.31 373 TYR A CA 1
ATOM 2921 C C . TYR A 1 373 ? 16.042 10.433 10.116 1.00 37.31 373 TYR A C 1
ATOM 2923 O O . TYR A 1 373 ? 15.717 10.607 11.293 1.00 37.31 373 TYR A O 1
ATOM 2931 N N . LEU A 1 374 ? 17.080 11.090 9.577 1.00 34.12 374 LEU A N 1
ATOM 2932 C CA . LEU A 1 374 ? 17.822 12.146 10.273 1.00 34.12 374 LEU A CA 1
ATOM 2933 C C . LEU A 1 374 ? 16.963 13.391 10.525 1.00 34.12 374 LEU A C 1
ATOM 2935 O O . LEU A 1 374 ? 17.102 13.962 11.589 1.00 34.12 374 LEU A O 1
ATOM 2939 N N . PHE A 1 375 ? 16.060 13.821 9.646 1.00 36.62 375 PHE A N 1
ATOM 2940 C CA . PHE A 1 375 ? 15.215 15.006 9.846 1.00 36.62 375 PHE A CA 1
ATOM 2941 C C . PHE A 1 375 ? 14.109 14.735 10.871 1.00 36.62 375 PHE A C 1
ATOM 2943 O O . PHE A 1 375 ? 13.870 15.572 11.746 1.00 36.62 375 PHE A O 1
ATOM 2950 N N . GLU A 1 376 ? 13.503 13.546 10.829 1.00 36.97 376 GLU A N 1
ATOM 2951 C CA . GLU A 1 376 ? 12.518 13.087 11.812 1.00 36.97 376 GLU A CA 1
ATOM 2952 C C . GLU A 1 376 ? 13.141 12.956 13.216 1.00 36.97 376 GLU A C 1
ATOM 2954 O O . GLU A 1 376 ? 12.516 13.346 14.204 1.00 36.97 376 GLU A O 1
ATOM 2959 N N . ASN A 1 377 ? 14.402 12.509 13.321 1.00 35.09 377 ASN A N 1
ATOM 2960 C CA . ASN A 1 377 ? 15.071 12.285 14.612 1.00 35.09 377 ASN A CA 1
ATOM 2961 C C . ASN A 1 377 ? 16.003 13.425 15.087 1.00 35.09 377 ASN A C 1
ATOM 2963 O O . ASN A 1 377 ? 16.186 13.603 16.292 1.00 35.09 377 ASN A O 1
ATOM 2967 N N . MET A 1 378 ? 16.584 14.243 14.203 1.00 31.92 378 MET A N 1
ATOM 2968 C CA . MET A 1 378 ? 17.419 15.397 14.588 1.00 31.92 378 MET A CA 1
ATOM 2969 C C . MET A 1 378 ? 16.584 16.556 15.119 1.00 31.92 378 MET A C 1
ATOM 2971 O O . MET A 1 378 ? 17.079 17.317 15.946 1.00 31.92 378 MET A O 1
ATOM 2975 N N . SER A 1 379 ? 15.327 16.699 14.695 1.00 36.72 379 SER A N 1
ATOM 2976 C CA . SER A 1 379 ? 14.461 17.758 15.221 1.00 36.72 379 SER A CA 1
ATOM 2977 C C . SER A 1 379 ? 14.169 17.558 16.719 1.00 36.72 379 SER A C 1
ATOM 2979 O O . SER A 1 379 ? 14.199 18.516 17.493 1.00 36.72 379 SER A O 1
ATOM 2981 N N . ALA A 1 380 ? 14.055 16.302 17.173 1.00 32.94 380 ALA A N 1
ATOM 2982 C CA . ALA A 1 380 ? 13.985 15.962 18.596 1.00 32.94 380 ALA A CA 1
ATOM 2983 C C . ALA A 1 380 ? 15.292 16.286 19.355 1.00 32.94 380 ALA A C 1
ATOM 2985 O O . ALA A 1 380 ? 15.251 16.751 20.494 1.00 32.94 380 ALA A O 1
ATOM 2986 N N . ALA A 1 381 ? 16.458 16.110 18.720 1.00 30.53 381 ALA A N 1
ATOM 2987 C CA . ALA A 1 381 ? 17.752 16.477 19.306 1.00 30.53 381 ALA A CA 1
ATOM 2988 C C . ALA A 1 381 ? 17.964 18.004 19.378 1.00 30.53 381 ALA A C 1
ATOM 2990 O O . ALA A 1 381 ? 18.554 18.502 20.336 1.00 30.53 381 ALA A O 1
ATOM 2991 N N . LEU A 1 382 ? 17.445 18.757 18.404 1.00 32.22 382 LEU A N 1
ATOM 2992 C CA . LEU A 1 382 ? 17.547 20.219 18.353 1.00 32.22 382 LEU A CA 1
ATOM 2993 C C . LEU A 1 382 ? 16.572 20.917 19.313 1.00 32.22 382 LEU A C 1
ATOM 2995 O O . LEU A 1 382 ? 16.906 21.974 19.841 1.00 32.22 382 LEU A O 1
ATOM 2999 N N . GLN A 1 383 ? 15.422 20.310 19.625 1.00 37.03 383 GLN A N 1
ATOM 3000 C CA . GLN A 1 383 ? 14.507 20.807 20.666 1.00 37.03 383 GLN A CA 1
ATOM 3001 C C . GLN A 1 383 ? 15.028 20.578 22.100 1.00 37.03 383 GLN A C 1
ATOM 3003 O O . GLN A 1 383 ? 14.601 21.267 23.025 1.00 37.03 383 GLN A O 1
ATOM 3008 N N . GLY A 1 384 ? 15.997 19.672 22.294 1.00 31.23 384 GLY A N 1
ATOM 3009 C CA . GLY A 1 384 ? 16.717 19.489 23.563 1.00 31.23 384 GLY A CA 1
ATOM 3010 C C . GLY A 1 384 ? 17.832 20.515 23.815 1.00 31.23 384 GLY A C 1
ATOM 3011 O O . GLY A 1 384 ? 18.296 20.660 24.947 1.00 31.23 384 GLY A O 1
ATOM 3012 N N . CYS A 1 385 ? 18.246 21.267 22.791 1.00 31.98 385 CYS A N 1
ATOM 3013 C CA . CYS A 1 385 ? 19.186 22.379 22.916 1.00 31.98 385 CYS A CA 1
ATOM 3014 C C . CYS A 1 385 ? 18.414 23.697 23.009 1.00 31.98 385 CYS A C 1
ATOM 3016 O O . CYS A 1 385 ? 18.378 24.496 22.077 1.00 31.98 385 CYS A O 1
ATOM 3018 N N . GLY A 1 386 ? 17.770 23.898 24.159 1.00 32.84 386 GLY A N 1
ATOM 3019 C CA . GLY A 1 386 ? 17.052 25.122 24.479 1.00 32.84 386 GLY A CA 1
ATOM 3020 C C . GLY A 1 386 ? 17.880 26.390 24.245 1.00 32.84 386 GLY A C 1
ATOM 3021 O O . GLY A 1 386 ? 19.053 26.474 24.605 1.00 32.84 386 GLY A O 1
ATOM 3022 N N . SER A 1 387 ? 17.211 27.372 23.639 1.00 43.12 387 SER A N 1
ATOM 3023 C CA . SER A 1 387 ? 17.238 28.791 24.005 1.00 43.12 387 SER A CA 1
ATOM 3024 C C . SER A 1 387 ? 18.471 29.271 24.786 1.00 43.12 387 SER A C 1
ATOM 3026 O O . SER A 1 387 ? 18.434 29.388 26.011 1.00 43.12 387 SER A O 1
ATOM 3028 N N . ASN A 1 388 ? 19.517 29.677 24.070 1.00 35.62 388 ASN A N 1
ATOM 3029 C CA . ASN A 1 388 ? 20.316 30.811 24.523 1.00 35.62 388 ASN A CA 1
ATOM 3030 C C . ASN A 1 388 ? 19.724 32.060 23.880 1.00 35.62 388 ASN A C 1
ATOM 3032 O O . ASN A 1 388 ? 20.088 32.451 22.773 1.00 35.62 388 ASN A O 1
ATOM 3036 N N . ASP A 1 389 ? 18.749 32.622 24.581 1.00 39.22 389 ASP A N 1
ATOM 3037 C CA . ASP A 1 389 ? 18.168 33.927 24.319 1.00 39.22 389 ASP A CA 1
ATOM 3038 C C . ASP A 1 389 ? 19.262 35.012 24.457 1.00 39.22 389 ASP A C 1
ATOM 3040 O O . ASP A 1 389 ? 19.798 35.191 25.555 1.00 39.22 389 ASP A O 1
ATOM 3044 N N . PRO A 1 390 ? 19.655 35.740 23.392 1.00 38.12 390 PRO A N 1
ATOM 3045 C CA . PRO A 1 390 ? 20.593 36.852 23.519 1.00 38.12 390 PRO A CA 1
ATOM 3046 C C . PRO A 1 390 ? 19.915 38.144 24.008 1.00 38.12 390 PRO A C 1
ATOM 3048 O O . PRO A 1 390 ? 20.589 39.168 24.135 1.00 38.12 390 PRO A O 1
ATOM 3051 N N . ALA A 1 391 ? 18.603 38.148 24.279 1.00 36.06 391 ALA A N 1
ATOM 3052 C CA . ALA A 1 391 ? 17.853 39.376 24.537 1.00 36.06 391 ALA A CA 1
ATOM 3053 C C . ALA A 1 391 ? 17.896 39.889 25.992 1.00 36.06 391 ALA A C 1
ATOM 3055 O O . ALA A 1 391 ? 17.251 40.892 26.294 1.00 36.06 391 ALA A O 1
ATOM 3056 N N . SER A 1 392 ? 18.684 39.293 26.897 1.00 41.16 392 SER A N 1
ATOM 3057 C CA . SER A 1 392 ? 18.824 39.784 28.282 1.00 41.16 392 SER A CA 1
ATOM 3058 C C . SER A 1 392 ? 20.125 40.553 28.570 1.00 41.16 392 SER A C 1
ATOM 3060 O O . SER A 1 392 ? 20.563 40.614 29.721 1.00 41.16 392 SER A O 1
ATOM 3062 N N . ALA A 1 393 ? 20.758 41.162 27.563 1.00 37.25 393 ALA A N 1
ATOM 3063 C CA . ALA A 1 393 ? 21.848 42.115 27.782 1.00 37.25 393 ALA A CA 1
ATOM 3064 C C . ALA A 1 393 ? 21.278 43.527 28.003 1.00 37.25 393 ALA A C 1
ATOM 3066 O O . ALA A 1 393 ? 21.104 44.314 27.075 1.00 37.25 393 ALA A O 1
ATOM 3067 N N . ALA A 1 394 ? 20.968 43.824 29.265 1.00 34.16 394 ALA A N 1
ATOM 3068 C CA . ALA A 1 394 ? 20.613 45.153 29.740 1.00 34.16 394 ALA A CA 1
ATOM 3069 C C . ALA A 1 394 ? 21.682 46.199 29.360 1.00 34.16 394 ALA A C 1
ATOM 3071 O O . ALA A 1 394 ? 22.880 45.992 29.560 1.00 34.16 394 ALA A O 1
ATOM 3072 N N . SER A 1 395 ? 21.233 47.341 28.839 1.00 32.66 395 SER A N 1
ATOM 3073 C CA . SER A 1 395 ? 22.050 48.541 28.646 1.00 32.66 395 SER A CA 1
ATOM 3074 C C . SER A 1 395 ? 22.491 49.123 29.998 1.00 32.66 395 SER A C 1
ATOM 3076 O O . SER A 1 395 ? 21.646 49.263 30.883 1.00 32.66 395 SER A O 1
ATOM 3078 N N . PRO A 1 396 ? 23.760 49.531 30.175 1.00 44.81 396 PRO A N 1
ATOM 3079 C CA . PRO A 1 396 ? 24.129 50.445 31.242 1.00 44.81 396 PRO A CA 1
ATOM 3080 C C . PRO A 1 396 ? 23.971 51.890 30.753 1.00 44.81 396 PRO A C 1
ATOM 3082 O O . PRO A 1 396 ? 24.609 52.310 29.788 1.00 44.81 396 PRO A O 1
ATOM 3085 N N . GLU A 1 397 ? 23.120 52.653 31.435 1.00 42.72 397 GLU A N 1
ATOM 3086 C CA . GLU A 1 397 ? 23.161 54.114 31.412 1.00 42.72 397 GLU A CA 1
ATOM 3087 C C . GLU A 1 397 ? 24.521 54.605 31.919 1.00 42.72 397 GLU A C 1
ATOM 3089 O O . GLU A 1 397 ? 24.969 54.137 32.961 1.00 42.72 397 GLU A O 1
ATOM 3094 N N . HIS A 1 398 ? 25.116 55.600 31.254 1.00 41.69 398 HIS A N 1
ATOM 3095 C CA . HIS A 1 398 ? 25.887 56.670 31.897 1.00 41.69 398 HIS A CA 1
ATOM 3096 C C . HIS A 1 398 ? 26.038 57.866 30.942 1.00 41.69 398 HIS A C 1
ATOM 3098 O O . HIS A 1 398 ? 26.659 57.718 29.894 1.00 41.69 398 HIS A O 1
ATOM 3104 N N . GLY A 1 399 ? 25.567 59.041 31.387 1.00 35.38 399 GLY A N 1
ATOM 3105 C CA . GLY A 1 399 ? 26.077 60.361 30.978 1.00 35.38 399 GLY A CA 1
ATOM 3106 C C . GLY A 1 399 ? 25.481 60.970 29.724 1.00 35.38 399 GLY A C 1
ATOM 3107 O O . GLY A 1 399 ? 25.943 60.591 28.629 1.00 35.38 399 GLY A O 1
#

Sequence (399 aa):
MVILYNLKLKALFVNGHILTFDHIHTSMGASGSIHGTDLNETDGLVIQDALRKGPFDRLHVILYGAIDVPKADLFGGKSDPFVVVEAQGDCGSEEFQDPAGGDGHNMATPWTARFPVKNDTTHPEWYESGLLLYKRDTTAGFKLSCVDKDWAKLGDDLLEEQMYPLPKSHGSWEEHVLKFKSTGGTLRFKVMTTPCEEMIVTREQTEAYVMEEHILELKDGVKAILSYRVKEGNNNAVLWIPGRNSCFQHPHVGSALEDAGYDLYALSYRNIGECRKYCGEEGFVEGNDLSLTSHPGPASSFGIINEEEVKKSLEFISSKKKYQKLLGYGHGVGGTIWINHILEHGDEQVDALILNSPFLSWDQLGGQYDNDYLFENMSAALQGCGSNDPASAASPEHG

Organism: NCBI:txid96639

InterPro domains:
  IPR000008 C2 domain [PS50004] (40-180)
  IPR029058 Alpha/Beta hydrolase fold [G3DSA:3.40.50.1820] (197-389)
  IPR029058 Alpha/Beta hydrolase fold [SSF53474] (201-368)
  IPR035892 C2 domain superfamily [G3DSA:2.60.40.150] (56-192)
  IPR035892 C2 domain superfamily [SSF49562] (58-166)

Radius of gyration: 24.39 Å; Cα contacts (8 Å, |Δi|>4): 724; chains: 1; bounding box: 59×81×62 Å

Mean predicted aligned error: 13.66 Å